Protein AF-A0AAV9Y3A7-F1 (afdb_monomer)

Organism: NCBI:txid659607

Nearest PDB structures (foldseek):
  6nya-assembly1_A  TM=6.734E-01  e=1.081E-27  Saccharomyces cerevisiae S288C
  6nya-assembly2_D  TM=6.641E-01  e=8.789E-28  Saccharomyces cerevisiae S288C
  3cmm-assembly2_C  TM=6.166E-01  e=1.475E-27  unclassified
  6zhu-assembly4_G  TM=6.230E-01  e=3.555E-27  Saccharomyces cerevisiae
  6zqh-assembly2_C  TM=5.801E-01  e=8.571E-27  Saccharomyces cerevisiae

Sequence (638 aa):
MKLYSEEMKSQTLIKKILGEILLKEIQSVKILVVGAGGIGCELVKDLILCGFRYITIIDIDGVDISNLNRQFFFRRKHVGVPKSTVIAQEAVLLLKRQDESSTLDFDIKGIVGNVMNFGTDFFKEFGLVLNALDNVSARSYVNKVCVASNIELIDAGSAGFNGQVHPIVPRVSSCYECIPPPVQKSFPICTIRLAPEKPQHCIAWSKNLFEIMFGKDENSIENSGNVLSDIANKIKMDLSVLINKENTARDDVIDKYIKNTFNFLFSTEINSLIKNEFFKNNNTKPPTPISWDESQGQELDKNNKVASNHKINSDQSILSIKNSADLFYKSTFELINRKAIMPLIFDKDDKIMMDFVFSASNIRSHNFHIKPLSRWDCQSIAGSIIPAIASTNAIVAGVQVVQLLMLLKSKLSMSIDKLKIDRGSENLEFNYAKFVWIRNIPIGKFLICPEPLDSPNPRCLACSQKMFRITISSFENWSLSRFVLNLICEHLKLLEPIIELDGRCIWDPDLTSEDQFKNSAKKRLSEWKFYDGCIITITDYSQGEFQCDVIVNSNNEIGNNISENIFFDEYNNEKFVVEMETKKSFVENRDIEIINDRNDKDIPVEVCKTIESTNTPAKRKEIYHTSLKGESKRSKTK

Radius of gyration: 31.27 Å; Cα contacts (8 Å, |Δi|>4): 906; chains: 1; bounding box: 92×87×77 Å

Structure (mmCIF, N/CA/C/O backbone):
data_AF-A0AAV9Y3A7-F1
#
_entry.id   AF-A0AAV9Y3A7-F1
#
loop_
_atom_site.group_PDB
_atom_site.id
_atom_site.type_symbol
_atom_site.label_atom_id
_atom_site.label_alt_id
_atom_site.label_comp_id
_atom_site.label_asym_id
_atom_site.label_entity_id
_atom_site.label_seq_id
_atom_site.pdbx_PDB_ins_code
_atom_site.Cartn_x
_atom_site.Cartn_y
_atom_site.Cartn_z
_atom_site.occupancy
_atom_site.B_iso_or_equiv
_atom_site.auth_seq_id
_atom_site.auth_comp_id
_atom_site.auth_asym_id
_atom_site.auth_atom_id
_atom_site.pdbx_PDB_model_num
ATOM 1 N N . MET A 1 1 ? 0.912 27.966 11.205 1.00 41.31 1 MET A N 1
ATOM 2 C CA . MET A 1 1 ? 0.636 27.093 12.372 1.00 41.31 1 MET A CA 1
ATOM 3 C C . MET A 1 1 ? 0.091 27.823 13.612 1.00 41.31 1 MET A C 1
ATOM 5 O O . MET A 1 1 ? -0.249 27.135 14.557 1.00 41.31 1 MET A O 1
ATOM 9 N N . LYS A 1 2 ? -0.071 29.163 13.625 1.00 31.39 2 LYS A N 1
ATOM 10 C CA . LYS A 1 2 ? -0.703 29.905 14.745 1.00 31.39 2 LYS A CA 1
ATOM 11 C C . LYS A 1 2 ? -2.247 29.871 14.775 1.00 31.39 2 LYS A C 1
ATOM 13 O O . LYS A 1 2 ? -2.825 30.344 15.735 1.00 31.39 2 LYS A O 1
ATOM 18 N N . LEU A 1 3 ? -2.903 29.299 13.761 1.00 34.62 3 LEU A N 1
ATOM 19 C CA . LEU A 1 3 ? -4.370 29.160 13.693 1.00 34.62 3 LEU A CA 1
ATOM 20 C C . LEU A 1 3 ? -4.916 27.911 14.417 1.00 34.62 3 LEU A C 1
ATOM 22 O O . LEU A 1 3 ? -6.117 27.705 14.434 1.00 34.62 3 LEU A O 1
ATOM 26 N N . TYR A 1 4 ? -4.054 27.072 15.003 1.00 47.25 4 TYR A N 1
ATOM 27 C CA . TYR A 1 4 ? -4.444 25.772 15.574 1.00 47.25 4 TYR A CA 1
ATOM 28 C C . TYR A 1 4 ? -4.564 25.758 17.111 1.00 47.25 4 TYR A C 1
ATOM 30 O O . TYR A 1 4 ? -4.850 24.709 17.677 1.00 47.25 4 TYR A O 1
ATOM 38 N N . SER A 1 5 ? -4.309 26.871 17.810 1.00 44.56 5 SER A N 1
ATOM 39 C CA . SER A 1 5 ? -4.079 26.841 19.265 1.00 44.56 5 SER A CA 1
ATOM 40 C C . SER A 1 5 ? -5.284 27.166 20.149 1.00 44.56 5 SER A C 1
ATOM 42 O O . SER A 1 5 ? -5.251 26.806 21.320 1.00 44.56 5 SER A O 1
ATOM 44 N N . GLU A 1 6 ? -6.335 27.821 19.646 1.00 41.06 6 GLU A N 1
ATOM 45 C CA . GLU A 1 6 ? -7.447 28.252 20.518 1.00 41.06 6 GLU A CA 1
ATOM 46 C C . GLU A 1 6 ? -8.702 27.370 20.424 1.00 41.06 6 GLU A C 1
ATOM 48 O O . GLU A 1 6 ? -9.326 27.107 21.450 1.00 41.06 6 GLU A O 1
ATOM 53 N N . GLU A 1 7 ? -9.020 26.797 19.258 1.00 45.59 7 GLU A N 1
ATOM 54 C CA . GLU A 1 7 ? -10.188 25.904 19.092 1.00 45.59 7 GLU A CA 1
ATOM 55 C C . GLU A 1 7 ? -9.920 24.440 19.481 1.00 45.59 7 GLU A C 1
ATOM 57 O O . GLU A 1 7 ? -10.856 23.669 19.681 1.00 45.59 7 GLU A O 1
ATOM 62 N N . MET A 1 8 ? -8.654 24.043 19.666 1.00 46.06 8 MET A N 1
ATOM 63 C CA . MET A 1 8 ? -8.290 22.696 20.139 1.00 46.06 8 MET A CA 1
ATOM 64 C C . MET A 1 8 ? -8.605 22.450 21.621 1.00 46.06 8 MET A C 1
ATOM 66 O O . MET A 1 8 ? -8.462 21.327 22.110 1.00 46.06 8 MET A O 1
ATOM 70 N N . LYS A 1 9 ? -9.091 23.464 22.346 1.00 51.81 9 LYS A N 1
ATOM 71 C CA . LYS A 1 9 ? -9.656 23.274 23.679 1.00 51.81 9 LYS A CA 1
ATOM 72 C C . LYS A 1 9 ? -11.082 22.744 23.555 1.00 51.81 9 LYS A C 1
ATOM 74 O O . LYS A 1 9 ? -12.055 23.492 23.548 1.00 51.81 9 LYS A O 1
ATOM 79 N N . SER A 1 10 ? -11.219 21.424 23.550 1.00 59.72 10 SER A N 1
ATOM 80 C CA . SER A 1 10 ? -11.851 20.726 24.675 1.00 59.72 10 SER A CA 1
ATOM 81 C C . SER A 1 10 ? -12.386 19.366 24.242 1.00 59.72 10 SER A C 1
ATOM 83 O O . SER A 1 10 ? -13.223 19.253 23.346 1.00 59.72 10 SER A O 1
ATOM 85 N N . GLN A 1 11 ? -12.020 18.327 24.991 1.00 62.28 11 GLN A N 1
ATOM 86 C CA . GLN A 1 11 ? -12.788 17.079 25.019 1.00 62.28 11 GLN A CA 1
ATOM 87 C C . GLN A 1 11 ? -14.296 17.343 25.202 1.00 62.28 11 GLN A C 1
ATOM 89 O O . GLN A 1 11 ? -15.118 16.556 24.749 1.00 62.28 11 GLN A O 1
ATOM 94 N N . THR A 1 12 ? -14.671 18.483 25.792 1.00 67.12 12 THR A N 1
ATOM 95 C CA . THR A 1 12 ? -16.042 18.990 25.891 1.00 67.12 12 THR A CA 1
ATOM 96 C C . THR A 1 12 ? -16.737 19.169 24.535 1.00 67.12 12 THR A C 1
ATOM 98 O O . THR A 1 12 ? -17.923 18.860 24.446 1.00 67.12 12 THR A O 1
ATOM 101 N N . LEU A 1 13 ? -16.059 19.622 23.473 1.00 75.69 13 LEU A N 1
ATOM 102 C CA . LEU A 1 13 ? -16.667 19.751 22.140 1.00 75.69 13 LEU A CA 1
ATOM 103 C C . LEU A 1 13 ? -16.891 18.382 21.490 1.00 75.69 13 LEU A C 1
ATOM 105 O O . LEU A 1 13 ? -17.997 18.095 21.039 1.00 75.69 13 LEU A O 1
ATOM 109 N N . ILE A 1 14 ? -15.880 17.508 21.515 1.00 80.12 14 ILE A N 1
ATOM 110 C CA . ILE A 1 14 ? -15.998 16.136 20.994 1.00 80.12 14 ILE A CA 1
ATOM 111 C C . ILE A 1 14 ? -17.105 15.387 21.746 1.00 80.12 14 ILE A C 1
ATOM 113 O O . ILE A 1 14 ? -17.966 14.766 21.127 1.00 80.12 14 ILE A O 1
ATOM 117 N N . LYS A 1 15 ? -17.151 15.526 23.076 1.00 82.38 15 LYS A N 1
ATOM 118 C CA . LYS A 1 15 ? -18.201 14.963 23.932 1.00 82.38 15 LYS A CA 1
ATOM 119 C C . LYS A 1 15 ? -19.592 15.484 23.564 1.00 82.38 15 LYS A C 1
ATOM 121 O O . LYS A 1 15 ? -20.542 14.709 23.594 1.00 82.38 15 LYS A O 1
ATOM 126 N N . LYS A 1 16 ? -19.727 16.765 23.203 1.00 84.19 16 LYS A N 1
ATOM 127 C CA . LYS A 1 16 ? -21.001 17.341 22.737 1.00 84.19 16 LYS A CA 1
ATOM 128 C C . LYS A 1 16 ? -21.435 16.785 21.377 1.00 84.19 16 LYS A C 1
ATOM 130 O O . LYS A 1 16 ? -22.628 16.591 21.181 1.00 84.19 16 LYS A O 1
ATOM 135 N N . ILE A 1 17 ? -20.496 16.539 20.461 1.00 85.44 17 ILE A N 1
ATOM 136 C CA . ILE A 1 17 ? -20.790 16.062 19.099 1.00 85.44 17 ILE A CA 1
ATOM 137 C C . ILE A 1 17 ? -21.076 14.556 19.083 1.00 85.44 17 ILE A C 1
ATOM 139 O O . ILE A 1 17 ? -22.076 14.120 18.519 1.00 85.44 17 ILE A O 1
ATOM 143 N N . LEU A 1 18 ? -20.196 13.757 19.689 1.00 86.00 18 LEU A N 1
ATOM 144 C CA . LEU A 1 18 ? -20.254 12.292 19.634 1.00 86.00 18 LEU A CA 1
ATOM 145 C C . LEU A 1 18 ? -21.114 11.689 20.751 1.00 86.00 18 LEU A C 1
ATOM 147 O O . LEU A 1 18 ? -21.567 10.551 20.638 1.00 86.00 18 LEU A O 1
ATOM 151 N N . GLY A 1 19 ? -21.365 12.449 21.818 1.00 87.94 19 GLY A N 1
ATOM 152 C CA . GLY A 1 19 ? -21.994 11.951 23.034 1.00 87.94 19 GLY A CA 1
ATOM 153 C C . GLY A 1 19 ? -21.003 11.224 23.945 1.00 87.94 19 GLY A C 1
ATOM 154 O O . GLY A 1 19 ? -19.940 10.765 23.531 1.00 87.94 19 GLY A O 1
ATOM 155 N N . GLU A 1 20 ? -21.352 11.117 25.228 1.00 87.75 20 GLU A N 1
ATOM 156 C CA . GLU A 1 20 ? -20.448 10.562 26.241 1.00 87.75 20 GLU A CA 1
ATOM 157 C C . GLU A 1 20 ? -20.155 9.069 26.044 1.00 87.75 20 GLU A C 1
ATOM 159 O O . GLU A 1 20 ? -19.027 8.636 26.258 1.00 87.75 20 GLU A O 1
ATOM 164 N N . ILE A 1 21 ? -21.158 8.293 25.631 1.00 88.56 21 ILE A N 1
ATOM 165 C CA . ILE A 1 21 ? -21.046 6.835 25.490 1.00 88.56 21 ILE A CA 1
ATOM 166 C C . ILE A 1 21 ? -20.075 6.485 24.358 1.00 88.56 21 ILE A C 1
ATOM 168 O O . ILE A 1 21 ? -19.110 5.761 24.579 1.00 88.56 21 ILE A O 1
ATOM 172 N N . LEU A 1 22 ? -20.290 7.053 23.167 1.00 88.88 22 LEU A N 1
ATOM 173 C CA . LEU A 1 22 ? -19.424 6.809 22.014 1.00 88.88 22 LEU A CA 1
ATOM 174 C C . LEU A 1 22 ? -18.006 7.338 22.253 1.00 88.88 22 LEU A C 1
ATOM 176 O O . LEU A 1 22 ? -17.044 6.691 21.858 1.00 88.88 22 LEU A O 1
ATOM 180 N N . LEU A 1 23 ? -17.857 8.476 22.941 1.00 90.62 23 LEU A N 1
ATOM 181 C CA . LEU A 1 23 ? -16.533 8.987 23.289 1.00 90.62 23 LEU A CA 1
ATOM 182 C C . LEU A 1 23 ? -15.763 8.033 24.216 1.00 90.62 23 LEU A C 1
ATOM 184 O O . LEU A 1 23 ? -14.568 7.850 24.013 1.00 90.62 23 LEU A O 1
ATOM 188 N N . LYS A 1 24 ? -16.418 7.407 25.204 1.00 90.50 24 LYS A N 1
ATOM 189 C CA . LYS A 1 24 ? -15.771 6.402 26.070 1.00 90.50 24 LYS A CA 1
ATOM 190 C C . LYS A 1 24 ? -15.326 5.168 25.283 1.00 90.50 24 LYS A C 1
ATOM 192 O O . LYS A 1 24 ? -14.226 4.672 25.510 1.00 90.50 24 LYS A O 1
ATOM 197 N N . GLU A 1 25 ? -16.141 4.716 24.334 1.00 91.44 25 GLU A N 1
ATOM 198 C CA . GLU A 1 25 ? -15.782 3.613 23.433 1.00 91.44 25 GLU A CA 1
ATOM 199 C C . GLU A 1 25 ? -14.551 3.968 22.583 1.00 91.44 25 GLU A C 1
ATOM 201 O O . GLU A 1 25 ? -13.550 3.258 22.595 1.00 91.44 25 GLU A O 1
ATOM 206 N N . ILE A 1 26 ? -14.566 5.134 21.929 1.00 93.56 26 ILE A N 1
ATOM 207 C CA . ILE A 1 26 ? -13.436 5.658 21.139 1.00 93.56 26 ILE A CA 1
ATOM 208 C C . ILE A 1 26 ? -12.155 5.761 21.975 1.00 93.56 26 ILE A C 1
ATOM 210 O O . ILE A 1 26 ? -11.057 5.488 21.494 1.00 93.56 26 ILE A O 1
ATOM 214 N N . GLN A 1 27 ? -12.290 6.179 23.231 1.00 92.31 27 GLN A N 1
ATOM 215 C CA . GLN A 1 27 ? -11.160 6.364 24.131 1.00 92.31 27 GLN A CA 1
ATOM 216 C C . GLN A 1 27 ? -10.596 5.055 24.676 1.00 92.31 27 GLN A C 1
ATOM 218 O O . GLN A 1 27 ? -9.478 5.092 25.171 1.00 92.31 27 GLN A O 1
ATOM 223 N N . SER A 1 28 ? -11.326 3.939 24.602 1.00 93.94 28 SER A N 1
ATOM 224 C CA . SER A 1 28 ? -10.904 2.636 25.139 1.00 93.94 28 SER A CA 1
ATOM 225 C C . SER A 1 28 ? -10.515 1.624 24.062 1.00 93.94 28 SER A C 1
ATOM 227 O O . SER A 1 28 ? -9.712 0.730 24.329 1.00 93.94 28 SER A O 1
ATOM 229 N N . VAL A 1 29 ? -11.035 1.767 22.840 1.00 95.75 29 VAL A N 1
ATOM 230 C CA . VAL A 1 29 ? -10.724 0.852 21.741 1.00 95.75 29 VAL A CA 1
ATOM 231 C C . VAL A 1 29 ? -9.254 0.953 21.322 1.00 95.75 29 VAL A C 1
ATOM 233 O O . VAL A 1 29 ? -8.706 2.040 21.122 1.00 95.75 29 VAL A O 1
ATOM 236 N N . LYS A 1 30 ? -8.618 -0.211 21.166 1.00 97.94 30 LYS A N 1
ATOM 237 C CA . LYS A 1 30 ? -7.265 -0.349 20.621 1.00 97.94 30 LYS A CA 1
ATOM 238 C C . LYS A 1 30 ? -7.332 -0.474 19.105 1.00 97.94 30 LYS A C 1
ATOM 240 O O . LYS A 1 30 ? -7.973 -1.393 18.597 1.00 97.94 30 LYS A O 1
ATOM 245 N N . ILE A 1 31 ? -6.664 0.434 18.401 1.00 98.44 31 ILE A N 1
ATOM 246 C CA . ILE A 1 31 ? -6.640 0.491 16.937 1.00 98.44 31 ILE A CA 1
ATOM 247 C C . ILE A 1 31 ? -5.264 0.078 16.420 1.00 98.44 31 ILE A C 1
ATOM 249 O O . ILE A 1 31 ? -4.245 0.619 16.859 1.00 98.44 31 ILE A O 1
ATOM 253 N N . LEU A 1 32 ? -5.243 -0.827 15.442 1.00 98.69 32 LEU A N 1
ATOM 254 C CA . LEU A 1 32 ? -4.057 -1.114 14.638 1.00 98.69 32 LEU A CA 1
ATOM 255 C C . LEU A 1 32 ? -4.141 -0.354 13.312 1.00 98.69 32 LEU A C 1
ATOM 257 O O . LEU A 1 32 ? -5.076 -0.547 12.539 1.00 98.69 32 LEU A O 1
ATOM 261 N N . VAL A 1 33 ? -3.151 0.487 13.033 1.00 98.69 33 VAL A N 1
ATOM 262 C CA . VAL A 1 33 ? -2.964 1.163 11.746 1.00 98.69 33 VAL A CA 1
ATOM 263 C C . VAL A 1 33 ? -1.845 0.460 10.987 1.00 98.69 33 VAL A C 1
ATOM 265 O O . VAL A 1 33 ? -0.692 0.467 11.422 1.00 98.69 33 VAL A O 1
ATOM 268 N N . VAL A 1 34 ? -2.178 -0.127 9.839 1.00 95.88 34 VAL A N 1
ATOM 269 C CA . VAL A 1 34 ? -1.224 -0.841 8.987 1.00 95.88 34 VAL A CA 1
ATOM 270 C C . VAL A 1 34 ? -0.819 0.052 7.818 1.00 95.88 34 VAL A C 1
ATOM 272 O O . VAL A 1 34 ? -1.588 0.254 6.878 1.00 95.88 34 VAL A O 1
ATOM 275 N N . GLY A 1 35 ? 0.398 0.586 7.874 1.00 91.44 35 GLY A N 1
ATOM 276 C CA . GLY A 1 35 ? 0.947 1.533 6.908 1.00 91.44 35 GLY A CA 1
ATOM 277 C C . GLY A 1 35 ? 1.045 2.960 7.460 1.00 91.44 35 GLY A C 1
ATOM 278 O O . GLY A 1 35 ? 0.080 3.550 7.943 1.00 91.44 35 GLY A O 1
ATOM 279 N N . ALA A 1 36 ? 2.226 3.552 7.319 1.00 90.25 36 ALA A N 1
ATOM 280 C CA . ALA A 1 36 ? 2.612 4.894 7.755 1.00 90.25 36 ALA A CA 1
ATOM 281 C C . ALA A 1 36 ? 2.855 5.837 6.557 1.00 90.25 36 ALA A C 1
ATOM 283 O O . ALA A 1 36 ? 3.620 6.801 6.634 1.00 90.25 36 ALA A O 1
ATOM 284 N N . GLY A 1 37 ? 2.206 5.549 5.424 1.00 85.50 37 GLY A N 1
ATOM 285 C CA . GLY A 1 37 ? 2.287 6.332 4.195 1.00 85.50 37 GLY A CA 1
ATOM 286 C C . GLY A 1 37 ? 1.458 7.625 4.219 1.00 85.50 37 GLY A C 1
ATOM 287 O O . GLY A 1 37 ? 1.214 8.233 5.259 1.00 85.50 37 GLY A O 1
ATOM 288 N N . GLY A 1 38 ? 1.010 8.064 3.036 1.00 85.62 38 GLY A N 1
ATOM 289 C CA . GLY A 1 38 ? 0.218 9.295 2.887 1.00 85.62 38 GLY A CA 1
ATOM 290 C C . GLY A 1 38 ? -1.109 9.252 3.649 1.00 85.62 38 GLY A C 1
ATOM 291 O O . GLY A 1 38 ? -1.395 10.161 4.421 1.00 85.62 38 GLY A O 1
ATOM 292 N N . ILE A 1 39 ? -1.885 8.178 3.462 1.00 92.69 39 ILE A N 1
ATOM 293 C CA . ILE A 1 39 ? -3.133 7.945 4.208 1.00 92.69 39 ILE A CA 1
ATOM 294 C C . ILE A 1 39 ? -2.825 7.742 5.695 1.00 92.69 39 ILE A C 1
ATOM 296 O O . ILE A 1 39 ? -3.457 8.381 6.522 1.00 92.69 39 ILE A O 1
ATOM 300 N N . GLY A 1 40 ? -1.814 6.932 6.037 1.00 94.38 40 GLY A N 1
ATOM 301 C CA . GLY A 1 40 ? -1.462 6.622 7.428 1.00 94.38 40 GLY A CA 1
ATOM 302 C C . GLY A 1 40 ? -1.146 7.860 8.275 1.00 94.38 40 GLY A C 1
ATOM 303 O O . GLY A 1 40 ? -1.623 7.978 9.401 1.00 94.38 40 GLY A O 1
ATOM 304 N N . CYS A 1 41 ? -0.412 8.832 7.719 1.00 91.25 41 CYS A N 1
ATOM 305 C CA . CYS A 1 41 ? -0.160 10.111 8.391 1.00 91.25 41 CYS A CA 1
ATOM 306 C C . CYS A 1 41 ? -1.452 10.888 8.692 1.00 91.25 41 CYS A C 1
ATOM 308 O O . CYS A 1 41 ? -1.648 11.360 9.810 1.00 91.25 41 CYS A O 1
ATOM 310 N N . GLU A 1 42 ? -2.329 11.046 7.700 1.00 95.38 42 GLU A N 1
ATOM 311 C CA . GLU A 1 42 ? -3.600 11.764 7.873 1.00 95.38 42 GLU A CA 1
ATOM 312 C C . GLU A 1 42 ? -4.528 11.025 8.842 1.00 95.38 42 GLU A C 1
ATOM 314 O O . GLU A 1 42 ? -5.099 11.643 9.740 1.00 95.38 42 GLU A O 1
ATOM 319 N N . LEU A 1 43 ? -4.571 9.697 8.737 1.00 97.44 43 LEU A N 1
ATOM 320 C CA . LEU A 1 43 ? -5.387 8.821 9.564 1.00 97.44 43 LEU A CA 1
ATOM 321 C C . LEU A 1 43 ? -5.017 8.922 11.044 1.00 97.44 43 LEU A C 1
ATOM 323 O O . LEU A 1 43 ? -5.895 9.122 11.875 1.00 97.44 43 LEU A O 1
ATOM 327 N N . VAL A 1 44 ? -3.729 8.836 11.392 1.00 97.44 44 VAL A N 1
ATOM 328 C CA . VAL A 1 44 ? -3.297 8.933 12.797 1.00 97.44 44 VAL A CA 1
ATOM 329 C C . VAL A 1 44 ? -3.624 10.305 13.385 1.00 97.44 44 VAL A C 1
ATOM 331 O O . VAL A 1 44 ? -4.072 10.386 14.529 1.00 97.44 44 VAL A O 1
ATOM 334 N N . LYS A 1 45 ? -3.470 11.385 12.607 1.00 94.44 45 LYS A N 1
ATOM 335 C CA . LYS A 1 45 ? -3.951 12.705 13.030 1.00 94.44 45 LYS A CA 1
ATOM 336 C C . LYS A 1 45 ? -5.451 12.669 13.287 1.00 94.44 45 LYS A C 1
ATOM 338 O O . LYS A 1 45 ? -5.863 13.071 14.368 1.00 94.44 45 LYS A O 1
ATOM 343 N N . ASP A 1 46 ? -6.252 12.205 12.334 1.00 95.62 46 ASP A N 1
ATOM 344 C CA . ASP A 1 46 ? -7.711 12.207 12.470 1.00 95.62 46 ASP A CA 1
ATOM 345 C C . ASP A 1 46 ? -8.178 11.381 13.673 1.00 95.62 46 ASP A C 1
ATOM 347 O O . ASP A 1 46 ? -9.010 11.853 14.442 1.00 95.62 46 ASP A O 1
ATOM 351 N N . LEU A 1 47 ? -7.575 10.214 13.917 1.00 96.25 47 LEU A N 1
ATOM 352 C CA . LEU A 1 47 ? -7.846 9.396 15.102 1.00 96.25 47 LEU A CA 1
ATOM 353 C C . LEU A 1 47 ? -7.578 10.173 16.401 1.00 96.25 47 LEU A C 1
ATOM 355 O O . LEU A 1 47 ? -8.447 10.267 17.268 1.00 96.25 47 LEU A O 1
ATOM 359 N N . ILE A 1 48 ? -6.408 10.797 16.526 1.00 92.69 48 ILE A N 1
ATOM 360 C CA . ILE A 1 48 ? -6.049 11.586 17.715 1.00 92.69 48 ILE A CA 1
ATOM 361 C C . ILE A 1 48 ? -7.010 12.762 17.907 1.00 92.69 48 ILE A C 1
ATOM 363 O O . ILE A 1 48 ? -7.488 13.005 19.014 1.00 92.69 48 ILE A O 1
ATOM 367 N N . LEU A 1 49 ? -7.330 13.480 16.828 1.00 89.31 49 LEU A N 1
ATOM 368 C CA . LEU A 1 49 ? -8.252 14.617 16.865 1.00 89.31 49 LEU A CA 1
ATOM 369 C C . LEU A 1 49 ? -9.693 14.204 17.185 1.00 89.31 49 LEU A C 1
ATOM 371 O O . LEU A 1 49 ? -10.424 14.987 17.787 1.00 89.31 49 LEU A O 1
ATOM 375 N N . CYS A 1 50 ? -10.096 12.983 16.830 1.00 90.19 50 CYS A N 1
ATOM 376 C CA . CYS A 1 50 ? -11.385 12.402 17.201 1.00 90.19 50 CYS A CA 1
ATOM 377 C C . CYS A 1 50 ? -11.406 11.813 18.623 1.00 90.19 50 CYS A C 1
ATOM 379 O O . CYS A 1 50 ? -12.479 11.454 19.108 1.00 90.19 50 CYS A O 1
ATOM 381 N N . GLY A 1 51 ? -10.261 11.760 19.311 1.00 90.25 51 GLY A N 1
ATOM 382 C CA . GLY A 1 51 ? -10.154 11.349 20.709 1.00 90.25 51 GLY A CA 1
ATOM 383 C C . GLY A 1 51 ? -9.754 9.891 20.938 1.00 90.25 51 GLY A C 1
ATOM 384 O O . GLY A 1 51 ? -9.878 9.431 22.072 1.00 90.25 51 GLY A O 1
ATOM 385 N N . PHE A 1 52 ? -9.280 9.175 19.913 1.00 94.25 52 PHE A N 1
ATOM 386 C CA . PHE A 1 52 ? -8.694 7.841 20.077 1.00 94.25 52 PHE A CA 1
ATOM 387 C C . PHE A 1 52 ? -7.371 7.927 20.848 1.00 94.25 52 PHE A C 1
ATOM 389 O O . PHE A 1 52 ? -6.585 8.856 20.648 1.00 94.25 52 PHE A O 1
ATOM 396 N N . ARG A 1 53 ? -7.126 6.955 21.735 1.00 93.81 53 ARG A N 1
ATOM 397 C CA . ARG A 1 53 ? -6.008 6.998 22.698 1.00 93.81 53 ARG A CA 1
ATOM 398 C C . ARG A 1 53 ? -5.027 5.836 22.591 1.00 93.81 53 ARG A C 1
ATOM 400 O O . ARG A 1 53 ? -3.867 6.010 22.946 1.00 93.81 53 ARG A O 1
ATOM 407 N N . TYR A 1 54 ? -5.469 4.683 22.098 1.00 97.75 54 TYR A N 1
ATOM 408 C CA . TYR A 1 54 ? -4.644 3.481 22.000 1.00 97.75 54 TYR A CA 1
ATOM 409 C C . TYR A 1 54 ? -4.453 3.122 20.526 1.00 97.75 54 TYR A C 1
ATOM 411 O O . TYR A 1 54 ? -5.337 2.534 19.900 1.00 97.75 54 TYR A O 1
ATOM 419 N N . ILE A 1 55 ? -3.319 3.529 19.952 1.00 98.56 55 ILE A N 1
ATOM 420 C CA . ILE A 1 55 ? -3.038 3.391 18.517 1.00 98.56 55 ILE A CA 1
ATOM 421 C C . ILE A 1 55 ? -1.675 2.728 18.340 1.00 98.56 55 ILE A C 1
ATOM 423 O O . ILE A 1 55 ? -0.652 3.258 18.769 1.00 98.56 55 ILE A O 1
ATOM 427 N N . THR A 1 56 ? -1.648 1.588 17.658 1.00 98.62 56 THR A N 1
ATOM 428 C CA . THR A 1 56 ? -0.405 0.942 17.221 1.00 98.62 56 THR A CA 1
ATOM 429 C C . THR A 1 56 ? -0.259 1.099 15.718 1.00 98.62 56 THR A C 1
ATOM 431 O O . THR A 1 56 ? -1.193 0.832 14.973 1.00 98.62 56 THR A O 1
ATOM 434 N N . ILE A 1 57 ? 0.904 1.558 15.271 1.00 98.50 57 ILE A N 1
ATOM 435 C CA . ILE A 1 57 ? 1.207 1.853 13.871 1.00 98.50 57 ILE A CA 1
ATOM 436 C C . ILE A 1 57 ? 2.302 0.896 13.429 1.00 98.50 57 ILE A C 1
ATOM 438 O O . ILE A 1 57 ? 3.375 0.894 14.029 1.00 98.50 57 ILE A O 1
ATOM 442 N N . ILE A 1 58 ? 2.069 0.124 12.374 1.00 94.25 58 ILE A N 1
ATOM 443 C CA . ILE A 1 58 ? 3.072 -0.778 11.802 1.00 94.25 58 ILE A CA 1
ATOM 444 C C . ILE A 1 58 ? 3.446 -0.338 10.387 1.00 94.25 58 ILE A C 1
ATOM 446 O O . ILE A 1 58 ? 2.577 -0.046 9.568 1.00 94.25 58 ILE A O 1
ATOM 450 N N . ASP A 1 59 ? 4.746 -0.262 10.112 1.00 87.75 59 ASP A N 1
ATOM 451 C CA . ASP A 1 59 ? 5.292 0.030 8.784 1.00 87.75 59 ASP A CA 1
ATOM 452 C C . ASP A 1 59 ? 6.714 -0.540 8.664 1.00 87.75 59 ASP A C 1
ATOM 454 O O . ASP A 1 59 ? 7.409 -0.695 9.672 1.00 87.75 59 ASP A O 1
ATOM 458 N N . ILE A 1 60 ? 7.144 -0.861 7.445 1.00 74.75 60 ILE A N 1
ATOM 459 C CA . ILE A 1 60 ? 8.467 -1.438 7.167 1.00 74.75 60 ILE A CA 1
ATOM 460 C C . ILE A 1 60 ? 9.501 -0.377 6.754 1.00 74.75 60 ILE A C 1
ATOM 462 O O . ILE A 1 60 ? 10.702 -0.603 6.894 1.00 74.75 60 ILE A O 1
ATOM 466 N N . ASP A 1 61 ? 9.060 0.792 6.286 1.00 74.19 61 ASP A N 1
ATOM 467 C CA . ASP A 1 61 ? 9.915 1.759 5.608 1.00 74.19 61 ASP A CA 1
ATOM 468 C C . ASP A 1 61 ? 10.530 2.813 6.541 1.00 74.19 61 ASP A C 1
ATOM 470 O O . ASP A 1 61 ? 9.964 3.251 7.551 1.00 74.19 61 ASP A O 1
ATOM 474 N N . GLY A 1 62 ? 11.676 3.334 6.098 1.00 67.25 62 GLY A N 1
ATOM 475 C CA . GLY A 1 62 ? 12.227 4.610 6.547 1.00 67.25 62 GLY A CA 1
ATOM 476 C C . GLY A 1 62 ? 11.616 5.810 5.815 1.00 67.25 62 GLY A C 1
ATOM 477 O O . GLY A 1 62 ? 11.101 5.701 4.704 1.00 67.25 62 GLY A O 1
ATOM 478 N N . VAL A 1 63 ? 11.680 6.988 6.432 1.00 72.56 63 VAL A N 1
ATOM 479 C CA . VAL A 1 63 ? 11.259 8.253 5.815 1.00 72.56 63 VAL A CA 1
ATOM 480 C C . VAL A 1 63 ? 12.214 8.632 4.684 1.00 72.56 63 VAL A C 1
ATOM 482 O O . VAL A 1 63 ? 13.419 8.766 4.904 1.00 72.56 63 VAL A O 1
ATOM 485 N N . ASP A 1 64 ? 11.661 8.924 3.509 1.00 63.97 64 ASP A N 1
ATOM 486 C CA . ASP A 1 64 ? 12.405 9.423 2.351 1.00 63.97 64 ASP A CA 1
ATOM 487 C C . ASP A 1 64 ? 12.102 10.907 2.041 1.00 63.97 64 ASP A C 1
ATOM 489 O O . ASP A 1 64 ? 11.060 11.456 2.413 1.00 63.97 64 ASP A O 1
ATOM 493 N N . ILE A 1 65 ? 12.998 11.594 1.322 1.00 65.00 65 ILE A N 1
ATOM 494 C CA . ILE A 1 65 ? 12.797 12.994 0.903 1.00 65.00 65 ILE A CA 1
ATOM 495 C C . ILE A 1 65 ? 11.532 13.143 0.044 1.00 65.00 65 ILE A C 1
ATOM 497 O O . ILE A 1 65 ? 10.790 14.118 0.204 1.00 65.00 65 ILE A O 1
ATOM 501 N N . SER A 1 66 ? 11.255 12.176 -0.834 1.00 63.28 66 SER A N 1
ATOM 502 C CA . SER A 1 66 ? 10.072 12.154 -1.701 1.00 63.28 66 SER A CA 1
ATOM 503 C C . SER A 1 66 ? 8.756 12.095 -0.923 1.00 63.28 66 SER A C 1
ATOM 505 O O . SER A 1 66 ? 7.698 12.380 -1.482 1.00 63.28 66 SER A O 1
ATOM 507 N N . ASN A 1 67 ? 8.790 11.715 0.356 1.00 72.06 67 ASN A N 1
ATOM 508 C CA . ASN A 1 67 ? 7.613 11.589 1.208 1.00 72.06 67 ASN A CA 1
ATOM 509 C C . ASN A 1 67 ? 7.130 12.945 1.754 1.00 72.06 67 ASN A C 1
ATOM 511 O O . ASN A 1 67 ? 5.939 13.126 2.022 1.00 72.06 67 ASN A O 1
ATOM 515 N N . LEU A 1 68 ? 8.038 13.920 1.881 1.00 74.75 68 LEU A N 1
ATOM 516 C CA . LEU A 1 68 ? 7.798 15.193 2.573 1.00 74.75 68 LEU A CA 1
ATOM 517 C C . LEU A 1 68 ? 6.713 16.069 1.926 1.00 74.75 68 LEU A C 1
ATOM 519 O O . LEU A 1 68 ? 6.192 16.974 2.572 1.00 74.75 68 LEU A O 1
ATOM 523 N N . ASN A 1 69 ? 6.356 15.816 0.666 1.00 66.50 69 ASN A N 1
ATOM 524 C CA . ASN A 1 69 ? 5.312 16.559 -0.041 1.00 66.50 69 ASN A CA 1
ATOM 525 C C . ASN A 1 69 ? 3.881 16.189 0.397 1.00 66.50 69 ASN A C 1
ATOM 527 O O . ASN A 1 69 ? 2.951 16.933 0.092 1.00 66.50 69 ASN A O 1
ATOM 531 N N . ARG A 1 70 ? 3.690 15.032 1.047 1.00 67.12 70 ARG A N 1
ATOM 532 C CA . ARG A 1 70 ? 2.354 14.472 1.332 1.00 67.12 70 ARG A CA 1
ATOM 533 C C . ARG A 1 70 ? 2.221 13.741 2.667 1.00 67.12 70 ARG A C 1
ATOM 535 O O . ARG A 1 70 ? 1.131 13.286 2.984 1.00 67.12 70 ARG A O 1
ATOM 542 N N . GLN A 1 71 ? 3.306 13.598 3.424 1.00 79.25 71 GLN A N 1
ATOM 543 C CA . GLN A 1 71 ? 3.332 12.943 4.735 1.00 79.25 71 GLN A CA 1
ATOM 544 C C . GLN A 1 71 ? 3.769 13.974 5.781 1.00 79.25 71 GLN A C 1
ATOM 546 O O . GLN A 1 71 ? 4.951 14.138 6.081 1.00 79.25 71 GLN A O 1
ATOM 551 N N . PHE A 1 72 ? 2.805 14.750 6.283 1.00 86.12 72 PHE A N 1
ATOM 552 C CA . PHE A 1 72 ? 3.068 15.987 7.030 1.00 86.12 72 PHE A CA 1
ATOM 553 C C . PHE A 1 72 ? 3.670 15.775 8.430 1.00 86.12 72 PHE A C 1
ATOM 555 O O . PHE A 1 72 ? 4.092 16.760 9.040 1.00 86.12 72 PHE A O 1
ATOM 562 N N . PHE A 1 73 ? 3.736 14.549 8.958 1.00 89.00 73 PHE A N 1
ATOM 563 C CA . PHE A 1 73 ? 4.514 14.251 10.169 1.00 89.00 73 PHE A CA 1
ATOM 564 C C . PHE A 1 73 ? 6.025 14.301 9.908 1.00 89.00 73 PHE A C 1
ATOM 566 O O . PHE A 1 73 ? 6.829 14.556 10.806 1.00 89.00 73 PHE A O 1
ATOM 573 N N . PHE A 1 74 ? 6.440 14.126 8.654 1.00 86.00 74 PHE A N 1
ATOM 574 C CA . PHE A 1 74 ? 7.843 14.015 8.303 1.00 86.00 74 PHE A CA 1
ATOM 575 C C . PHE A 1 74 ? 8.472 15.378 8.017 1.00 86.00 74 PHE A C 1
ATOM 577 O O . PHE A 1 74 ? 7.872 16.308 7.471 1.00 86.00 74 PHE A O 1
ATOM 584 N N . ARG A 1 75 ? 9.717 15.528 8.460 1.00 88.19 75 ARG A N 1
ATOM 585 C CA . ARG A 1 75 ? 10.555 16.713 8.268 1.00 88.19 75 ARG A CA 1
ATOM 586 C C . ARG A 1 75 ? 11.887 16.245 7.716 1.00 88.19 75 ARG A C 1
ATOM 588 O O . ARG A 1 75 ? 12.241 15.081 7.849 1.00 88.19 75 ARG A O 1
ATOM 595 N N . ARG A 1 76 ? 12.677 17.169 7.173 1.00 83.69 76 ARG A N 1
ATOM 596 C CA . ARG A 1 76 ? 13.996 16.830 6.620 1.00 83.69 76 ARG A CA 1
ATOM 597 C C . ARG A 1 76 ? 14.934 16.166 7.641 1.00 83.69 76 ARG A C 1
ATOM 599 O O . ARG A 1 76 ? 15.719 15.316 7.258 1.00 83.69 76 ARG A O 1
ATOM 606 N N . LYS A 1 77 ? 14.791 16.489 8.934 1.00 89.06 77 LYS A N 1
ATOM 607 C CA . LYS A 1 77 ? 15.514 15.836 10.044 1.00 89.06 77 LYS A CA 1
ATOM 608 C C . LYS A 1 77 ? 15.121 14.371 10.300 1.00 89.06 77 LYS A C 1
ATOM 610 O O . LYS A 1 77 ? 15.815 13.699 11.043 1.00 89.06 77 LYS A O 1
ATOM 615 N N . HIS A 1 78 ? 13.999 13.907 9.749 1.00 86.31 78 HIS A N 1
ATOM 616 C CA . HIS A 1 78 ? 13.487 12.549 9.952 1.00 86.31 78 HIS A CA 1
ATOM 617 C C . HIS A 1 78 ? 13.910 11.587 8.834 1.00 86.31 78 HIS A C 1
ATOM 619 O O . HIS A 1 78 ? 13.621 10.405 8.941 1.00 86.31 78 HIS A O 1
ATOM 625 N N . VAL A 1 79 ? 14.569 12.065 7.771 1.00 75.88 79 VAL A N 1
ATOM 626 C CA . VAL A 1 79 ? 14.996 11.220 6.642 1.00 75.88 79 VAL A CA 1
ATOM 627 C C . VAL A 1 79 ? 15.909 10.093 7.141 1.00 75.88 79 VAL A C 1
ATOM 629 O O . VAL A 1 79 ? 16.858 10.353 7.879 1.00 75.88 79 VAL A O 1
ATOM 632 N N . GLY A 1 80 ? 15.601 8.854 6.750 1.00 72.12 80 GLY A N 1
ATOM 633 C CA . GLY A 1 80 ? 16.285 7.631 7.185 1.00 72.12 80 GLY A CA 1
ATOM 634 C C . GLY A 1 80 ? 15.768 7.022 8.496 1.00 72.12 80 GLY A C 1
ATOM 635 O O . GLY A 1 80 ? 16.134 5.898 8.823 1.00 72.12 80 GLY A O 1
ATOM 636 N N . VAL A 1 81 ? 14.904 7.717 9.244 1.00 86.81 81 VAL A N 1
ATOM 637 C CA . VAL A 1 81 ? 14.280 7.188 10.471 1.00 86.81 81 VAL A CA 1
ATOM 638 C C . VAL A 1 81 ? 13.023 6.383 10.104 1.00 86.81 81 VAL A C 1
ATOM 640 O O . VAL A 1 81 ? 12.317 6.795 9.182 1.00 86.81 81 VAL A O 1
ATOM 643 N N . PRO A 1 82 ? 12.691 5.275 10.798 1.00 87.44 82 PRO A N 1
ATOM 644 C CA . PRO A 1 82 ? 11.474 4.508 10.521 1.00 87.44 82 PRO A CA 1
ATOM 645 C C . PRO A 1 82 ? 10.189 5.343 10.604 1.00 87.44 82 PRO A C 1
ATOM 647 O O . PRO A 1 82 ? 9.979 6.082 11.574 1.00 87.44 82 PRO A O 1
ATOM 650 N N . LYS A 1 83 ? 9.309 5.207 9.602 1.00 89.19 83 LYS A N 1
ATOM 651 C CA . LYS A 1 83 ? 8.079 6.007 9.472 1.00 89.19 83 LYS A CA 1
ATOM 652 C C . LYS A 1 83 ? 7.147 5.835 10.670 1.00 89.19 83 LYS A C 1
ATOM 654 O O . LYS A 1 83 ? 6.723 6.832 11.254 1.00 89.19 83 LYS A O 1
ATOM 659 N N . SER A 1 84 ? 6.859 4.590 11.055 1.00 92.31 84 SER A N 1
ATOM 660 C CA . SER A 1 84 ? 5.948 4.264 12.163 1.00 92.31 84 SER A CA 1
ATOM 661 C C . SER A 1 84 ? 6.393 4.901 13.483 1.00 92.31 84 SER A C 1
ATOM 663 O O . SER A 1 84 ? 5.583 5.512 14.181 1.00 92.31 84 SER A O 1
ATOM 665 N N . THR A 1 85 ? 7.693 4.854 13.780 1.00 94.25 85 THR A N 1
ATOM 666 C CA . THR A 1 85 ? 8.292 5.481 14.966 1.00 94.25 85 THR A CA 1
ATOM 667 C C . THR A 1 85 ? 8.116 6.998 14.969 1.00 94.25 85 THR A C 1
ATOM 669 O O . THR A 1 85 ? 7.711 7.566 15.983 1.00 94.25 85 THR A O 1
ATOM 672 N N . VAL A 1 86 ? 8.393 7.670 13.846 1.00 94.19 86 VAL A N 1
ATOM 673 C CA . VAL A 1 86 ? 8.272 9.136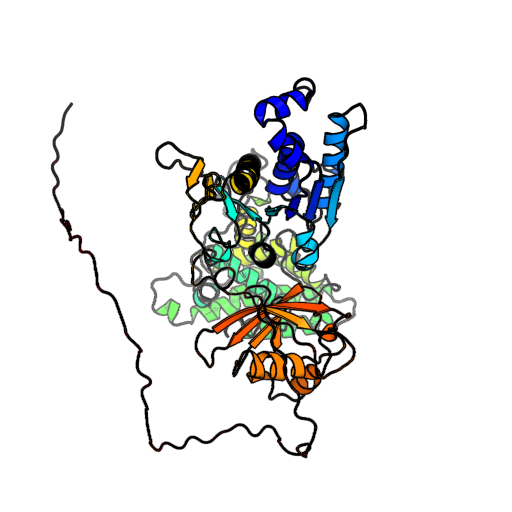 13.754 1.00 94.19 86 VAL A CA 1
ATOM 674 C C . VAL A 1 86 ? 6.818 9.578 13.906 1.00 94.19 86 VAL A C 1
ATOM 676 O O . VAL A 1 86 ? 6.553 10.534 14.636 1.00 94.19 86 VAL A O 1
ATOM 679 N N . ILE A 1 87 ? 5.869 8.883 13.265 1.00 95.94 87 ILE A N 1
ATOM 680 C CA . ILE A 1 87 ? 4.442 9.196 13.423 1.00 95.94 87 ILE A CA 1
ATOM 681 C C . ILE A 1 87 ? 4.023 9.030 14.883 1.00 95.94 87 ILE A C 1
ATOM 683 O O . ILE A 1 87 ? 3.401 9.939 15.425 1.00 95.94 87 ILE A O 1
ATOM 687 N N . ALA A 1 88 ? 4.388 7.922 15.535 1.00 97.06 88 ALA A N 1
ATOM 688 C CA . ALA A 1 88 ? 4.041 7.686 16.935 1.00 97.06 88 ALA A CA 1
ATOM 689 C C . ALA A 1 88 ? 4.593 8.787 17.859 1.00 97.06 88 ALA A C 1
ATOM 691 O O . ALA A 1 88 ? 3.868 9.322 18.696 1.00 97.06 88 ALA A O 1
ATOM 692 N N . GLN A 1 89 ? 5.851 9.191 17.669 1.00 95.19 89 GLN A N 1
ATOM 693 C CA . GLN A 1 89 ? 6.466 10.267 18.452 1.00 95.19 89 GLN A CA 1
ATOM 694 C C . GLN A 1 89 ? 5.749 11.610 18.261 1.00 95.19 89 GLN A C 1
ATOM 696 O O . GLN A 1 89 ? 5.413 12.276 19.242 1.00 95.19 89 GLN A O 1
ATOM 701 N N . GLU A 1 90 ? 5.486 12.012 17.017 1.00 94.06 90 GLU A N 1
ATOM 702 C CA . GLU A 1 90 ? 4.794 13.273 16.731 1.00 94.06 90 GLU A CA 1
ATOM 703 C C . GLU A 1 90 ? 3.330 13.242 17.209 1.00 94.06 90 GLU A C 1
ATOM 705 O O . GLU A 1 90 ? 2.832 14.237 17.736 1.00 94.06 90 GLU A O 1
ATOM 710 N N . ALA A 1 91 ? 2.659 12.092 17.120 1.00 93.19 91 ALA A N 1
ATOM 711 C CA . ALA A 1 91 ? 1.333 11.854 17.684 1.00 93.19 91 ALA A CA 1
ATOM 712 C C . ALA A 1 91 ? 1.292 12.062 19.208 1.00 93.19 91 ALA A C 1
ATOM 714 O O . ALA A 1 91 ? 0.433 12.794 19.707 1.00 93.19 91 ALA A O 1
ATOM 715 N N . VAL A 1 92 ? 2.253 11.496 19.948 1.00 92.81 92 VAL A N 1
ATOM 716 C CA . VAL A 1 92 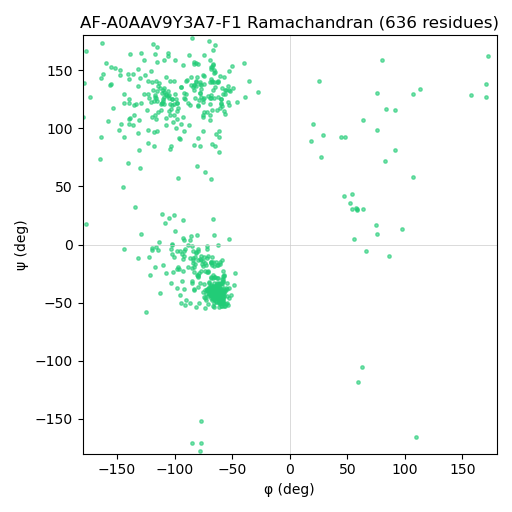? 2.382 11.723 21.398 1.00 92.81 92 VAL A CA 1
ATOM 717 C C . VAL A 1 92 ? 2.583 13.207 21.710 1.00 92.81 92 VAL A C 1
ATOM 719 O O . VAL A 1 92 ? 1.987 13.727 22.654 1.00 92.81 92 VAL A O 1
ATOM 722 N N . LEU A 1 93 ? 3.393 13.918 20.920 1.00 90.19 93 LEU A N 1
ATOM 723 C CA . LEU A 1 93 ? 3.590 15.359 21.102 1.00 90.19 93 LEU A CA 1
ATOM 724 C C . LEU A 1 93 ? 2.303 16.157 20.859 1.00 90.19 93 LEU A C 1
ATOM 726 O O . LEU A 1 93 ? 2.072 17.146 21.555 1.00 90.19 93 LEU A O 1
ATOM 730 N N . LEU A 1 94 ? 1.465 15.750 19.901 1.00 86.56 94 LEU A N 1
ATOM 731 C CA . LEU A 1 94 ? 0.161 16.375 19.667 1.00 86.56 94 LEU A CA 1
ATOM 732 C C . LEU A 1 94 ? -0.789 16.159 20.849 1.00 86.56 94 LEU A C 1
ATOM 734 O O . LEU A 1 94 ? -1.372 17.131 21.324 1.00 86.56 94 LEU A O 1
ATOM 738 N N . LEU A 1 95 ? -0.892 14.931 21.364 1.00 86.25 95 LEU A N 1
ATOM 739 C CA . LEU A 1 95 ? -1.726 14.611 22.530 1.00 86.25 95 LEU A CA 1
ATOM 740 C C . LEU A 1 95 ? -1.290 15.390 23.779 1.00 86.25 95 LEU A C 1
ATOM 742 O O . LEU A 1 95 ? -2.118 16.011 24.441 1.00 86.25 95 LEU A O 1
ATOM 746 N N . LYS A 1 96 ? 0.019 15.457 24.056 1.00 85.06 96 LYS A N 1
ATOM 747 C CA . LYS A 1 96 ? 0.560 16.226 25.193 1.00 85.06 96 LYS A CA 1
ATOM 748 C C . LYS A 1 96 ? 0.276 17.726 25.107 1.00 85.06 96 LYS A C 1
ATOM 750 O O . LYS A 1 96 ? 0.174 18.385 26.131 1.00 85.06 96 LYS A O 1
ATOM 755 N N . ARG A 1 97 ? 0.146 18.284 23.899 1.00 81.81 97 ARG A N 1
ATOM 756 C CA . ARG A 1 97 ? -0.247 19.692 23.713 1.00 81.81 97 ARG A CA 1
ATOM 757 C C . ARG A 1 97 ? -1.741 19.928 23.929 1.00 81.81 97 ARG A C 1
ATOM 759 O O . ARG A 1 97 ? -2.124 21.064 24.181 1.00 81.81 97 ARG A O 1
ATOM 766 N N . GLN A 1 98 ? -2.574 18.896 23.792 1.00 73.38 98 GLN A N 1
ATOM 767 C CA . GLN A 1 98 ? -4.014 18.990 24.048 1.00 73.38 98 GLN A CA 1
ATOM 768 C C . GLN A 1 98 ? -4.348 18.921 25.543 1.00 73.38 98 GLN A C 1
ATOM 770 O O . GLN A 1 98 ? -5.369 19.474 25.951 1.00 73.38 98 GLN A O 1
ATOM 775 N N . ASP A 1 99 ? -3.504 18.268 26.347 1.00 70.81 99 ASP A N 1
ATOM 776 C CA . ASP A 1 99 ? -3.664 18.159 27.799 1.00 70.81 99 ASP A CA 1
ATOM 777 C C . ASP A 1 99 ? -2.432 18.690 28.549 1.00 70.81 99 ASP A C 1
ATOM 779 O O . ASP A 1 99 ? -1.526 17.937 28.911 1.00 70.81 99 ASP A O 1
ATOM 783 N N . GLU A 1 100 ? -2.419 19.999 28.828 1.00 62.44 100 GLU A N 1
ATOM 784 C CA . GLU A 1 100 ? -1.381 20.643 29.652 1.00 62.44 100 GLU A CA 1
ATOM 785 C C . GLU A 1 100 ? -1.284 20.029 31.063 1.00 62.44 100 GLU A C 1
ATOM 787 O O . GLU A 1 100 ? -0.223 20.090 31.684 1.00 62.44 100 GLU A O 1
ATOM 792 N N . SER A 1 101 ? -2.352 19.386 31.557 1.00 66.44 101 SER A N 1
ATOM 793 C CA . SER A 1 101 ? -2.381 18.751 32.878 1.00 66.44 101 SER A CA 1
ATOM 794 C C . SER A 1 101 ? -1.593 17.436 32.938 1.00 66.44 101 SER A C 1
ATOM 796 O O . SER A 1 101 ? -1.369 16.931 34.036 1.00 66.44 101 SER A O 1
ATOM 798 N N . SER A 1 102 ? -1.159 16.878 31.796 1.00 64.31 102 SER A N 1
ATOM 799 C CA . SER A 1 102 ? -0.434 15.595 31.702 1.00 64.31 102 SER A CA 1
ATOM 800 C C . SER A 1 102 ? -1.147 14.412 32.381 1.00 64.31 102 SER A C 1
ATOM 802 O O . SER A 1 102 ? -0.501 13.489 32.870 1.00 64.31 102 SER A O 1
ATOM 804 N N . THR A 1 103 ? -2.480 14.438 32.419 1.00 72.19 103 THR A N 1
ATOM 805 C CA . THR A 1 103 ? -3.322 13.412 33.066 1.00 72.19 103 THR A CA 1
ATOM 806 C C . THR A 1 103 ? -3.931 12.420 32.082 1.00 72.19 103 THR A C 1
ATOM 808 O O . THR A 1 103 ? -4.524 11.422 32.492 1.00 72.19 103 THR A O 1
ATOM 811 N N . LEU A 1 104 ? -3.828 12.702 30.783 1.00 77.25 104 LEU A N 1
ATOM 812 C CA . LEU A 1 104 ? -4.393 11.875 29.734 1.00 77.25 104 LEU A CA 1
ATOM 813 C C . LEU A 1 104 ? -3.679 10.521 29.658 1.00 77.25 104 LEU A C 1
ATOM 815 O O . LEU A 1 104 ? -2.504 10.458 29.306 1.00 77.25 104 LEU A O 1
ATOM 819 N N . ASP A 1 105 ? -4.415 9.447 29.932 1.00 88.38 105 ASP A N 1
ATOM 820 C CA . ASP A 1 105 ? -3.958 8.089 29.644 1.00 88.38 105 ASP A CA 1
ATOM 821 C C . ASP A 1 105 ? -4.072 7.806 28.140 1.00 88.38 105 ASP A C 1
ATOM 823 O O . ASP A 1 105 ? -5.137 8.010 27.550 1.00 88.38 105 ASP A O 1
ATOM 827 N N . PHE A 1 106 ? -2.971 7.394 27.516 1.00 92.38 106 PHE A N 1
ATOM 828 C CA . PHE A 1 106 ? -2.886 7.033 26.102 1.00 92.38 106 PHE A CA 1
ATOM 829 C C . PHE A 1 106 ? -1.659 6.150 25.851 1.00 92.38 106 PHE A C 1
ATOM 831 O O . PHE A 1 106 ? -0.658 6.234 26.562 1.00 92.38 106 PHE A O 1
ATOM 838 N N . ASP A 1 107 ? -1.705 5.356 24.783 1.00 95.62 107 ASP A N 1
ATOM 839 C CA . ASP A 1 107 ? -0.593 4.512 24.344 1.00 95.62 107 ASP A CA 1
ATOM 840 C C . ASP A 1 107 ? -0.492 4.552 22.815 1.00 95.62 107 ASP A C 1
ATOM 842 O O . ASP A 1 107 ? -1.303 3.953 22.103 1.00 95.62 107 ASP A O 1
ATOM 846 N N . ILE A 1 108 ? 0.489 5.304 22.306 1.00 97.12 108 ILE A N 1
ATOM 847 C CA . ILE A 1 108 ? 0.761 5.405 20.869 1.00 97.12 108 ILE A CA 1
ATOM 848 C C . ILE A 1 108 ? 2.095 4.727 20.571 1.00 97.12 108 ILE A C 1
ATOM 850 O O . ILE A 1 108 ? 3.149 5.195 21.010 1.00 97.12 108 ILE A O 1
ATOM 854 N N . LYS A 1 109 ? 2.054 3.644 19.793 1.00 97.00 109 LYS A N 1
ATOM 855 C CA . LYS A 1 109 ? 3.211 2.789 19.500 1.00 97.00 109 LYS A CA 1
ATOM 856 C C . LYS A 1 109 ? 3.513 2.746 18.010 1.00 97.00 109 LYS A C 1
ATOM 858 O O . LYS A 1 109 ? 2.606 2.661 17.189 1.00 97.00 109 LYS A O 1
ATOM 863 N N . GLY A 1 110 ? 4.799 2.772 17.674 1.00 97.00 110 GLY A N 1
ATOM 864 C CA . GLY A 1 110 ? 5.302 2.499 16.330 1.00 97.00 110 GLY A CA 1
ATOM 865 C C . GLY A 1 110 ? 6.056 1.172 16.315 1.00 97.00 110 GLY A C 1
ATOM 866 O O . GLY A 1 110 ? 6.984 0.994 17.100 1.00 97.00 110 GLY A O 1
ATOM 867 N N . ILE A 1 111 ? 5.662 0.257 15.435 1.00 96.12 111 ILE A N 1
ATOM 868 C CA . ILE A 1 111 ? 6.329 -1.019 15.173 1.00 96.12 111 ILE A CA 1
ATOM 869 C C . ILE A 1 111 ? 7.011 -0.915 13.811 1.00 96.12 111 ILE A C 1
ATOM 871 O O . ILE A 1 111 ? 6.394 -0.522 12.818 1.00 96.12 111 ILE A O 1
ATOM 875 N N . VAL A 1 112 ? 8.299 -1.248 13.773 1.00 91.75 112 VAL A N 1
ATOM 876 C CA . VAL A 1 112 ? 9.073 -1.330 12.532 1.00 91.75 112 VAL A CA 1
ATOM 877 C C . VAL A 1 112 ? 9.109 -2.790 12.115 1.00 91.75 112 VAL A C 1
ATOM 879 O O . VAL A 1 112 ? 9.751 -3.603 12.779 1.00 91.75 112 VAL A O 1
ATOM 882 N N . GLY A 1 113 ? 8.389 -3.144 11.057 1.00 78.62 113 GLY A N 1
ATOM 883 C CA . GLY A 1 113 ? 8.300 -4.535 10.635 1.00 78.62 113 GLY A CA 1
ATOM 884 C C . GLY A 1 113 ? 7.289 -4.780 9.527 1.00 78.62 113 GLY A C 1
ATOM 885 O O . GLY A 1 113 ? 6.393 -3.977 9.272 1.00 78.62 113 GLY A O 1
ATOM 886 N N . ASN A 1 114 ? 7.443 -5.927 8.872 1.00 77.94 114 ASN A N 1
ATOM 887 C CA . ASN A 1 114 ? 6.480 -6.410 7.896 1.00 77.94 114 ASN A CA 1
ATOM 888 C C . ASN A 1 114 ? 5.251 -6.964 8.628 1.00 77.94 114 ASN A C 1
ATOM 890 O O . ASN A 1 114 ? 5.391 -7.887 9.427 1.00 77.94 114 ASN A O 1
ATOM 894 N N . VAL A 1 115 ? 4.059 -6.437 8.332 1.00 79.25 115 VAL A N 1
ATOM 895 C CA . VAL A 1 115 ? 2.796 -6.905 8.932 1.00 79.25 115 VAL A CA 1
ATOM 896 C C . VAL A 1 115 ? 2.542 -8.396 8.697 1.00 79.25 115 VAL A C 1
ATOM 898 O O . VAL A 1 115 ? 1.921 -9.042 9.531 1.00 79.25 115 VAL A O 1
ATOM 901 N N . MET A 1 116 ? 3.085 -8.961 7.615 1.00 76.75 116 MET A N 1
ATOM 902 C CA . MET A 1 116 ? 2.953 -10.385 7.287 1.00 76.75 116 MET A CA 1
ATOM 903 C C . MET A 1 116 ? 3.692 -11.312 8.262 1.00 76.75 116 MET A C 1
ATOM 905 O O . MET A 1 116 ? 3.480 -12.516 8.241 1.00 76.75 116 MET A O 1
ATOM 909 N N . ASN A 1 117 ? 4.530 -10.759 9.142 1.00 77.06 117 ASN A N 1
ATOM 910 C CA . ASN A 1 117 ? 5.215 -11.518 10.187 1.00 77.06 117 ASN A CA 1
ATOM 911 C C . ASN A 1 117 ? 4.373 -11.652 11.474 1.00 77.06 117 ASN A C 1
ATOM 913 O O . ASN A 1 117 ? 4.888 -12.143 12.478 1.00 77.06 117 ASN A O 1
ATOM 917 N N . PHE A 1 118 ? 3.126 -11.167 11.487 1.00 78.19 118 PHE A N 1
ATOM 918 C CA . PHE A 1 118 ? 2.273 -11.113 12.675 1.00 78.19 118 PHE A CA 1
ATOM 919 C C . PHE A 1 118 ? 0.992 -11.930 12.465 1.00 78.19 118 PHE A C 1
ATOM 921 O O . PHE A 1 118 ? 0.110 -11.519 11.719 1.00 78.19 118 PHE A O 1
ATOM 928 N N . GLY A 1 119 ? 0.875 -13.063 13.163 1.00 74.25 119 GLY A N 1
ATOM 929 C CA . GLY A 1 119 ? -0.296 -13.946 13.099 1.00 74.25 119 GLY A CA 1
ATOM 930 C C . GLY A 1 119 ? -1.511 -13.450 13.893 1.00 74.25 119 GLY A C 1
ATOM 931 O O . GLY A 1 119 ? -1.538 -12.335 14.419 1.00 74.25 119 GLY A O 1
ATOM 932 N N . THR A 1 120 ? -2.530 -14.305 14.028 1.00 76.50 120 THR A N 1
ATOM 933 C CA . THR A 1 120 ? -3.832 -13.929 14.615 1.00 76.50 120 THR A CA 1
ATOM 934 C C . THR A 1 120 ? -3.751 -13.388 16.041 1.00 76.50 120 THR A C 1
ATOM 936 O O . THR A 1 120 ? -4.554 -12.536 16.412 1.00 76.50 120 THR A O 1
ATOM 939 N N . ASP A 1 121 ? -2.800 -13.855 16.849 1.00 79.31 121 ASP A N 1
ATOM 940 C CA . ASP A 1 121 ? -2.725 -13.479 18.266 1.00 79.31 121 ASP A CA 1
ATOM 941 C C . ASP A 1 121 ? -2.355 -12.018 18.474 1.00 79.31 121 ASP A C 1
ATOM 943 O O . ASP A 1 121 ? -2.983 -11.342 19.285 1.00 79.31 121 ASP A O 1
ATOM 947 N N . PHE A 1 122 ? -1.433 -11.502 17.663 1.00 86.25 122 PHE A N 1
ATOM 948 C CA . PHE A 1 122 ? -1.135 -10.075 17.634 1.00 86.25 122 PHE A CA 1
ATOM 949 C C . PHE A 1 122 ? -2.376 -9.261 17.249 1.00 86.25 122 PHE A C 1
ATOM 951 O O . PHE A 1 122 ? -2.695 -8.256 17.877 1.00 86.25 122 PHE A O 1
ATOM 958 N N . PHE A 1 123 ? -3.113 -9.707 16.229 1.00 85.75 123 PHE A N 1
ATOM 959 C CA . PHE A 1 123 ? -4.296 -8.995 15.753 1.00 85.75 123 PHE A CA 1
ATOM 960 C C . PHE A 1 123 ? -5.420 -8.966 16.800 1.00 85.75 123 PHE A C 1
ATOM 962 O O . PHE A 1 123 ? -6.056 -7.926 16.962 1.00 85.75 123 PHE A O 1
ATOM 969 N N . LYS A 1 124 ? -5.621 -10.051 17.562 1.00 86.06 124 LYS A N 1
ATOM 970 C CA . LYS A 1 124 ? -6.628 -10.144 18.642 1.00 86.06 124 LYS A CA 1
ATOM 971 C C . LYS A 1 124 ? -6.427 -9.129 19.772 1.00 86.06 124 LYS A C 1
ATOM 973 O O . LYS A 1 124 ? -7.361 -8.893 20.535 1.00 86.06 124 LYS A O 1
ATOM 978 N N . GLU A 1 125 ? -5.253 -8.507 19.892 1.00 94.12 125 GLU A N 1
ATOM 979 C CA . GLU A 1 125 ? -5.029 -7.417 20.850 1.00 94.12 125 GLU A CA 1
ATOM 980 C C . GLU A 1 125 ? -5.810 -6.137 20.502 1.00 94.12 125 GLU A C 1
ATOM 982 O O . GLU A 1 125 ? -5.983 -5.263 21.361 1.00 94.12 125 GLU A O 1
ATOM 987 N N . PHE A 1 126 ? -6.275 -6.014 19.256 1.00 96.38 126 PHE A N 1
ATOM 988 C CA . PHE A 1 126 ? -6.927 -4.825 18.723 1.00 96.38 126 PHE A CA 1
ATOM 989 C C . PHE A 1 126 ? -8.429 -5.035 18.545 1.00 96.38 126 PHE A C 1
ATOM 991 O O . PHE A 1 126 ? -8.897 -6.101 18.156 1.00 96.38 126 PHE A O 1
ATOM 998 N N . GLY A 1 127 ? -9.201 -3.978 18.801 1.00 92.44 127 GLY A N 1
ATOM 999 C CA . GLY A 1 127 ? -10.648 -3.992 18.588 1.00 92.44 127 GLY A CA 1
ATOM 1000 C C . GLY A 1 127 ? -11.053 -3.705 17.142 1.00 92.44 127 GLY A C 1
ATOM 1001 O O . GLY A 1 127 ? -12.191 -3.991 16.769 1.00 92.44 127 GLY A O 1
ATOM 1002 N N . LEU A 1 128 ? -10.158 -3.099 16.351 1.00 95.81 128 LEU A N 1
ATOM 1003 C CA . LEU A 1 128 ? -10.371 -2.785 14.938 1.00 95.81 128 LEU A CA 1
ATOM 1004 C C . LEU A 1 128 ? -9.038 -2.502 14.224 1.00 95.81 128 LEU A C 1
ATOM 1006 O O . LEU A 1 128 ? -8.118 -1.918 14.809 1.00 95.81 128 LEU A O 1
ATOM 1010 N N . VAL A 1 129 ? -8.959 -2.872 12.944 1.00 98.25 129 VAL A N 1
ATOM 1011 C CA . VAL A 1 129 ? -7.782 -2.668 12.084 1.00 98.25 129 VAL A CA 1
ATOM 1012 C C . VAL A 1 129 ? -8.086 -1.677 10.958 1.00 98.25 129 VAL A C 1
ATOM 1014 O O . VAL A 1 129 ? -9.154 -1.701 10.347 1.00 98.25 129 VAL A O 1
ATOM 1017 N N . LEU A 1 130 ? -7.137 -0.793 10.657 1.00 98.62 130 LEU A N 1
ATOM 1018 C CA . LEU A 1 130 ? -7.233 0.206 9.596 1.00 98.62 130 LEU A CA 1
ATOM 1019 C C . LEU A 1 130 ? -6.056 0.051 8.633 1.00 98.62 130 LEU A C 1
ATOM 1021 O O . LEU A 1 130 ? -4.903 0.281 9.003 1.00 98.62 130 LEU A O 1
ATOM 1025 N N . ASN A 1 131 ? -6.346 -0.297 7.383 1.00 97.31 131 ASN A N 1
ATOM 1026 C CA . ASN A 1 131 ? -5.330 -0.389 6.341 1.00 97.31 131 ASN A CA 1
ATOM 1027 C C . ASN A 1 131 ? -5.065 0.985 5.714 1.00 97.31 131 ASN A C 1
ATOM 1029 O O . ASN A 1 131 ? -5.983 1.712 5.330 1.00 97.31 131 ASN A O 1
ATOM 1033 N N . ALA A 1 132 ? -3.785 1.289 5.540 1.00 94.50 132 ALA A N 1
ATOM 1034 C CA . ALA A 1 132 ? -3.241 2.420 4.794 1.00 94.50 132 ALA A CA 1
ATOM 1035 C C . ALA A 1 132 ? -2.076 1.963 3.885 1.00 94.50 132 ALA A C 1
ATOM 1037 O O . ALA A 1 132 ? -1.119 2.704 3.649 1.00 94.50 132 ALA A O 1
ATOM 1038 N N . LEU A 1 133 ? -2.172 0.721 3.398 1.00 85.38 133 LEU A N 1
ATOM 1039 C CA . LEU A 1 133 ? -1.183 0.013 2.583 1.00 85.38 133 LEU A CA 1
ATOM 1040 C C . LEU A 1 133 ? -1.259 0.395 1.102 1.00 85.38 133 LEU A C 1
ATOM 1042 O O . LEU A 1 133 ? -2.321 0.751 0.599 1.00 85.38 133 LEU A O 1
ATOM 1046 N N . ASP A 1 134 ? -0.175 0.222 0.357 1.00 78.44 134 ASP A N 1
ATOM 1047 C CA . ASP A 1 134 ? -0.109 0.415 -1.101 1.00 78.44 134 ASP A CA 1
ATOM 1048 C C . ASP A 1 134 ? 0.162 -0.883 -1.884 1.00 78.44 134 ASP A C 1
ATOM 1050 O O . ASP A 1 134 ? 0.084 -0.892 -3.112 1.00 78.44 134 ASP A O 1
ATOM 1054 N N . ASN A 1 135 ? 0.403 -1.991 -1.179 1.00 71.50 135 ASN A N 1
ATOM 1055 C CA . ASN A 1 135 ? 0.648 -3.303 -1.766 1.00 71.50 135 ASN A CA 1
ATOM 1056 C C . ASN A 1 135 ? -0.559 -4.246 -1.616 1.00 71.50 135 ASN A C 1
ATOM 1058 O O . ASN A 1 135 ? -1.086 -4.432 -0.518 1.00 71.50 135 ASN A O 1
ATOM 1062 N N . VAL A 1 136 ? -0.940 -4.899 -2.717 1.00 74.75 136 VAL A N 1
ATOM 1063 C CA . VAL A 1 136 ? -2.054 -5.862 -2.783 1.00 74.75 136 VAL A CA 1
ATOM 1064 C C . VAL A 1 136 ? -1.802 -7.080 -1.891 1.00 74.75 136 VAL A C 1
ATOM 1066 O O . VAL A 1 136 ? -2.696 -7.480 -1.156 1.00 74.75 136 VAL A O 1
ATOM 1069 N N . SER A 1 137 ? -0.586 -7.636 -1.894 1.00 72.06 137 SER A N 1
ATOM 1070 C CA . SER A 1 137 ? -0.268 -8.836 -1.099 1.00 72.06 137 SER A CA 1
ATOM 1071 C C . SER A 1 137 ? -0.389 -8.577 0.409 1.00 72.06 137 SER A C 1
ATOM 1073 O O . SER A 1 137 ? -1.027 -9.353 1.115 1.00 72.06 137 SER A O 1
ATOM 1075 N N . ALA A 1 138 ? 0.112 -7.438 0.895 1.00 75.94 138 ALA A N 1
ATOM 1076 C CA . ALA A 1 138 ? -0.037 -7.068 2.302 1.00 75.94 138 ALA A CA 1
ATOM 1077 C C . ALA A 1 138 ? -1.509 -6.808 2.684 1.00 75.94 138 ALA A C 1
ATOM 1079 O O . ALA A 1 138 ? -1.942 -7.212 3.761 1.00 75.94 138 ALA A O 1
ATOM 1080 N N . ARG A 1 139 ? -2.301 -6.179 1.800 1.00 84.56 139 ARG A N 1
ATOM 1081 C CA . ARG A 1 139 ? -3.749 -5.986 2.012 1.00 84.56 139 ARG A CA 1
ATOM 1082 C C . ARG A 1 139 ? -4.489 -7.321 2.097 1.00 84.56 139 ARG A C 1
ATOM 1084 O O . ARG A 1 139 ? -5.299 -7.496 3.004 1.00 84.56 139 ARG A O 1
ATOM 1091 N N . SER A 1 140 ? -4.168 -8.251 1.195 1.00 79.94 140 SER A N 1
ATOM 1092 C CA . SER A 1 140 ? -4.703 -9.616 1.173 1.00 79.94 140 SER A CA 1
ATOM 1093 C C . SER A 1 140 ? -4.413 -10.353 2.480 1.00 79.94 140 SER A C 1
ATOM 1095 O O . SER A 1 140 ? -5.337 -10.850 3.123 1.00 79.94 140 SER A O 1
ATOM 1097 N N . TYR A 1 141 ? -3.156 -10.332 2.939 1.00 81.06 141 TYR A N 1
ATOM 1098 C CA . TYR A 1 141 ? -2.759 -10.937 4.211 1.00 81.06 141 TYR A CA 1
ATOM 1099 C C . TYR A 1 141 ? -3.557 -10.372 5.391 1.00 81.06 141 TYR A C 1
ATOM 1101 O O . TYR A 1 141 ? -4.195 -11.125 6.125 1.00 81.06 141 TYR A O 1
ATOM 1109 N N . VAL A 1 142 ? -3.585 -9.042 5.544 1.00 85.00 142 VAL A N 1
ATOM 1110 C CA . VAL A 1 142 ? -4.316 -8.393 6.645 1.00 85.00 142 VAL A CA 1
ATOM 1111 C C . VAL A 1 142 ? -5.803 -8.737 6.591 1.00 85.00 142 VAL A C 1
ATOM 1113 O O . VAL A 1 142 ? -6.396 -9.029 7.628 1.00 85.00 142 VAL A O 1
ATOM 1116 N N . ASN A 1 143 ? -6.403 -8.760 5.398 1.00 88.00 143 ASN A N 1
ATOM 1117 C CA . ASN A 1 143 ? -7.786 -9.189 5.221 1.00 88.00 143 ASN A CA 1
ATOM 1118 C C . ASN A 1 143 ? -8.004 -10.625 5.713 1.00 88.00 143 ASN A C 1
ATOM 1120 O O . ASN A 1 143 ? -8.910 -10.847 6.514 1.00 88.00 143 ASN A O 1
ATOM 1124 N N . LYS A 1 144 ? -7.173 -11.581 5.281 1.00 80.50 144 LYS A N 1
ATOM 1125 C CA . LYS A 1 144 ? -7.278 -12.985 5.704 1.00 80.50 144 LYS A CA 1
ATOM 1126 C C . LYS A 1 144 ? -7.168 -13.118 7.223 1.00 80.50 144 LYS A C 1
ATOM 1128 O O . LYS A 1 144 ? -8.031 -13.739 7.834 1.00 80.50 144 LYS A O 1
ATOM 1133 N N . VAL A 1 145 ? -6.184 -12.465 7.845 1.00 79.94 145 VAL A N 1
ATOM 1134 C CA . VAL A 1 145 ? -5.983 -12.516 9.304 1.00 79.94 145 VAL A CA 1
ATOM 1135 C C . VAL A 1 145 ? -7.139 -11.861 10.071 1.00 79.94 145 VAL A C 1
ATOM 1137 O O . VAL A 1 145 ? -7.580 -12.399 11.089 1.00 79.94 145 VAL A O 1
ATOM 1140 N N . CYS A 1 146 ? -7.681 -10.739 9.588 1.00 84.94 146 CYS A N 1
ATOM 1141 C CA . CYS A 1 146 ? -8.829 -10.075 10.215 1.00 84.94 146 CYS A CA 1
ATOM 1142 C C . CYS A 1 146 ? -10.106 -10.920 10.103 1.00 84.94 146 CYS A C 1
ATOM 1144 O O . CYS A 1 146 ? -10.811 -11.104 11.094 1.00 84.94 146 CYS A O 1
ATOM 1146 N N . VAL A 1 147 ? -10.374 -11.500 8.928 1.00 81.75 147 VAL A N 1
ATOM 1147 C CA . VAL A 1 147 ? -11.507 -12.416 8.719 1.00 81.75 147 VAL A CA 1
ATOM 1148 C C . VAL A 1 147 ? -11.364 -13.664 9.598 1.00 81.75 147 VAL A C 1
ATOM 1150 O O . VAL A 1 147 ? -12.322 -14.038 10.275 1.00 81.75 147 VAL A O 1
ATOM 1153 N N . ALA A 1 148 ? -10.166 -14.254 9.657 1.00 74.19 148 ALA A N 1
ATOM 1154 C CA . ALA A 1 148 ? -9.823 -15.401 10.504 1.00 74.19 148 ALA A CA 1
ATOM 1155 C C . ALA A 1 148 ? -10.043 -15.126 11.993 1.00 74.19 148 ALA A C 1
ATOM 1157 O O . ALA A 1 148 ? -10.556 -15.968 12.730 1.00 74.19 148 ALA A O 1
ATOM 1158 N N . SER A 1 149 ? -9.650 -13.934 12.435 1.00 78.25 149 SER A N 1
ATOM 1159 C CA . SER A 1 149 ? -9.707 -13.527 13.839 1.00 78.25 149 SER A CA 1
ATOM 1160 C C . SER A 1 149 ? -11.049 -12.904 14.224 1.00 78.25 149 SER A C 1
ATOM 1162 O O . SER A 1 149 ? -11.233 -12.540 15.381 1.00 78.25 149 SER A O 1
ATOM 1164 N N . ASN A 1 150 ? -11.986 -12.789 13.275 1.00 80.38 150 ASN A N 1
ATOM 1165 C CA . ASN A 1 150 ? -13.264 -12.100 13.443 1.00 80.38 150 ASN A CA 1
ATOM 1166 C C . ASN A 1 150 ? -13.100 -10.648 13.944 1.00 80.38 150 ASN A C 1
ATOM 1168 O O . ASN A 1 150 ? -13.816 -10.203 14.840 1.00 80.38 150 ASN A O 1
ATOM 1172 N N . ILE A 1 151 ? -12.140 -9.926 13.363 1.00 87.88 151 ILE A N 1
ATOM 1173 C CA . ILE A 1 151 ? -11.831 -8.525 13.663 1.00 87.88 151 ILE A CA 1
ATOM 1174 C C . ILE A 1 151 ? -12.249 -7.668 12.474 1.00 87.88 151 ILE A C 1
ATOM 1176 O O . ILE A 1 151 ? -11.942 -7.989 11.325 1.00 87.88 151 ILE A O 1
ATOM 1180 N N . GLU A 1 152 ? -12.948 -6.566 12.733 1.00 94.06 152 GLU A N 1
ATOM 1181 C CA . GLU A 1 152 ? -13.320 -5.631 11.682 1.00 94.06 152 GLU A CA 1
ATOM 1182 C C . GLU A 1 152 ? -12.100 -4.895 11.127 1.00 94.06 152 GLU A C 1
ATOM 1184 O O . GLU A 1 152 ? -11.209 -4.444 11.852 1.00 94.06 152 GLU A O 1
ATOM 1189 N N . LEU A 1 153 ? -12.110 -4.738 9.809 1.00 96.38 153 LEU A N 1
ATOM 1190 C CA . LEU A 1 153 ? -11.073 -4.077 9.038 1.00 96.38 153 LEU A CA 1
ATOM 1191 C C . LEU A 1 153 ? -11.708 -2.933 8.249 1.00 96.38 153 LEU A C 1
ATOM 1193 O O . LEU A 1 153 ? -12.786 -3.090 7.691 1.00 96.38 153 LEU A O 1
ATOM 1197 N N . ILE A 1 154 ? -11.042 -1.787 8.143 1.00 98.12 154 ILE A N 1
ATOM 1198 C CA . ILE A 1 154 ? -11.394 -0.779 7.137 1.00 98.12 154 ILE A CA 1
ATOM 1199 C C . ILE A 1 154 ? -10.224 -0.633 6.176 1.00 98.12 154 ILE A C 1
ATOM 1201 O O . ILE A 1 154 ? -9.187 -0.065 6.533 1.00 98.12 154 ILE A O 1
ATOM 1205 N N . ASP A 1 155 ? -10.405 -1.130 4.953 1.00 97.19 155 ASP A N 1
ATOM 1206 C CA . ASP A 1 155 ? -9.445 -0.947 3.870 1.00 97.19 155 ASP A CA 1
ATOM 1207 C C . ASP A 1 155 ? -9.623 0.414 3.204 1.00 97.19 155 ASP A C 1
ATOM 1209 O O . ASP A 1 155 ? -10.740 0.896 3.021 1.00 97.19 155 ASP A O 1
ATOM 1213 N N . ALA A 1 156 ? -8.517 1.057 2.848 1.00 95.56 156 ALA A N 1
ATOM 1214 C CA . ALA A 1 156 ? -8.543 2.339 2.168 1.00 95.56 156 ALA A CA 1
ATOM 1215 C C . ALA A 1 156 ? -7.468 2.407 1.085 1.00 95.56 156 ALA A C 1
ATOM 1217 O O . ALA A 1 156 ? -6.385 1.833 1.200 1.00 95.56 156 ALA A O 1
ATOM 1218 N N . GLY A 1 157 ? -7.756 3.120 0.001 1.00 90.69 157 GLY A N 1
ATOM 1219 C CA . GLY A 1 157 ? -6.818 3.315 -1.101 1.00 90.69 157 GLY A CA 1
ATOM 1220 C C . GLY A 1 157 ? -6.996 4.670 -1.763 1.00 90.69 157 GLY A C 1
ATOM 1221 O O . GLY A 1 157 ? -8.098 5.213 -1.805 1.00 90.69 157 GLY A O 1
ATOM 1222 N N . SER A 1 158 ? -5.905 5.212 -2.296 1.00 86.56 158 SER A N 1
ATOM 1223 C CA . SER A 1 158 ? -5.909 6.447 -3.073 1.00 86.56 158 SER A CA 1
ATOM 1224 C C . SER A 1 158 ? -5.157 6.252 -4.383 1.00 86.56 158 SER A C 1
ATOM 1226 O O . SER A 1 158 ? -4.153 5.543 -4.453 1.00 86.56 158 SER A O 1
ATOM 1228 N N . ALA A 1 159 ? -5.665 6.883 -5.438 1.00 80.25 159 ALA A N 1
ATOM 1229 C CA . ALA A 1 159 ? -5.035 6.884 -6.740 1.00 80.25 159 ALA A CA 1
ATOM 1230 C C . ALA A 1 159 ? -5.256 8.200 -7.489 1.00 80.25 159 ALA A C 1
ATOM 1232 O O . ALA A 1 159 ? -6.332 8.452 -8.040 1.00 80.25 159 ALA A O 1
ATOM 1233 N N . GLY A 1 160 ? -4.229 9.054 -7.534 1.00 78.69 160 GLY A N 1
ATOM 1234 C CA . GLY A 1 160 ? -4.359 10.401 -8.078 1.00 78.69 160 GLY A CA 1
ATOM 1235 C C . GLY A 1 160 ? -5.416 11.183 -7.309 1.00 78.69 160 GLY A C 1
ATOM 1236 O O . GLY A 1 160 ? -5.292 11.396 -6.108 1.00 78.69 160 GLY A O 1
ATOM 1237 N N . PHE A 1 161 ? -6.467 11.589 -8.016 1.00 82.50 161 PHE A N 1
ATOM 1238 C CA . PHE A 1 161 ? -7.617 12.299 -7.454 1.00 82.50 161 PHE A CA 1
ATOM 1239 C C . PHE A 1 161 ? -8.750 11.371 -6.985 1.00 82.50 161 PHE A C 1
ATOM 1241 O O . PHE A 1 161 ? -9.740 11.856 -6.447 1.00 82.50 161 PHE A O 1
ATOM 1248 N N . ASN A 1 162 ? -8.623 10.062 -7.201 1.00 87.38 162 ASN A N 1
ATOM 1249 C CA . ASN A 1 162 ? -9.616 9.072 -6.799 1.00 87.38 162 ASN A CA 1
ATOM 1250 C C . ASN A 1 162 ? -9.203 8.393 -5.489 1.00 87.38 162 ASN A C 1
ATOM 1252 O O . ASN A 1 162 ? -8.023 8.348 -5.141 1.00 87.38 162 ASN A O 1
ATOM 1256 N N . GLY A 1 163 ? -10.164 7.815 -4.785 1.00 91.88 163 GLY A N 1
ATOM 1257 C CA . GLY A 1 163 ? -9.919 7.007 -3.602 1.00 91.88 163 GLY A CA 1
ATOM 1258 C C . GLY A 1 163 ? -11.120 6.148 -3.242 1.00 91.88 163 GLY A C 1
ATOM 1259 O O . GLY A 1 163 ? -12.184 6.258 -3.851 1.00 91.88 163 GLY A O 1
ATOM 1260 N N . GLN A 1 164 ? -10.938 5.285 -2.255 1.00 95.00 164 GLN A N 1
ATOM 1261 C CA . GLN A 1 164 ? -11.986 4.408 -1.757 1.00 95.00 164 GLN A CA 1
ATOM 1262 C C . GLN A 1 164 ? -11.759 4.060 -0.288 1.00 95.00 164 GLN A C 1
ATOM 1264 O O . GLN A 1 164 ? -10.614 4.015 0.169 1.00 95.00 164 GLN A O 1
ATOM 1269 N N . VAL A 1 165 ? -12.852 3.789 0.419 1.00 97.75 165 VAL A N 1
ATOM 1270 C CA . VAL A 1 165 ? -12.876 3.286 1.794 1.00 97.75 165 VAL A CA 1
ATOM 1271 C C . VAL A 1 165 ? -13.867 2.128 1.848 1.00 97.75 165 VAL A C 1
ATOM 1273 O O . VAL A 1 165 ? -15.043 2.310 1.543 1.00 97.75 165 VAL A O 1
ATOM 1276 N N . HIS A 1 166 ? -13.392 0.952 2.238 1.00 95.56 166 HIS A N 1
ATOM 1277 C CA . HIS A 1 166 ? -14.145 -0.294 2.273 1.00 95.56 166 HIS A CA 1
ATOM 1278 C C . HIS A 1 166 ? -14.130 -0.878 3.694 1.00 95.56 166 HIS A C 1
ATOM 1280 O O . HIS A 1 166 ? -13.152 -1.511 4.101 1.00 95.56 166 HIS A O 1
ATOM 1286 N N . PRO A 1 167 ? -15.200 -0.654 4.472 1.00 96.25 167 PRO A N 1
ATOM 1287 C CA . PRO A 1 167 ? -15.434 -1.372 5.719 1.00 96.25 167 PRO A CA 1
ATOM 1288 C C . PRO A 1 167 ? -15.688 -2.860 5.456 1.00 96.25 167 PRO A C 1
ATOM 1290 O O . PRO A 1 167 ? -16.578 -3.212 4.688 1.00 96.25 167 PRO A O 1
ATOM 1293 N N . ILE A 1 168 ? -14.928 -3.718 6.123 1.00 93.12 168 ILE A N 1
ATOM 1294 C CA . ILE A 1 168 ? -15.015 -5.173 6.067 1.00 93.12 168 ILE A CA 1
ATOM 1295 C C . ILE A 1 168 ? -15.395 -5.666 7.462 1.00 93.12 168 ILE A C 1
ATOM 1297 O O . ILE A 1 168 ? -14.616 -5.579 8.415 1.00 93.12 168 ILE A O 1
ATOM 1301 N N . VAL A 1 169 ? -16.611 -6.189 7.573 1.00 91.44 169 VAL A N 1
ATOM 1302 C CA . VAL A 1 169 ? -17.143 -6.815 8.780 1.00 91.44 169 VAL A CA 1
ATOM 1303 C C . VAL A 1 169 ? -17.200 -8.320 8.520 1.00 91.44 169 VAL A C 1
ATOM 1305 O O . VAL A 1 169 ? -18.026 -8.759 7.709 1.00 91.44 169 VAL A O 1
ATOM 1308 N N . PRO A 1 170 ? -16.329 -9.122 9.162 1.00 84.50 170 PRO A N 1
ATOM 1309 C CA . PRO A 1 170 ? -16.281 -10.562 8.941 1.00 84.50 170 PRO A CA 1
ATOM 1310 C C . PRO A 1 170 ? -17.669 -11.202 9.033 1.00 84.50 170 PRO A C 1
ATOM 1312 O O . PRO A 1 170 ? -18.449 -10.896 9.932 1.00 84.50 170 PRO A O 1
ATOM 1315 N N . ARG A 1 171 ? -17.978 -12.089 8.077 1.00 77.06 171 ARG A N 1
ATOM 1316 C CA . ARG A 1 171 ? -19.253 -12.830 7.955 1.00 77.06 171 ARG A CA 1
ATOM 1317 C C . ARG A 1 171 ? -20.497 -11.986 7.648 1.00 77.06 171 ARG A C 1
ATOM 1319 O O . ARG A 1 171 ? -21.552 -12.562 7.408 1.00 77.06 171 ARG A O 1
ATOM 1326 N N . VAL A 1 172 ? -20.386 -10.660 7.614 1.00 84.00 172 VAL A N 1
ATOM 1327 C CA . VAL A 1 172 ? -21.514 -9.746 7.371 1.00 84.00 172 VAL A CA 1
ATOM 1328 C C . VAL A 1 172 ? -21.382 -9.026 6.036 1.00 84.00 172 VAL A C 1
ATOM 1330 O O . VAL A 1 172 ? -22.377 -8.889 5.329 1.00 84.00 172 VAL A O 1
ATOM 1333 N N . SER A 1 173 ? -20.179 -8.571 5.683 1.00 88.75 173 SER A N 1
ATOM 1334 C CA . SER A 1 173 ? -19.915 -7.893 4.415 1.00 88.75 173 SER A CA 1
ATOM 1335 C C . SER A 1 173 ? -18.926 -8.666 3.546 1.00 88.75 173 SER A C 1
ATOM 1337 O O . SER A 1 173 ? -18.187 -9.532 4.020 1.00 88.75 173 SER A O 1
ATOM 1339 N N . SER A 1 174 ? -18.874 -8.323 2.262 1.00 89.69 174 SER A N 1
ATOM 1340 C CA . SER A 1 174 ? -17.819 -8.750 1.352 1.00 89.69 174 SER A CA 1
ATOM 1341 C C . SER A 1 174 ? -16.444 -8.414 1.929 1.00 89.69 174 SER A C 1
ATOM 1343 O O . SER A 1 174 ? -16.226 -7.298 2.403 1.00 89.69 174 SER A O 1
ATOM 1345 N N . CYS A 1 175 ? -15.517 -9.372 1.893 1.00 89.88 175 CYS A N 1
ATOM 1346 C CA . CYS A 1 175 ? -14.130 -9.129 2.276 1.00 89.88 175 CYS A CA 1
ATOM 1347 C C . CYS A 1 175 ? -13.327 -8.556 1.097 1.00 89.88 175 CYS A C 1
ATOM 1349 O O . CYS A 1 175 ? -13.845 -8.415 -0.013 1.00 89.88 175 CYS A O 1
ATOM 1351 N N . TYR A 1 176 ? -12.051 -8.240 1.324 1.00 89.69 176 TYR A N 1
ATOM 1352 C CA . TYR A 1 176 ? -11.160 -7.730 0.277 1.00 89.69 176 TYR A CA 1
ATOM 1353 C C . TYR A 1 176 ? -11.066 -8.681 -0.931 1.00 89.69 176 TYR A C 1
ATOM 1355 O O . TYR A 1 176 ? -11.139 -8.227 -2.066 1.00 89.69 176 TYR A O 1
ATOM 1363 N N . GLU A 1 177 ? -11.011 -9.997 -0.692 1.00 84.12 177 GLU A N 1
ATOM 1364 C CA . GLU A 1 177 ? -10.900 -11.027 -1.742 1.00 84.12 177 GLU A CA 1
ATOM 1365 C C . GLU A 1 177 ? -12.215 -11.319 -2.479 1.00 84.12 177 GLU A C 1
ATOM 1367 O O . GLU A 1 177 ? -12.222 -12.025 -3.486 1.00 84.12 177 GLU A O 1
ATOM 1372 N N . CYS A 1 178 ? -13.357 -10.808 -2.004 1.00 82.56 178 CYS A N 1
ATOM 1373 C CA . CYS A 1 178 ? -14.611 -10.931 -2.753 1.00 82.56 178 CYS A CA 1
ATOM 1374 C C . CYS A 1 178 ? -14.559 -10.158 -4.074 1.00 82.56 178 CYS A C 1
ATOM 1376 O O . CYS A 1 178 ? -15.271 -10.513 -5.016 1.00 82.56 178 CYS A O 1
ATOM 1378 N N . ILE A 1 179 ? -13.751 -9.095 -4.118 1.00 76.44 179 ILE A N 1
ATOM 1379 C CA . ILE A 1 179 ? -13.582 -8.224 -5.273 1.00 76.44 179 ILE A CA 1
ATOM 1380 C C . ILE A 1 179 ? -12.200 -8.534 -5.856 1.00 76.44 179 ILE A C 1
ATOM 1382 O O . ILE A 1 179 ? -11.198 -8.090 -5.295 1.00 76.44 179 ILE A O 1
ATOM 1386 N N . PRO A 1 180 ? -12.110 -9.292 -6.963 1.00 62.03 180 PRO A N 1
ATOM 1387 C CA . PRO A 1 180 ? -10.818 -9.657 -7.522 1.00 62.03 180 PRO A CA 1
ATOM 1388 C C . PRO A 1 180 ? -10.029 -8.388 -7.882 1.00 62.03 180 PRO A C 1
ATOM 1390 O O . PRO A 1 180 ? -10.597 -7.464 -8.484 1.00 62.03 180 PRO A O 1
ATOM 1393 N N . PRO A 1 181 ? -8.731 -8.311 -7.534 1.00 59.62 181 PRO A N 1
ATOM 1394 C CA . PRO A 1 181 ? -7.922 -7.160 -7.889 1.00 59.62 181 PRO A CA 1
ATOM 1395 C C . PRO A 1 181 ? -7.883 -7.013 -9.417 1.00 59.62 181 PRO A C 1
ATOM 1397 O O . PRO A 1 181 ? -7.870 -8.014 -10.142 1.00 59.62 181 PRO A O 1
ATOM 1400 N N . PRO A 1 182 ? -7.852 -5.777 -9.946 1.00 56.81 182 PRO A N 1
ATOM 1401 C CA . PRO A 1 182 ? -7.706 -5.578 -11.378 1.00 56.81 182 PRO A CA 1
ATOM 1402 C C . PRO A 1 182 ? -6.390 -6.217 -11.829 1.00 56.81 182 PRO A C 1
ATOM 1404 O O . PRO A 1 182 ? -5.321 -5.865 -11.326 1.00 56.81 182 PRO A O 1
ATOM 1407 N N . VAL A 1 183 ? -6.475 -7.156 -12.773 1.00 49.94 183 VAL A N 1
ATOM 1408 C CA . VAL A 1 183 ? -5.314 -7.867 -13.319 1.00 49.94 183 VAL A CA 1
ATOM 1409 C C . VAL A 1 183 ? -4.292 -6.834 -13.795 1.00 49.94 183 VAL A C 1
ATOM 1411 O O . VAL A 1 183 ? -4.601 -5.988 -14.643 1.00 49.94 183 VAL A O 1
ATOM 1414 N N . GLN A 1 184 ? -3.080 -6.864 -13.228 1.00 52.28 184 GLN A N 1
ATOM 1415 C CA . GLN A 1 184 ? -1.992 -6.025 -13.723 1.00 52.28 184 GLN A CA 1
ATOM 1416 C C . GLN A 1 184 ? -1.803 -6.330 -15.208 1.00 52.28 184 GLN A C 1
ATOM 1418 O O . GLN A 1 184 ? -1.722 -7.491 -15.601 1.00 52.28 184 GLN A O 1
ATOM 1423 N N . LYS A 1 185 ? -1.763 -5.289 -16.046 1.00 51.97 185 LYS A N 1
ATOM 1424 C CA . LYS A 1 185 ? -1.588 -5.455 -17.492 1.00 51.97 185 LYS A CA 1
ATOM 1425 C C . LYS A 1 185 ? -0.215 -6.070 -17.767 1.00 51.97 185 LYS A C 1
ATOM 1427 O O . LYS A 1 185 ? 0.773 -5.345 -17.855 1.00 51.97 185 LYS A O 1
ATOM 1432 N N . SER A 1 186 ? -0.158 -7.389 -17.912 1.00 51.28 186 SER A N 1
ATOM 1433 C CA . SER A 1 186 ? 0.980 -8.082 -18.499 1.00 51.28 186 SER A CA 1
ATOM 1434 C C . SER A 1 186 ? 0.902 -7.925 -20.016 1.00 51.28 186 SER A C 1
ATOM 1436 O O . SER A 1 186 ? -0.151 -8.095 -20.634 1.00 51.28 186 SER A O 1
ATOM 1438 N N . PHE A 1 187 ? 2.007 -7.514 -20.631 1.00 58.38 187 PHE A N 1
ATOM 1439 C CA . PHE A 1 187 ? 2.094 -7.480 -22.086 1.00 58.38 187 PHE A CA 1
ATOM 1440 C C . PHE A 1 187 ? 2.533 -8.864 -22.573 1.00 58.38 187 PHE A C 1
ATOM 1442 O O . PHE A 1 187 ? 3.459 -9.431 -21.986 1.00 58.38 187 PHE A O 1
ATOM 1449 N N . PRO A 1 188 ? 1.928 -9.409 -23.642 1.00 56.19 188 PRO A N 1
ATOM 1450 C CA . PRO A 1 188 ? 2.408 -10.644 -24.245 1.00 56.19 188 PRO A CA 1
ATOM 1451 C C . PRO A 1 188 ? 3.898 -10.531 -24.589 1.00 56.19 188 PRO A C 1
ATOM 1453 O O . PRO A 1 188 ? 4.350 -9.519 -25.129 1.00 56.19 188 PRO A O 1
ATOM 1456 N N . ILE A 1 189 ? 4.679 -11.573 -24.302 1.00 59.69 189 ILE A N 1
ATOM 1457 C CA . ILE A 1 189 ? 6.140 -11.536 -24.476 1.00 59.69 189 ILE A CA 1
ATOM 1458 C C . ILE A 1 189 ? 6.522 -11.289 -25.948 1.00 59.69 189 ILE A C 1
ATOM 1460 O O . ILE A 1 189 ? 7.477 -10.563 -26.231 1.00 59.69 189 ILE A O 1
ATOM 1464 N N . CYS A 1 190 ? 5.728 -11.799 -26.897 1.00 60.38 190 CYS A N 1
ATOM 1465 C CA . CYS A 1 190 ? 5.885 -11.510 -28.323 1.00 60.38 190 CYS A CA 1
ATOM 1466 C C . CYS A 1 190 ? 5.773 -10.005 -28.637 1.00 60.38 190 CYS A C 1
ATOM 1468 O O . CYS A 1 190 ? 6.535 -9.492 -29.453 1.00 60.38 190 CYS A O 1
ATOM 1470 N N . THR A 1 191 ? 4.906 -9.271 -27.936 1.00 66.75 191 THR A N 1
ATOM 1471 C CA . THR A 1 191 ? 4.760 -7.813 -28.054 1.00 66.75 191 THR A CA 1
ATOM 1472 C C . THR A 1 191 ? 5.963 -7.072 -27.469 1.00 66.75 191 THR A C 1
ATOM 1474 O O . THR A 1 191 ? 6.391 -6.059 -28.012 1.00 66.75 191 THR A O 1
ATOM 1477 N N . ILE A 1 192 ? 6.549 -7.576 -26.382 1.00 70.31 192 ILE A N 1
ATOM 1478 C CA . ILE A 1 192 ? 7.730 -6.971 -25.747 1.00 70.31 192 ILE A CA 1
ATOM 1479 C C . ILE A 1 192 ? 8.997 -7.196 -26.604 1.00 70.31 192 ILE A C 1
ATOM 1481 O O . ILE A 1 192 ? 9.805 -6.275 -26.785 1.00 70.31 192 ILE A O 1
ATOM 1485 N N . ARG A 1 193 ? 9.184 -8.409 -27.149 1.00 70.81 193 ARG A N 1
ATOM 1486 C CA . ARG A 1 193 ? 10.396 -8.795 -27.898 1.00 70.81 193 ARG A CA 1
ATOM 1487 C C . ARG A 1 193 ? 10.339 -8.447 -29.384 1.00 70.81 193 ARG A C 1
ATOM 1489 O O . ARG A 1 193 ? 11.299 -7.867 -29.882 1.00 70.81 193 ARG A O 1
ATOM 1496 N N . LEU A 1 194 ? 9.263 -8.814 -30.083 1.00 70.62 194 LEU A N 1
ATOM 1497 C CA . LEU A 1 194 ? 9.205 -8.742 -31.548 1.00 70.62 194 LEU A CA 1
ATOM 1498 C C . LEU A 1 194 ? 8.680 -7.396 -32.041 1.00 70.62 194 LEU A C 1
ATOM 1500 O O . LEU A 1 194 ? 9.287 -6.809 -32.927 1.00 70.62 194 LEU A O 1
ATOM 1504 N N . ALA A 1 195 ? 7.568 -6.916 -31.482 1.00 70.19 195 ALA A N 1
ATOM 1505 C CA . ALA A 1 195 ? 6.845 -5.767 -32.025 1.00 70.19 195 ALA A CA 1
ATOM 1506 C C . ALA A 1 195 ? 6.318 -4.833 -30.920 1.00 70.19 195 ALA A C 1
ATOM 1508 O O . ALA A 1 195 ? 5.109 -4.769 -30.679 1.00 70.19 195 ALA A O 1
ATOM 1509 N N . PRO A 1 196 ? 7.199 -4.106 -30.210 1.00 82.31 196 PRO A N 1
ATOM 1510 C CA . PRO A 1 196 ? 6.754 -3.043 -29.327 1.00 82.31 196 PRO A CA 1
ATOM 1511 C C . PRO A 1 196 ? 6.106 -1.925 -30.157 1.00 82.31 196 PRO A C 1
ATOM 1513 O O . PRO A 1 196 ? 6.638 -1.504 -31.178 1.00 82.31 196 PRO A O 1
ATOM 1516 N N . GLU A 1 197 ? 4.959 -1.427 -29.699 1.00 81.56 197 GLU A N 1
ATOM 1517 C CA . GLU A 1 197 ? 4.211 -0.341 -30.355 1.00 81.56 197 GLU A CA 1
ATOM 1518 C C . GLU A 1 197 ? 4.107 0.902 -29.468 1.00 81.56 197 GLU A C 1
ATOM 1520 O O . GLU A 1 197 ? 3.799 1.999 -29.934 1.00 81.56 197 GLU A O 1
ATOM 1525 N N . LYS A 1 198 ? 4.323 0.731 -28.160 1.00 85.50 198 LYS A N 1
ATOM 1526 C CA . LYS A 1 198 ? 4.145 1.779 -27.159 1.00 85.50 198 LYS A CA 1
ATOM 1527 C C . LYS A 1 198 ? 5.363 1.854 -26.241 1.00 85.50 198 LYS A C 1
ATOM 1529 O O . LYS A 1 198 ? 5.970 0.813 -25.973 1.00 85.50 198 LYS A O 1
ATOM 1534 N N . PRO A 1 199 ? 5.676 3.034 -25.674 1.00 86.38 199 PRO A N 1
ATOM 1535 C CA . PRO A 1 199 ? 6.807 3.187 -24.758 1.00 86.38 199 PRO A CA 1
ATOM 1536 C C . PRO A 1 199 ? 6.773 2.220 -23.566 1.00 86.38 199 PRO A C 1
ATOM 1538 O O . PRO A 1 199 ? 7.813 1.741 -23.124 1.00 86.38 199 PRO A O 1
ATOM 1541 N N . GLN A 1 200 ? 5.577 1.862 -23.079 1.00 83.81 200 GLN A N 1
ATOM 1542 C CA . GLN A 1 200 ? 5.409 0.902 -21.984 1.00 83.81 200 GLN A CA 1
ATOM 1543 C C . GLN A 1 200 ? 6.003 -0.476 -22.317 1.00 83.81 200 GLN A C 1
ATOM 1545 O O . GLN A 1 200 ? 6.532 -1.135 -21.427 1.00 83.81 200 GLN A O 1
ATOM 1550 N N . HIS A 1 201 ? 5.960 -0.901 -23.586 1.00 82.50 201 HIS A N 1
ATOM 1551 C CA . HIS A 1 201 ? 6.524 -2.184 -24.012 1.00 82.50 201 HIS A CA 1
ATOM 1552 C C . HIS A 1 201 ? 8.060 -2.148 -23.959 1.00 82.50 201 HIS A C 1
ATOM 1554 O O . HIS A 1 201 ? 8.686 -3.110 -23.521 1.00 82.50 201 HIS A O 1
ATOM 1560 N N . CYS A 1 202 ? 8.674 -1.022 -24.341 1.00 89.75 202 CYS A N 1
ATOM 1561 C CA . CYS A 1 202 ? 10.123 -0.818 -24.257 1.00 89.75 202 CYS A CA 1
ATOM 1562 C C . CYS A 1 202 ? 10.613 -0.743 -22.806 1.00 89.75 202 CYS A C 1
ATOM 1564 O O . CYS A 1 202 ? 11.679 -1.267 -22.491 1.00 89.75 202 CYS A O 1
ATOM 1566 N N . ILE A 1 203 ? 9.824 -0.138 -21.915 1.00 89.44 203 ILE A N 1
ATOM 1567 C CA . ILE A 1 203 ? 10.118 -0.089 -20.477 1.00 89.44 203 ILE A CA 1
ATOM 1568 C C . ILE A 1 203 ? 10.016 -1.486 -19.859 1.00 89.44 203 ILE A C 1
ATOM 1570 O O . ILE A 1 203 ? 10.920 -1.894 -19.135 1.00 89.44 203 ILE A O 1
ATOM 1574 N N . ALA A 1 204 ? 8.970 -2.250 -20.190 1.00 80.69 204 ALA A N 1
ATOM 1575 C CA . ALA A 1 204 ? 8.834 -3.639 -19.751 1.00 80.69 204 ALA A CA 1
ATOM 1576 C C . ALA A 1 204 ? 10.006 -4.510 -20.239 1.00 80.69 204 ALA A C 1
ATOM 1578 O O . ALA A 1 204 ? 10.592 -5.245 -19.449 1.00 80.69 204 ALA A O 1
ATOM 1579 N N . TRP A 1 205 ? 10.413 -4.363 -21.507 1.00 85.62 205 TRP A N 1
ATOM 1580 C CA . TRP A 1 205 ? 11.602 -5.036 -22.040 1.00 85.62 205 TRP A CA 1
ATOM 1581 C C . TRP A 1 205 ? 12.862 -4.677 -21.249 1.00 85.62 205 TRP A C 1
ATOM 1583 O O . TRP A 1 205 ? 13.640 -5.555 -20.890 1.00 85.62 205 TRP A O 1
ATOM 1593 N N . SER A 1 206 ? 13.046 -3.394 -20.939 1.00 90.06 206 SER A N 1
ATOM 1594 C CA . SER A 1 206 ? 14.233 -2.925 -20.234 1.00 90.06 206 SER A CA 1
ATOM 1595 C C . SER A 1 206 ? 14.288 -3.375 -18.772 1.00 90.06 206 SER A C 1
ATOM 1597 O O . SER A 1 206 ? 15.381 -3.609 -18.261 1.00 90.06 206 SER A O 1
ATOM 1599 N N . LYS A 1 207 ? 13.137 -3.522 -18.101 1.00 85.56 207 LYS A N 1
ATOM 1600 C CA . LYS A 1 207 ? 13.062 -4.140 -16.768 1.00 85.56 207 LYS A CA 1
ATOM 1601 C C . LYS A 1 207 ? 13.430 -5.623 -16.824 1.00 85.56 207 LYS A C 1
ATOM 1603 O O . LYS A 1 207 ? 14.230 -6.071 -16.016 1.00 85.56 207 LYS A O 1
ATOM 1608 N N . ASN A 1 208 ? 12.925 -6.360 -17.815 1.00 80.00 208 ASN A N 1
ATOM 1609 C CA . ASN A 1 208 ? 13.304 -7.764 -18.005 1.00 80.00 208 ASN A CA 1
ATOM 1610 C C . ASN A 1 208 ? 14.804 -7.907 -18.299 1.00 80.00 208 ASN A C 1
ATOM 1612 O O . ASN A 1 208 ? 15.444 -8.818 -17.787 1.00 80.00 208 ASN A O 1
ATOM 1616 N N . LEU A 1 209 ? 15.379 -6.988 -19.081 1.00 85.88 209 LEU A N 1
ATOM 1617 C CA . LEU A 1 209 ? 16.819 -6.948 -19.327 1.00 85.88 209 LEU A CA 1
ATOM 1618 C C . LEU A 1 209 ? 17.615 -6.720 -18.032 1.00 85.88 209 LEU A C 1
ATOM 1620 O O . LEU A 1 209 ? 18.630 -7.381 -17.834 1.00 85.88 209 LEU A O 1
ATOM 1624 N N . PHE A 1 210 ? 17.153 -5.827 -17.149 1.00 87.06 210 PHE A N 1
ATOM 1625 C CA . PHE A 1 210 ? 17.783 -5.607 -15.843 1.00 87.06 210 PHE A CA 1
ATOM 1626 C C . PHE A 1 210 ? 17.811 -6.898 -15.016 1.00 87.06 210 PHE A C 1
ATOM 1628 O O . PHE A 1 210 ? 18.869 -7.286 -14.530 1.00 87.06 210 PHE A O 1
ATOM 1635 N N . GLU A 1 211 ? 16.681 -7.600 -14.920 1.00 80.81 211 GLU A N 1
ATOM 1636 C CA . GLU A 1 211 ? 16.588 -8.873 -14.191 1.00 80.81 211 GLU A CA 1
ATOM 1637 C C . GLU A 1 211 ? 17.479 -9.964 -14.809 1.00 80.81 211 GLU A C 1
ATOM 1639 O O . GLU A 1 211 ? 18.100 -10.740 -14.088 1.00 80.81 211 GLU A O 1
ATOM 1644 N N . ILE A 1 212 ? 17.618 -10.000 -16.139 1.00 78.31 212 ILE A N 1
ATOM 1645 C CA . ILE A 1 212 ? 18.521 -10.938 -16.827 1.00 78.31 212 ILE A CA 1
ATOM 1646 C C . ILE A 1 212 ? 19.992 -10.638 -16.519 1.00 78.31 212 ILE A C 1
ATOM 1648 O O . ILE A 1 212 ? 20.778 -11.567 -16.327 1.00 78.31 212 ILE A O 1
ATOM 1652 N N . MET A 1 213 ? 20.371 -9.357 -16.518 1.00 80.19 213 MET A N 1
ATOM 1653 C CA . MET A 1 213 ? 21.757 -8.930 -16.312 1.00 80.19 213 MET A CA 1
ATOM 1654 C C . MET A 1 213 ? 22.177 -8.977 -14.842 1.00 80.19 213 MET A C 1
ATOM 1656 O O . MET A 1 213 ? 23.345 -9.240 -14.562 1.00 80.19 213 MET A O 1
ATOM 1660 N N . PHE A 1 214 ? 21.251 -8.707 -13.918 1.00 83.12 214 PHE A N 1
ATOM 1661 C CA . PHE A 1 214 ? 21.585 -8.438 -12.522 1.00 83.12 214 PHE A CA 1
ATOM 1662 C C . PHE A 1 214 ? 20.754 -9.207 -11.475 1.00 83.12 214 PHE A C 1
ATOM 1664 O O . PHE A 1 214 ? 21.132 -9.178 -10.304 1.00 83.12 214 PHE A O 1
ATOM 1671 N N . GLY A 1 215 ? 19.660 -9.877 -11.857 1.00 73.81 215 GLY A N 1
ATOM 1672 C CA . GLY A 1 215 ? 18.703 -10.542 -10.956 1.00 73.81 215 GLY A CA 1
ATOM 1673 C C . GLY A 1 215 ? 19.069 -11.975 -10.528 1.00 73.81 215 GLY A C 1
ATOM 1674 O O . GLY A 1 215 ? 20.184 -12.445 -10.743 1.00 73.81 215 GLY A O 1
ATOM 1675 N N . LYS A 1 216 ? 18.124 -12.677 -9.872 1.00 63.47 216 LYS A N 1
ATOM 1676 C CA . LYS A 1 216 ? 18.283 -14.059 -9.350 1.00 63.47 216 LYS A CA 1
ATOM 1677 C C . LYS A 1 216 ? 18.259 -15.118 -10.463 1.00 63.47 216 LYS A C 1
ATOM 1679 O O . LYS A 1 216 ? 17.402 -15.079 -11.349 1.00 63.47 216 LYS A O 1
ATOM 1684 N N . ASP A 1 217 ? 19.149 -16.109 -10.365 1.00 53.47 217 ASP A N 1
ATOM 1685 C CA . ASP A 1 217 ? 19.266 -17.204 -11.342 1.00 53.47 217 ASP A CA 1
ATOM 1686 C C . ASP A 1 217 ? 18.072 -18.174 -11.344 1.00 53.47 217 ASP A C 1
ATOM 1688 O O . ASP A 1 217 ? 17.741 -18.707 -12.397 1.00 53.47 217 ASP A O 1
ATOM 1692 N N . GLU A 1 218 ? 17.374 -18.354 -10.220 1.00 42.94 218 GLU A N 1
ATOM 1693 C CA . GLU A 1 218 ? 16.455 -19.496 -10.059 1.00 42.94 218 GLU A CA 1
ATOM 1694 C C . GLU A 1 218 ? 15.030 -19.292 -10.612 1.00 42.94 218 GLU A C 1
ATOM 1696 O O . GLU A 1 218 ? 14.381 -20.273 -10.935 1.00 42.94 218 GLU A O 1
ATOM 1701 N N . ASN A 1 219 ? 14.549 -18.058 -10.829 1.00 39.97 219 ASN A N 1
ATOM 1702 C CA . ASN A 1 219 ? 13.159 -17.820 -11.288 1.00 39.97 219 ASN A CA 1
ATOM 1703 C C . ASN A 1 219 ? 13.034 -17.090 -12.637 1.00 39.97 219 ASN A C 1
ATOM 1705 O O . ASN A 1 219 ? 11.926 -16.898 -13.143 1.00 39.97 219 ASN A O 1
ATOM 1709 N N . SER A 1 220 ? 14.145 -16.644 -13.228 1.00 45.16 220 SER A N 1
ATOM 1710 C CA . SER A 1 220 ? 14.111 -15.832 -14.453 1.00 45.16 220 SER A CA 1
ATOM 1711 C C . SER A 1 220 ? 13.971 -16.661 -15.733 1.00 45.16 220 SER A C 1
ATOM 1713 O O . SER A 1 220 ? 13.597 -16.103 -16.762 1.00 45.16 220 SER A O 1
ATOM 1715 N N . ILE A 1 221 ? 14.226 -17.973 -15.690 1.00 42.44 221 ILE A N 1
ATOM 1716 C CA . ILE A 1 221 ? 14.225 -18.844 -16.878 1.00 42.44 221 ILE A CA 1
ATOM 1717 C C . ILE A 1 221 ? 12.889 -19.589 -17.033 1.00 42.44 221 ILE A C 1
ATOM 1719 O O . ILE A 1 221 ? 12.386 -19.688 -18.150 1.00 42.44 221 ILE A O 1
ATOM 1723 N N . GLU A 1 222 ? 12.264 -20.027 -15.935 1.00 39.47 222 GLU A N 1
ATOM 1724 C CA . GLU A 1 222 ? 11.032 -20.833 -15.998 1.00 39.47 222 GLU A CA 1
ATOM 1725 C C . GLU A 1 222 ? 9.761 -19.981 -16.155 1.00 39.47 222 GLU A C 1
ATOM 1727 O O . GLU A 1 222 ? 8.913 -20.286 -16.992 1.00 39.47 222 GLU A O 1
ATOM 1732 N N . ASN A 1 223 ? 9.669 -18.827 -15.480 1.00 38.44 223 ASN A N 1
ATOM 1733 C CA . ASN A 1 223 ? 8.512 -17.922 -15.606 1.00 38.44 223 ASN A CA 1
ATOM 1734 C C . ASN A 1 223 ? 8.583 -16.956 -16.802 1.00 38.44 223 ASN A C 1
ATOM 1736 O O . ASN A 1 223 ? 7.622 -16.236 -17.078 1.00 38.44 223 ASN A O 1
ATOM 1740 N N . SER A 1 224 ? 9.698 -16.930 -17.539 1.00 43.03 224 SER A N 1
ATOM 1741 C CA . SER A 1 224 ? 9.845 -16.121 -18.757 1.00 43.03 224 SER A CA 1
ATOM 1742 C C . SER A 1 224 ? 9.667 -16.928 -20.039 1.00 43.03 224 SER A C 1
ATOM 1744 O O . SER A 1 224 ? 10.192 -16.524 -21.072 1.00 43.03 224 SER A O 1
ATOM 1746 N N . GLY A 1 225 ? 8.933 -18.048 -19.984 1.00 39.56 225 GLY A N 1
ATOM 1747 C CA . GLY A 1 225 ? 8.448 -18.803 -21.142 1.00 39.56 225 GLY A CA 1
ATOM 1748 C C . GLY A 1 225 ? 9.318 -18.651 -22.392 1.00 39.56 225 GLY A C 1
ATOM 1749 O O . GLY A 1 225 ? 8.962 -17.900 -23.293 1.00 39.56 225 GLY A O 1
ATOM 1750 N N . ASN A 1 226 ? 10.480 -19.308 -22.424 1.00 44.25 226 ASN A N 1
ATOM 1751 C CA . ASN A 1 226 ? 11.312 -19.562 -23.611 1.00 44.25 226 ASN A CA 1
ATOM 1752 C C . ASN A 1 226 ? 11.803 -18.384 -24.487 1.00 44.25 226 ASN A C 1
ATOM 1754 O O . ASN A 1 226 ? 12.425 -18.643 -25.516 1.00 44.25 226 ASN A O 1
ATOM 1758 N N . VAL A 1 227 ? 11.582 -17.103 -24.158 1.00 48.62 227 VAL A N 1
ATOM 1759 C CA . VAL A 1 227 ? 11.739 -16.030 -25.170 1.00 48.62 227 VAL A CA 1
ATOM 1760 C C . VAL A 1 227 ? 12.861 -15.015 -24.878 1.00 48.62 227 VAL A C 1
ATOM 1762 O O . VAL A 1 227 ? 13.132 -14.187 -25.734 1.00 48.62 227 VAL A O 1
ATOM 1765 N N . LEU A 1 228 ? 13.614 -15.073 -23.776 1.00 53.56 228 LEU A N 1
ATOM 1766 C CA . LEU A 1 228 ? 14.874 -14.297 -23.631 1.00 53.56 228 LEU A CA 1
ATOM 1767 C C . LEU A 1 228 ? 16.074 -15.155 -23.187 1.00 53.56 228 LEU A C 1
ATOM 1769 O O . LEU A 1 228 ? 17.146 -14.616 -22.914 1.00 53.56 228 LEU A O 1
ATOM 1773 N N . SER A 1 229 ? 15.926 -16.482 -23.168 1.00 58.16 229 SER A N 1
ATOM 1774 C CA . SER A 1 229 ? 16.968 -17.441 -22.769 1.00 58.16 229 SER A CA 1
ATOM 1775 C C . SER A 1 229 ? 18.243 -17.326 -23.613 1.00 58.16 229 SER A C 1
ATOM 1777 O O . SER A 1 229 ? 19.338 -17.324 -23.061 1.00 58.16 229 SER A O 1
ATOM 1779 N N . ASP A 1 230 ? 18.122 -17.125 -24.930 1.00 61.16 230 ASP A N 1
ATOM 1780 C CA . ASP A 1 230 ? 19.274 -16.936 -25.830 1.00 61.16 230 ASP A CA 1
ATOM 1781 C C . ASP A 1 230 ? 20.109 -15.695 -25.470 1.00 61.16 230 ASP A C 1
ATOM 1783 O O . ASP A 1 230 ? 21.338 -15.696 -25.569 1.00 61.16 230 ASP A O 1
ATOM 1787 N N . ILE A 1 231 ? 19.428 -14.624 -25.047 1.00 64.56 231 ILE A N 1
ATOM 1788 C CA . ILE A 1 231 ? 20.043 -13.363 -24.617 1.00 64.56 231 ILE A CA 1
ATOM 1789 C C . ILE A 1 231 ? 20.684 -13.561 -23.245 1.00 64.56 231 ILE A C 1
ATOM 1791 O O . ILE A 1 231 ? 21.841 -13.191 -23.057 1.00 64.56 231 ILE A O 1
ATOM 1795 N N . ALA A 1 232 ? 19.967 -14.199 -22.316 1.00 63.44 232 ALA A N 1
ATOM 1796 C CA . ALA A 1 232 ? 20.449 -14.490 -20.972 1.00 63.44 232 ALA A CA 1
ATOM 1797 C C . ALA A 1 232 ? 21.712 -15.360 -20.988 1.00 63.44 232 ALA A C 1
ATOM 1799 O O . ALA A 1 232 ? 22.700 -14.997 -20.357 1.00 63.44 232 ALA A O 1
ATOM 1800 N N . ASN A 1 233 ? 21.725 -16.446 -21.766 1.00 65.06 233 ASN A N 1
ATOM 1801 C CA . ASN A 1 233 ? 22.866 -17.358 -21.856 1.00 65.06 233 ASN A CA 1
ATOM 1802 C C . ASN A 1 233 ? 24.120 -16.648 -22.373 1.00 65.06 233 ASN A C 1
ATOM 1804 O O . ASN A 1 233 ? 25.200 -16.809 -21.810 1.00 65.06 233 ASN A O 1
ATOM 1808 N N . LYS A 1 234 ? 23.982 -15.812 -23.407 1.00 67.50 234 LYS A N 1
ATOM 1809 C CA . LYS A 1 234 ? 25.118 -15.093 -23.993 1.00 67.50 234 LYS A CA 1
ATOM 1810 C C . LYS A 1 234 ? 25.646 -13.984 -23.076 1.00 67.50 234 LYS A C 1
ATOM 1812 O O . LYS A 1 234 ? 26.851 -13.876 -22.877 1.00 67.50 234 LYS A O 1
ATOM 1817 N N . ILE A 1 235 ? 24.747 -13.200 -22.480 1.00 69.25 235 ILE A N 1
ATOM 1818 C CA . ILE A 1 235 ? 25.098 -12.078 -21.598 1.00 69.25 235 ILE A CA 1
ATOM 1819 C C . ILE A 1 235 ? 25.686 -12.566 -20.266 1.00 69.25 235 ILE A C 1
ATOM 1821 O O . ILE A 1 235 ? 26.684 -12.002 -19.816 1.00 69.25 235 ILE A O 1
ATOM 1825 N N . LYS A 1 236 ? 25.113 -13.611 -19.648 1.00 65.12 236 LYS A N 1
ATOM 1826 C CA . LYS A 1 236 ? 25.595 -14.174 -18.372 1.00 65.12 236 LYS A CA 1
ATOM 1827 C C . LYS A 1 236 ? 26.935 -14.892 -18.522 1.00 65.12 236 LYS A C 1
ATOM 1829 O O . LYS A 1 236 ? 27.789 -14.761 -17.644 1.00 65.12 236 LYS A O 1
ATOM 1834 N N . MET A 1 237 ? 27.155 -15.602 -19.635 1.00 61.81 237 MET A N 1
ATOM 1835 C CA . MET A 1 237 ? 28.443 -16.251 -19.906 1.00 61.81 237 MET A CA 1
ATOM 1836 C C . MET A 1 237 ? 29.573 -15.215 -19.961 1.00 61.81 237 MET A C 1
ATOM 1838 O O . MET A 1 237 ? 30.581 -15.379 -19.281 1.00 61.81 237 MET A O 1
ATOM 1842 N N . ASP A 1 238 ? 29.361 -14.095 -20.651 1.00 63.47 238 ASP A N 1
ATOM 1843 C CA . ASP A 1 238 ? 30.333 -13.001 -20.705 1.00 63.47 238 ASP A CA 1
ATOM 1844 C C . ASP A 1 238 ? 30.484 -12.269 -19.350 1.00 63.47 238 ASP A C 1
ATOM 1846 O O . ASP A 1 238 ? 31.600 -11.902 -18.983 1.00 63.47 238 ASP A O 1
ATOM 1850 N N . LEU A 1 239 ? 29.405 -12.100 -18.567 1.00 65.00 239 LEU A N 1
ATOM 1851 C CA . LEU A 1 239 ? 29.441 -11.417 -17.261 1.00 65.00 239 LEU A CA 1
ATOM 1852 C C . LEU A 1 239 ? 30.167 -12.242 -16.176 1.00 65.00 239 LEU A C 1
ATOM 1854 O O . LEU A 1 239 ? 30.959 -11.699 -15.404 1.00 65.00 239 LEU A O 1
ATOM 1858 N N . SER A 1 240 ? 29.957 -13.562 -16.139 1.00 63.19 240 SER A N 1
ATOM 1859 C CA . SER A 1 240 ? 30.619 -14.474 -15.187 1.00 63.19 240 SER A CA 1
ATOM 1860 C C . SER A 1 240 ? 32.147 -14.516 -15.361 1.00 63.19 240 SER A C 1
ATOM 1862 O O . SER A 1 240 ? 32.893 -14.595 -14.382 1.00 63.19 240 SER A O 1
ATOM 1864 N N . VAL A 1 241 ? 32.635 -14.357 -16.598 1.00 62.81 241 VAL A N 1
ATOM 1865 C CA . VAL A 1 241 ? 34.069 -14.260 -16.925 1.00 62.81 241 VAL A CA 1
ATOM 1866 C C . VAL A 1 241 ? 34.705 -12.976 -16.365 1.00 62.81 241 VAL A C 1
ATOM 1868 O O . VAL A 1 241 ? 35.905 -12.962 -16.077 1.00 62.81 241 VAL A O 1
ATOM 1871 N N . LEU A 1 242 ? 33.924 -11.907 -16.171 1.00 61.97 242 LEU A N 1
ATOM 1872 C CA . LEU A 1 242 ? 34.391 -10.623 -15.624 1.00 61.97 242 LEU A CA 1
ATOM 1873 C C . LEU A 1 242 ? 34.524 -10.638 -14.102 1.00 61.97 242 LEU A C 1
ATOM 1875 O O . LEU A 1 242 ? 35.440 -10.021 -13.557 1.00 61.97 242 LEU A O 1
ATOM 1879 N N . ILE A 1 243 ? 33.612 -11.328 -13.416 1.00 58.97 243 ILE A N 1
ATOM 1880 C CA . ILE A 1 243 ? 33.536 -11.330 -11.948 1.00 58.97 243 ILE A CA 1
ATOM 1881 C C . ILE A 1 243 ? 34.751 -12.048 -11.326 1.00 58.97 243 ILE A C 1
ATOM 1883 O O . ILE A 1 243 ? 35.211 -11.645 -10.258 1.00 58.97 243 ILE A O 1
ATOM 1887 N N . ASN A 1 244 ? 35.348 -13.010 -12.042 1.00 55.06 244 ASN A N 1
ATOM 1888 C CA . ASN A 1 244 ? 36.433 -13.874 -11.553 1.00 55.06 244 ASN A CA 1
ATOM 1889 C C . ASN A 1 244 ? 37.871 -13.385 -11.842 1.00 55.06 244 ASN A C 1
ATOM 1891 O O . ASN A 1 244 ? 38.823 -14.111 -11.557 1.00 55.06 244 ASN A O 1
ATOM 1895 N N . LYS A 1 245 ? 38.078 -12.185 -12.410 1.00 56.06 245 LYS A N 1
ATOM 1896 C CA . LYS A 1 245 ? 39.431 -11.647 -12.674 1.00 56.06 245 LYS A CA 1
ATOM 1897 C C . LYS A 1 245 ? 39.824 -10.558 -11.672 1.00 56.06 245 LYS A C 1
ATOM 1899 O O . LYS A 1 245 ? 39.310 -9.441 -11.708 1.00 56.06 245 LYS A O 1
ATOM 1904 N N . GLU A 1 246 ? 40.793 -10.864 -10.814 1.00 51.81 246 GLU A N 1
ATOM 1905 C CA . GLU A 1 246 ? 41.498 -9.891 -9.975 1.00 51.81 246 GLU A CA 1
ATOM 1906 C C . GLU A 1 246 ? 42.753 -9.400 -10.706 1.00 51.81 246 GLU A C 1
ATOM 1908 O O . GLU A 1 246 ? 43.753 -10.109 -10.732 1.00 51.81 246 GLU A O 1
ATOM 1913 N N . ASN A 1 247 ? 42.697 -8.233 -11.366 1.00 53.06 247 ASN A N 1
ATOM 1914 C CA . ASN A 1 247 ? 43.863 -7.365 -11.611 1.00 53.06 247 ASN A CA 1
ATOM 1915 C C . ASN A 1 247 ? 43.492 -6.053 -12.330 1.00 53.06 247 ASN A C 1
ATOM 1917 O O . ASN A 1 247 ? 42.403 -5.897 -12.880 1.00 53.06 247 ASN A O 1
ATOM 1921 N N . THR A 1 248 ? 44.445 -5.120 -12.317 1.00 52.34 248 THR A N 1
ATOM 1922 C CA . THR A 1 248 ? 44.458 -3.702 -12.741 1.00 52.34 248 THR A CA 1
ATOM 1923 C C . THR A 1 248 ? 43.993 -3.355 -14.170 1.00 52.34 248 THR A C 1
ATOM 1925 O O . THR A 1 248 ? 44.009 -2.182 -14.523 1.00 52.34 248 THR A O 1
ATOM 1928 N N . ALA A 1 249 ? 43.506 -4.313 -14.967 1.00 58.16 249 ALA A N 1
ATOM 1929 C CA . ALA A 1 249 ? 42.908 -4.103 -16.298 1.00 58.16 249 ALA A CA 1
ATOM 1930 C C . ALA A 1 249 ? 41.368 -4.240 -16.290 1.00 58.16 249 ALA A C 1
ATOM 1932 O O . ALA A 1 249 ? 40.752 -4.589 -17.292 1.00 58.16 249 ALA A O 1
ATOM 1933 N N . ARG A 1 250 ? 40.733 -4.051 -15.129 1.00 71.06 250 ARG A N 1
ATOM 1934 C CA . ARG A 1 250 ? 39.307 -4.339 -14.923 1.00 71.06 250 ARG A CA 1
ATOM 1935 C C . ARG A 1 250 ? 38.381 -3.397 -15.699 1.00 71.06 250 ARG A C 1
ATOM 1937 O O . ARG A 1 250 ? 37.400 -3.865 -16.269 1.00 71.06 250 ARG A O 1
ATOM 1944 N N . ASP A 1 251 ? 38.711 -2.112 -15.765 1.00 74.50 251 ASP A N 1
ATOM 1945 C CA . ASP A 1 251 ? 37.845 -1.101 -16.384 1.00 74.50 251 ASP A CA 1
ATOM 1946 C C . ASP A 1 251 ? 37.804 -1.229 -17.912 1.00 74.50 251 ASP A C 1
ATOM 1948 O O . ASP A 1 251 ? 36.725 -1.138 -18.489 1.00 74.50 251 ASP A O 1
ATOM 1952 N N . ASP A 1 252 ? 38.928 -1.555 -18.559 1.00 78.69 252 ASP A N 1
ATOM 1953 C CA . ASP A 1 252 ? 38.994 -1.779 -20.013 1.00 78.69 252 ASP A CA 1
ATOM 1954 C C . ASP A 1 252 ? 38.180 -3.006 -20.450 1.00 78.69 252 ASP A C 1
ATOM 1956 O 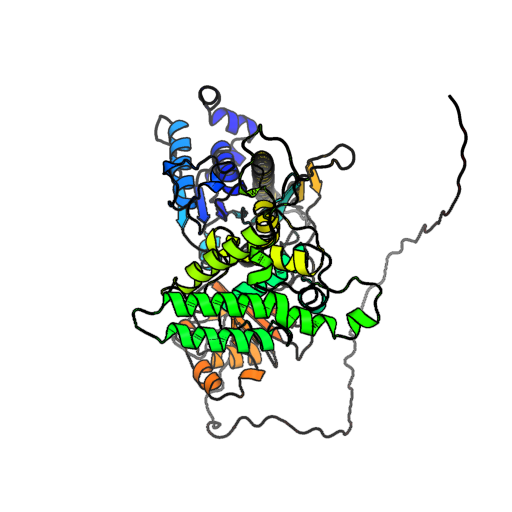O . ASP A 1 252 ? 37.567 -3.039 -21.521 1.00 78.69 252 ASP A O 1
ATOM 1960 N N . VAL A 1 253 ? 38.159 -4.045 -19.612 1.00 78.56 253 VAL A N 1
ATOM 1961 C CA . VAL A 1 253 ? 37.387 -5.259 -19.893 1.00 78.56 253 VAL A CA 1
ATOM 1962 C C . VAL A 1 253 ? 35.890 -4.991 -19.691 1.00 78.56 253 VAL A C 1
ATOM 1964 O O . VAL A 1 253 ? 35.083 -5.437 -20.510 1.00 78.56 253 VAL A O 1
ATOM 1967 N N . ILE A 1 254 ? 35.516 -4.221 -18.661 1.00 82.38 254 ILE A N 1
ATOM 1968 C CA . ILE A 1 254 ? 34.130 -3.772 -18.460 1.00 82.38 254 ILE A CA 1
ATOM 1969 C C . ILE A 1 254 ? 33.691 -2.859 -19.616 1.00 82.38 254 ILE A C 1
ATOM 1971 O O . ILE A 1 254 ? 32.604 -3.057 -20.153 1.00 82.38 254 ILE A O 1
ATOM 1975 N N . ASP A 1 255 ? 34.530 -1.918 -20.055 1.00 86.00 255 ASP A N 1
ATOM 1976 C CA . ASP A 1 255 ? 34.250 -1.040 -21.199 1.00 86.00 255 ASP A CA 1
ATOM 1977 C C . ASP A 1 255 ? 33.921 -1.855 -22.458 1.00 86.00 255 ASP A C 1
ATOM 1979 O O . ASP A 1 255 ? 32.863 -1.675 -23.074 1.00 86.00 255 ASP A O 1
ATOM 1983 N N . LYS A 1 256 ? 34.781 -2.826 -22.793 1.00 86.19 256 LYS A N 1
ATOM 1984 C CA . LYS A 1 256 ? 34.569 -3.717 -23.939 1.00 86.19 256 LYS A CA 1
ATOM 1985 C C . LYS A 1 256 ? 33.289 -4.538 -23.793 1.00 86.19 256 LYS A C 1
ATOM 1987 O O . LYS A 1 256 ? 32.551 -4.694 -24.766 1.00 86.19 256 LYS A O 1
ATOM 1992 N N . TYR A 1 257 ? 33.011 -5.050 -22.597 1.00 85.88 257 TYR A N 1
ATOM 1993 C CA . TYR A 1 257 ? 31.791 -5.802 -22.321 1.00 85.88 257 TYR A CA 1
ATOM 1994 C C . TYR A 1 257 ? 30.531 -4.960 -22.541 1.00 85.88 257 TYR A C 1
ATOM 1996 O O . TYR A 1 257 ? 29.615 -5.399 -23.238 1.00 85.88 257 TYR A O 1
ATOM 2004 N N . ILE A 1 258 ? 30.486 -3.745 -21.992 1.00 89.00 258 ILE A N 1
ATOM 2005 C CA . ILE A 1 258 ? 29.319 -2.861 -22.099 1.00 89.00 258 ILE A CA 1
ATOM 2006 C C . ILE A 1 258 ? 29.066 -2.497 -23.563 1.00 89.00 258 ILE A C 1
ATOM 2008 O O . ILE A 1 258 ? 27.933 -2.604 -24.032 1.00 89.00 258 ILE A O 1
ATOM 2012 N N . LYS A 1 259 ? 30.114 -2.135 -24.313 1.00 91.00 259 LYS A N 1
ATOM 2013 C CA . LYS A 1 259 ? 30.003 -1.811 -25.746 1.00 91.00 259 LYS A CA 1
ATOM 2014 C C . LYS A 1 259 ? 29.558 -3.012 -26.580 1.00 91.00 259 LYS A C 1
ATOM 2016 O O . LYS A 1 259 ? 28.699 -2.874 -27.450 1.00 91.00 259 LYS A O 1
ATOM 2021 N N . ASN A 1 260 ? 30.082 -4.204 -26.295 1.00 88.06 260 ASN A N 1
ATOM 2022 C CA . ASN A 1 260 ? 29.649 -5.437 -26.957 1.00 88.06 260 ASN A CA 1
ATOM 2023 C C . ASN A 1 260 ? 28.187 -5.767 -26.643 1.00 88.06 260 ASN A C 1
ATOM 2025 O O . ASN A 1 260 ? 27.436 -6.126 -27.548 1.00 88.06 260 ASN A O 1
ATOM 2029 N N . THR A 1 261 ? 27.774 -5.598 -25.387 1.00 87.88 261 THR A N 1
ATOM 2030 C CA . THR A 1 261 ? 26.391 -5.809 -24.942 1.00 87.88 261 THR A CA 1
ATOM 2031 C C . THR A 1 261 ? 25.447 -4.824 -25.627 1.00 87.88 261 THR A C 1
ATOM 2033 O O . THR A 1 261 ? 24.422 -5.236 -26.165 1.00 87.88 261 THR A O 1
ATOM 2036 N N . PHE A 1 262 ? 25.827 -3.546 -25.713 1.00 93.00 262 PHE A N 1
ATOM 2037 C CA . PHE A 1 262 ? 25.087 -2.529 -26.462 1.00 93.00 262 PHE A CA 1
ATOM 2038 C C . PHE A 1 262 ? 24.904 -2.937 -27.931 1.00 93.00 262 PHE A C 1
ATOM 2040 O O . PHE A 1 262 ? 23.781 -2.996 -28.431 1.00 93.00 262 PHE A O 1
ATOM 2047 N N . ASN A 1 263 ? 25.999 -3.277 -28.617 1.00 91.38 263 ASN A N 1
ATOM 2048 C CA . ASN A 1 263 ? 25.971 -3.692 -30.022 1.00 91.38 263 ASN A CA 1
ATOM 2049 C C . ASN A 1 263 ? 25.169 -4.982 -30.236 1.00 91.38 263 ASN A C 1
ATOM 2051 O O . ASN A 1 263 ? 24.522 -5.158 -31.271 1.00 91.38 263 ASN A O 1
ATOM 2055 N N . PHE A 1 264 ? 25.198 -5.898 -29.272 1.00 88.88 264 PHE A N 1
ATOM 2056 C CA . PHE A 1 264 ? 24.403 -7.112 -29.326 1.00 88.88 264 PHE A CA 1
ATOM 2057 C C . PHE A 1 264 ? 22.905 -6.795 -29.248 1.00 88.88 264 PHE A C 1
ATOM 2059 O O . PHE A 1 264 ? 22.171 -7.171 -30.159 1.00 88.88 264 PHE A O 1
ATOM 2066 N N . LEU A 1 265 ? 22.474 -6.054 -28.226 1.00 89.50 265 LEU A N 1
ATOM 2067 C CA . LEU A 1 265 ? 21.064 -5.751 -27.959 1.00 89.50 265 LEU A CA 1
ATOM 2068 C C . LEU A 1 265 ? 20.435 -4.830 -29.014 1.00 89.50 265 LEU A C 1
ATOM 2070 O O . LEU A 1 265 ? 19.329 -5.078 -29.488 1.00 89.50 265 LEU A O 1
ATOM 2074 N N . PHE A 1 266 ? 21.131 -3.758 -29.394 1.00 92.62 266 PHE A N 1
ATOM 2075 C CA . PHE A 1 266 ? 20.538 -2.678 -30.192 1.00 92.62 266 PHE A CA 1
ATOM 2076 C C . PHE A 1 266 ? 20.909 -2.721 -31.677 1.00 92.62 266 PHE A C 1
ATOM 2078 O O . PHE A 1 266 ? 20.312 -1.995 -32.475 1.00 92.62 266 PHE A O 1
ATOM 2085 N N . SER A 1 267 ? 21.838 -3.598 -32.077 1.00 90.56 267 SER A N 1
ATOM 2086 C CA . SER A 1 267 ? 22.193 -3.812 -33.485 1.00 90.56 267 SER A CA 1
ATOM 2087 C C . SER A 1 267 ? 22.058 -5.272 -33.912 1.00 90.56 267 SER A C 1
ATOM 2089 O O . SER A 1 267 ? 21.281 -5.578 -34.816 1.00 90.56 267 SER A O 1
ATOM 2091 N N . THR A 1 268 ? 22.758 -6.204 -33.264 1.00 87.06 268 THR A N 1
ATOM 2092 C CA . THR A 1 268 ? 22.790 -7.616 -33.696 1.00 87.06 268 THR A CA 1
ATOM 2093 C C . THR A 1 268 ? 21.423 -8.289 -33.552 1.00 87.06 268 THR A C 1
ATOM 2095 O O . THR A 1 268 ? 20.947 -8.929 -34.491 1.00 87.06 268 THR A O 1
ATOM 2098 N N . GLU A 1 269 ? 20.766 -8.118 -32.403 1.00 84.50 269 GLU A N 1
ATOM 2099 C CA . GLU A 1 269 ? 19.424 -8.643 -32.143 1.00 84.50 269 GLU A CA 1
ATOM 2100 C C . GLU A 1 269 ? 18.403 -8.004 -33.091 1.00 84.50 269 GLU A C 1
ATOM 2102 O O . GLU A 1 269 ? 17.633 -8.717 -33.729 1.00 84.50 269 GLU A O 1
ATOM 2107 N N . ILE A 1 270 ? 18.454 -6.680 -33.272 1.00 86.81 270 ILE A N 1
ATOM 2108 C CA . ILE A 1 270 ? 17.565 -5.952 -34.188 1.00 86.81 270 ILE A CA 1
ATOM 2109 C C . ILE A 1 270 ? 17.716 -6.458 -35.629 1.00 86.81 270 ILE A C 1
ATOM 2111 O O . ILE A 1 270 ? 16.719 -6.749 -36.287 1.00 86.81 270 ILE A O 1
ATOM 2115 N N . ASN A 1 271 ? 18.946 -6.665 -36.103 1.00 86.94 271 ASN A N 1
ATOM 2116 C CA . ASN A 1 271 ? 19.210 -7.250 -37.420 1.00 86.94 271 ASN A CA 1
ATOM 2117 C C . ASN A 1 271 ? 18.663 -8.679 -37.565 1.00 86.94 271 ASN A C 1
ATOM 2119 O O . ASN A 1 271 ? 18.244 -9.071 -38.655 1.00 86.94 271 ASN A O 1
ATOM 2123 N N . SER A 1 272 ? 18.658 -9.463 -36.485 1.00 82.38 272 SER A N 1
ATOM 2124 C CA . SER A 1 272 ? 18.017 -10.782 -36.463 1.00 82.38 272 SER A CA 1
ATOM 2125 C C . SER A 1 272 ? 16.490 -10.661 -36.542 1.00 82.38 272 SER A C 1
ATOM 2127 O O . SER A 1 272 ? 15.854 -11.356 -37.334 1.00 82.38 272 SER A O 1
ATOM 2129 N N . LEU A 1 273 ? 15.903 -9.717 -35.798 1.00 79.62 273 LEU A N 1
ATOM 2130 C CA . LEU A 1 273 ? 14.460 -9.466 -35.781 1.00 79.62 273 LEU A CA 1
ATOM 2131 C C . LEU A 1 273 ? 13.923 -9.030 -37.148 1.00 79.62 273 LEU A C 1
ATOM 2133 O O . LEU A 1 273 ? 12.880 -9.528 -37.558 1.00 79.62 273 LEU A O 1
ATOM 2137 N N . ILE A 1 274 ? 14.646 -8.183 -37.890 1.00 81.81 274 ILE A N 1
ATOM 2138 C CA . ILE A 1 274 ? 14.251 -7.740 -39.244 1.00 81.81 274 ILE A CA 1
ATOM 2139 C C . ILE A 1 274 ? 14.067 -8.927 -40.205 1.00 81.81 274 ILE A C 1
ATOM 2141 O O . ILE A 1 274 ? 13.236 -8.875 -41.110 1.00 81.81 274 ILE A O 1
ATOM 2145 N N . LYS A 1 275 ? 14.828 -10.016 -40.023 1.00 79.88 275 LYS A N 1
ATOM 2146 C CA . LYS A 1 275 ? 14.755 -11.203 -40.893 1.00 79.88 275 LYS A CA 1
ATOM 2147 C C . LYS A 1 275 ? 13.499 -12.046 -40.657 1.00 79.88 275 LYS A C 1
ATOM 2149 O O . LYS A 1 275 ? 13.180 -12.875 -41.515 1.00 79.88 275 LYS A O 1
ATOM 2154 N N . ASN A 1 276 ? 12.808 -11.840 -39.534 1.00 74.00 276 ASN A N 1
ATOM 2155 C CA . ASN A 1 276 ? 11.587 -12.550 -39.173 1.00 74.00 276 ASN A CA 1
ATOM 2156 C C . ASN A 1 276 ? 10.470 -12.273 -40.198 1.00 74.00 276 ASN A C 1
ATOM 2158 O O . ASN A 1 276 ? 10.295 -11.140 -40.650 1.00 74.00 276 ASN A O 1
ATOM 2162 N N . GLU A 1 277 ? 9.696 -13.301 -40.556 1.00 66.06 277 GLU A N 1
ATOM 2163 C CA . GLU A 1 277 ? 8.579 -13.184 -41.505 1.00 66.06 277 GLU A CA 1
ATOM 2164 C C . GLU A 1 277 ? 7.531 -12.154 -41.076 1.00 66.06 277 GLU A C 1
ATOM 2166 O O . GLU A 1 277 ? 6.896 -11.532 -41.926 1.00 66.06 277 GLU A O 1
ATOM 2171 N N . PHE A 1 278 ? 7.411 -11.897 -39.771 1.00 67.69 278 PHE A N 1
ATOM 2172 C CA . PHE A 1 278 ? 6.519 -10.881 -39.220 1.00 67.69 278 PHE A CA 1
ATOM 2173 C C . PHE A 1 278 ? 6.692 -9.500 -39.880 1.00 67.69 278 PHE A C 1
ATOM 2175 O O . PHE A 1 278 ? 5.700 -8.859 -40.215 1.00 67.69 278 PHE A O 1
ATOM 2182 N N . PHE A 1 279 ? 7.932 -9.054 -40.115 1.00 69.38 279 PHE A N 1
ATOM 2183 C CA . PHE A 1 279 ? 8.216 -7.755 -40.747 1.00 69.38 279 PHE A CA 1
ATOM 2184 C C . PHE A 1 279 ? 8.181 -7.796 -42.277 1.00 69.38 279 PHE A C 1
ATOM 2186 O O . PHE A 1 279 ? 8.191 -6.749 -42.917 1.00 69.38 279 PHE A O 1
ATOM 2193 N N . LYS A 1 280 ? 8.143 -8.994 -42.870 1.00 65.44 280 LYS A N 1
ATOM 2194 C CA . LYS A 1 280 ? 7.966 -9.177 -44.316 1.00 65.44 280 LYS A CA 1
ATOM 2195 C C . LYS A 1 280 ? 6.489 -9.163 -44.709 1.00 65.44 280 LYS A C 1
ATOM 2197 O O . LYS A 1 280 ? 6.160 -8.695 -45.792 1.00 65.44 280 LYS A O 1
ATOM 2202 N N . ASN A 1 281 ? 5.620 -9.662 -43.826 1.00 58.50 281 ASN A N 1
ATOM 2203 C CA . ASN A 1 281 ? 4.198 -9.875 -44.109 1.00 58.50 281 ASN A CA 1
ATOM 2204 C C . ASN A 1 281 ? 3.290 -8.742 -43.604 1.00 58.50 281 ASN A C 1
ATOM 2206 O O . ASN A 1 281 ? 2.177 -8.590 -44.102 1.00 58.50 281 ASN A O 1
ATOM 2210 N N . ASN A 1 282 ? 3.746 -7.938 -42.640 1.00 58.72 282 ASN A N 1
ATOM 2211 C CA . ASN A 1 282 ? 2.983 -6.813 -42.102 1.00 58.72 282 ASN A CA 1
ATOM 2212 C C . ASN A 1 282 ? 3.512 -5.480 -42.655 1.00 58.72 282 ASN A C 1
ATOM 2214 O O . ASN A 1 282 ? 4.720 -5.277 -42.723 1.00 58.72 282 ASN A O 1
ATOM 2218 N N . ASN A 1 283 ? 2.619 -4.530 -42.970 1.00 59.72 283 ASN A N 1
ATOM 2219 C CA . ASN A 1 283 ? 2.949 -3.157 -43.414 1.00 59.72 283 ASN A CA 1
ATOM 2220 C C . ASN A 1 283 ? 3.631 -2.287 -42.323 1.00 59.72 283 ASN A C 1
ATOM 2222 O O . ASN A 1 283 ? 3.573 -1.056 -42.360 1.00 59.72 283 ASN A O 1
ATOM 2226 N N . THR A 1 284 ? 4.248 -2.900 -41.315 1.00 66.44 284 THR A N 1
ATOM 2227 C CA . THR A 1 284 ? 4.919 -2.234 -40.200 1.00 66.44 284 THR A CA 1
ATOM 2228 C C . THR A 1 284 ? 6.331 -1.833 -40.612 1.00 66.44 284 THR A C 1
ATOM 2230 O O . THR A 1 284 ? 7.082 -2.640 -41.157 1.00 66.44 284 THR A O 1
ATOM 2233 N N . LYS A 1 285 ? 6.727 -0.586 -40.326 1.00 79.25 285 LYS A N 1
ATOM 2234 C CA . LYS A 1 285 ? 8.093 -0.121 -40.601 1.00 79.25 285 LYS A CA 1
ATOM 2235 C C . LYS A 1 285 ? 9.095 -1.000 -39.828 1.00 79.25 285 LYS A C 1
ATOM 2237 O O . LYS A 1 285 ? 8.954 -1.105 -38.608 1.00 79.25 285 LYS A O 1
ATOM 2242 N N . PRO A 1 286 ? 10.091 -1.616 -40.493 1.00 83.00 286 PRO A N 1
ATOM 2243 C CA . PRO A 1 286 ? 11.053 -2.473 -39.814 1.00 83.00 286 PRO A CA 1
ATOM 2244 C C . PRO A 1 286 ? 11.905 -1.660 -38.826 1.00 83.00 286 PRO A C 1
ATOM 2246 O O . PRO A 1 286 ? 12.166 -0.469 -39.064 1.00 83.00 286 PRO A O 1
ATOM 2249 N N . PRO A 1 287 ? 12.343 -2.276 -37.714 1.00 89.06 287 PRO A N 1
ATOM 2250 C CA . PRO A 1 287 ? 13.191 -1.597 -36.752 1.00 89.06 287 PRO A CA 1
ATOM 2251 C C . PRO A 1 287 ? 14.554 -1.261 -37.371 1.00 89.06 287 PRO A C 1
ATOM 2253 O O . PRO A 1 287 ? 15.035 -1.957 -38.262 1.00 89.06 287 PRO A O 1
ATOM 2256 N N . THR A 1 288 ? 15.180 -0.182 -36.909 1.00 91.31 288 THR A N 1
ATOM 2257 C CA . THR A 1 288 ? 16.503 0.260 -37.369 1.00 91.31 288 THR A CA 1
ATOM 2258 C C . THR A 1 288 ? 17.566 -0.087 -36.330 1.00 91.31 288 THR A C 1
ATOM 2260 O O . THR A 1 288 ? 17.438 0.367 -35.190 1.00 91.31 288 THR A O 1
ATOM 2263 N N . PRO A 1 289 ? 18.597 -0.879 -36.677 1.00 93.44 289 PRO A N 1
ATOM 2264 C CA . PRO A 1 289 ? 19.687 -1.192 -35.760 1.00 93.44 289 PRO A CA 1
ATOM 2265 C C . PRO A 1 289 ? 20.521 0.060 -35.469 1.00 93.44 289 PRO A C 1
ATOM 2267 O O . PRO A 1 289 ? 20.597 0.964 -36.301 1.00 93.44 289 PRO A O 1
ATOM 2270 N N . ILE A 1 290 ? 21.153 0.099 -34.298 1.00 92.50 290 ILE A N 1
ATOM 2271 C CA . ILE A 1 290 ? 22.111 1.144 -33.937 1.00 92.50 290 ILE A CA 1
ATOM 2272 C C . ILE A 1 290 ? 23.301 0.544 -33.190 1.00 92.50 290 ILE A C 1
ATOM 2274 O O . ILE A 1 290 ? 23.140 -0.161 -32.192 1.00 92.50 290 ILE A O 1
ATOM 2278 N N . SER A 1 291 ? 24.503 0.798 -33.697 1.00 93.00 291 SER A N 1
ATOM 2279 C CA . SER A 1 291 ? 25.759 0.445 -33.037 1.00 93.00 291 SER A CA 1
ATOM 2280 C C . SER A 1 291 ? 26.222 1.541 -32.075 1.00 93.00 291 SER A C 1
ATOM 2282 O O . SER A 1 291 ? 25.769 2.686 -32.126 1.00 93.00 291 SER A O 1
ATOM 2284 N N . TRP A 1 292 ? 27.147 1.186 -31.186 1.00 89.44 292 TRP A N 1
ATOM 2285 C CA . TRP A 1 292 ? 27.766 2.118 -30.254 1.00 89.44 292 TRP A CA 1
ATOM 2286 C C . TRP A 1 292 ? 28.381 3.312 -30.993 1.00 89.44 292 TRP A C 1
ATOM 2288 O O . TRP A 1 292 ? 28.062 4.454 -30.673 1.00 89.44 292 TRP A O 1
ATOM 2298 N N . ASP A 1 293 ? 29.183 3.071 -32.028 1.00 89.38 293 ASP A N 1
ATOM 2299 C CA . ASP A 1 293 ? 29.870 4.142 -32.757 1.00 89.38 293 ASP A CA 1
ATOM 2300 C C . ASP A 1 293 ? 28.883 5.069 -33.489 1.00 89.38 293 ASP A C 1
ATOM 2302 O O . ASP A 1 293 ? 29.024 6.292 -33.450 1.00 89.38 293 ASP A O 1
ATOM 2306 N N . GLU A 1 294 ? 27.818 4.512 -34.077 1.00 87.75 294 GLU A N 1
ATOM 2307 C CA . GLU A 1 294 ? 26.739 5.298 -34.695 1.00 87.75 294 GLU A CA 1
ATOM 2308 C C . GLU A 1 294 ? 25.984 6.148 -33.667 1.00 87.75 294 GLU A C 1
ATOM 2310 O O . GLU A 1 294 ? 25.641 7.300 -33.944 1.00 87.75 294 GLU A O 1
ATOM 2315 N N . SER A 1 295 ? 25.756 5.616 -32.461 1.00 87.31 295 SER A N 1
ATOM 2316 C CA . SER A 1 295 ? 25.085 6.352 -31.384 1.00 87.31 295 SER A CA 1
ATOM 2317 C C . SER A 1 295 ? 25.870 7.589 -30.934 1.00 87.31 295 SER A C 1
ATOM 2319 O O . SER A 1 295 ? 25.269 8.587 -30.535 1.00 87.31 295 SER A O 1
ATOM 2321 N N . GLN A 1 296 ? 27.200 7.562 -31.064 1.00 84.88 296 GLN A N 1
ATOM 2322 C CA . GLN A 1 296 ? 28.088 8.667 -30.700 1.00 84.88 296 GLN A CA 1
ATOM 2323 C C . GLN A 1 296 ? 28.126 9.784 -31.760 1.00 84.88 296 GLN A C 1
ATOM 2325 O O . GLN A 1 296 ? 28.407 10.937 -31.420 1.00 84.88 296 GLN A O 1
ATOM 2330 N N . GLY A 1 297 ? 27.809 9.462 -33.022 1.00 69.00 297 GLY A N 1
ATOM 2331 C CA . GLY A 1 297 ? 27.800 10.393 -34.159 1.00 69.00 297 GLY A CA 1
ATOM 2332 C C . GLY A 1 297 ? 26.498 11.182 -34.363 1.00 69.00 297 GLY A C 1
ATOM 2333 O O . GLY A 1 297 ? 26.480 12.135 -35.141 1.00 69.00 297 GLY A O 1
ATOM 2334 N N . GLN A 1 298 ? 25.409 10.829 -33.674 1.00 62.00 298 GLN A N 1
ATOM 2335 C CA . GLN A 1 298 ? 24.134 11.552 -33.756 1.00 62.00 298 GLN A CA 1
ATOM 2336 C C . GLN A 1 298 ? 24.123 12.775 -32.818 1.00 62.00 298 GLN A C 1
ATOM 2338 O O . GLN A 1 298 ? 23.665 12.705 -31.673 1.00 62.00 298 GLN A O 1
ATOM 2343 N N . GLU A 1 299 ? 24.634 13.915 -33.294 1.00 49.31 299 GLU A N 1
ATOM 2344 C CA . GLU A 1 299 ? 24.421 15.217 -32.643 1.00 49.31 299 GLU A CA 1
ATOM 2345 C C . GLU A 1 299 ? 23.045 15.825 -32.976 1.00 49.31 299 GLU A C 1
ATOM 2347 O O . GLU A 1 299 ? 22.431 15.517 -33.994 1.00 49.31 299 GLU A O 1
ATOM 2352 N N . LEU A 1 300 ? 22.562 16.686 -32.072 1.00 44.50 300 LEU A N 1
ATOM 2353 C CA . LEU A 1 300 ? 21.245 17.337 -32.059 1.00 44.50 300 LEU A CA 1
ATOM 2354 C C . LEU A 1 300 ? 20.723 17.782 -33.438 1.00 44.50 300 LEU A C 1
ATOM 2356 O O . LEU A 1 300 ? 21.317 18.642 -34.093 1.00 44.50 300 LEU A O 1
ATOM 2360 N N . ASP A 1 301 ? 19.502 17.353 -33.767 1.00 39.59 301 ASP A N 1
ATOM 2361 C CA . ASP A 1 301 ? 18.635 18.092 -34.683 1.00 39.59 301 ASP A CA 1
ATOM 2362 C C . ASP A 1 301 ? 18.454 19.521 -34.145 1.00 39.59 301 ASP A C 1
ATOM 2364 O O . ASP A 1 301 ? 17.817 19.755 -33.111 1.00 39.59 301 ASP A O 1
ATOM 2368 N N . LYS A 1 302 ? 19.004 20.507 -34.863 1.00 41.75 302 LYS A N 1
ATOM 2369 C CA . LYS A 1 302 ? 18.970 21.941 -34.512 1.00 41.75 302 LYS A CA 1
ATOM 2370 C C . LYS A 1 302 ? 17.555 22.549 -34.457 1.00 41.75 302 LYS A C 1
ATOM 2372 O O . LYS A 1 302 ? 17.420 23.727 -34.131 1.00 41.75 302 LYS A O 1
ATOM 2377 N N . ASN A 1 303 ? 16.510 21.763 -34.723 1.00 38.78 303 ASN A N 1
ATOM 2378 C CA . ASN A 1 303 ? 15.119 22.215 -34.789 1.00 38.78 303 ASN A CA 1
ATOM 2379 C C . ASN A 1 303 ? 14.325 22.078 -33.478 1.00 38.78 303 ASN A C 1
ATOM 2381 O O . ASN A 1 303 ? 13.248 22.658 -33.380 1.00 38.78 303 ASN A O 1
ATOM 2385 N N . ASN A 1 304 ? 14.856 21.431 -32.434 1.00 38.19 304 ASN A N 1
ATOM 2386 C CA . ASN A 1 304 ? 14.225 21.416 -31.105 1.00 38.19 304 ASN A CA 1
ATOM 2387 C C . ASN A 1 304 ? 14.828 22.476 -30.166 1.00 38.19 304 ASN A C 1
ATOM 2389 O O . ASN A 1 304 ? 15.293 22.179 -29.067 1.00 38.19 304 ASN A O 1
ATOM 2393 N N . LYS A 1 305 ? 14.792 23.752 -30.575 1.00 34.56 305 LYS A N 1
ATOM 2394 C CA . LYS A 1 305 ? 14.902 24.871 -29.626 1.00 34.56 305 LYS A CA 1
ATOM 2395 C C . LYS A 1 305 ? 13.559 25.055 -28.921 1.00 34.56 305 LYS A C 1
ATOM 2397 O O . LYS A 1 305 ? 12.758 25.899 -29.313 1.00 34.56 305 LYS A O 1
ATOM 2402 N N . VAL A 1 306 ? 13.323 24.301 -27.850 1.00 35.03 306 VAL A N 1
ATOM 2403 C CA . VAL A 1 306 ? 12.324 24.703 -26.854 1.00 35.03 306 VAL A CA 1
ATOM 2404 C C . VAL A 1 306 ? 13.017 25.600 -25.833 1.00 35.03 306 VAL A C 1
ATOM 2406 O O . VAL A 1 306 ? 13.789 25.143 -25.000 1.00 35.03 306 VAL A O 1
ATOM 2409 N N . ALA A 1 307 ? 12.764 26.899 -25.997 1.00 31.09 307 ALA A N 1
ATOM 2410 C CA . ALA A 1 307 ? 12.789 27.964 -24.998 1.00 31.09 307 ALA A CA 1
ATOM 2411 C C . ALA A 1 307 ? 13.740 27.791 -23.794 1.00 31.09 307 ALA A C 1
ATOM 2413 O O . ALA A 1 307 ? 13.375 27.309 -22.722 1.00 31.09 307 ALA A O 1
ATOM 2414 N N . SER A 1 308 ? 14.934 28.359 -23.932 1.00 33.06 308 SER A N 1
ATOM 2415 C CA . SER A 1 308 ? 15.709 28.881 -22.811 1.00 33.06 308 SER A CA 1
ATOM 2416 C C . SER A 1 308 ? 14.922 30.009 -22.125 1.00 33.06 308 SER A C 1
ATOM 2418 O O . SER A 1 308 ? 14.927 31.126 -22.640 1.00 33.06 308 SER A O 1
ATOM 2420 N N . ASN A 1 309 ? 14.206 29.713 -21.029 1.00 32.56 309 ASN A N 1
ATOM 2421 C CA . ASN A 1 309 ? 14.007 30.643 -19.893 1.00 32.56 309 ASN A CA 1
ATOM 2422 C C . ASN A 1 309 ? 13.207 30.108 -18.686 1.00 32.56 309 ASN A C 1
ATOM 2424 O O . ASN A 1 309 ? 12.834 30.882 -17.810 1.00 32.56 309 ASN A O 1
ATOM 2428 N N . HIS A 1 310 ? 13.031 28.796 -18.532 1.00 33.84 310 HIS A N 1
ATOM 2429 C CA . HIS A 1 310 ? 12.681 28.219 -17.231 1.00 33.84 310 HIS A CA 1
ATOM 2430 C C . HIS A 1 310 ? 13.598 27.029 -16.946 1.00 33.84 310 HIS A C 1
ATOM 2432 O O . HIS A 1 310 ? 13.861 26.232 -17.842 1.00 33.84 310 HIS A O 1
ATOM 2438 N N . LYS A 1 311 ? 14.110 26.921 -15.709 1.00 36.66 311 LYS A N 1
ATOM 2439 C CA . LYS A 1 311 ? 14.794 25.723 -15.190 1.00 36.66 311 LYS A CA 1
ATOM 2440 C C . LYS A 1 311 ? 13.799 24.555 -15.203 1.00 36.66 311 LYS A C 1
ATOM 2442 O O . LYS A 1 311 ? 13.184 24.251 -14.186 1.00 36.66 311 LYS A O 1
ATOM 2447 N N . ILE A 1 312 ? 13.589 23.950 -16.366 1.00 40.88 312 ILE A N 1
ATOM 2448 C CA . ILE A 1 312 ? 12.896 22.673 -16.491 1.00 40.88 312 ILE A CA 1
ATOM 2449 C C . ILE A 1 312 ? 13.827 21.640 -15.855 1.00 40.88 312 ILE A C 1
ATOM 2451 O O . ILE A 1 312 ? 15.020 21.598 -16.160 1.00 40.88 312 ILE A O 1
ATOM 2455 N N . ASN A 1 313 ? 13.293 20.881 -14.901 1.00 51.78 313 ASN A N 1
ATOM 2456 C CA . ASN A 1 313 ? 14.008 19.827 -14.189 1.00 51.78 313 ASN A CA 1
ATOM 2457 C C . ASN A 1 313 ? 14.659 18.885 -15.220 1.00 51.78 313 ASN A C 1
ATOM 2459 O O . ASN A 1 313 ? 13.977 18.473 -16.161 1.00 51.78 313 ASN A O 1
ATOM 2463 N N . SER A 1 314 ? 15.945 18.544 -15.069 1.00 63.97 314 SER A N 1
ATOM 2464 C CA . SER A 1 314 ? 16.700 17.715 -16.036 1.00 63.97 314 SER A CA 1
ATOM 2465 C C . SER A 1 314 ? 15.956 16.441 -16.444 1.00 63.97 314 SER A C 1
ATOM 2467 O O . SER A 1 314 ? 15.996 16.029 -17.601 1.00 63.97 314 SER A O 1
ATOM 2469 N N . ASP A 1 315 ? 15.210 15.870 -15.502 1.00 71.94 315 ASP A N 1
ATOM 2470 C CA . ASP A 1 315 ? 14.521 14.587 -15.619 1.00 71.94 315 ASP A CA 1
ATOM 2471 C C . ASP A 1 315 ? 13.258 14.633 -16.490 1.00 71.94 315 ASP A C 1
ATOM 2473 O O . ASP A 1 315 ? 12.755 13.587 -16.894 1.00 71.94 315 ASP A O 1
ATOM 2477 N N . GLN A 1 316 ? 12.749 15.828 -16.802 1.00 81.38 316 GLN A 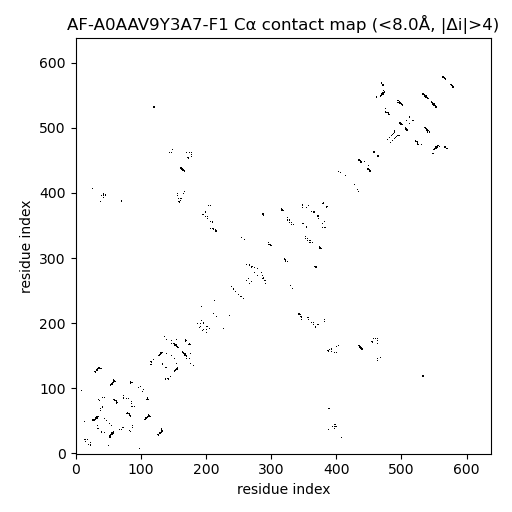N 1
ATOM 2478 C CA . GLN A 1 316 ? 11.609 16.028 -17.706 1.00 81.38 316 GLN A CA 1
ATOM 2479 C C . GLN A 1 316 ? 12.043 16.249 -19.161 1.00 81.38 316 GLN A C 1
ATOM 2481 O O . GLN A 1 316 ? 11.200 16.316 -20.056 1.00 81.38 316 GLN A O 1
ATOM 2486 N N . SER A 1 317 ? 13.349 16.357 -19.415 1.00 82.50 317 SER A N 1
ATOM 2487 C CA . SER A 1 317 ? 13.877 16.450 -20.772 1.00 82.50 317 SER A CA 1
ATOM 2488 C C . SER A 1 317 ? 13.974 15.069 -21.423 1.00 82.50 317 SER A C 1
ATOM 2490 O O . SER A 1 317 ? 14.263 14.063 -20.772 1.00 82.50 317 SER A O 1
ATOM 2492 N N . ILE A 1 318 ? 13.710 15.018 -22.727 1.00 86.69 318 ILE A N 1
ATOM 2493 C CA . ILE A 1 318 ? 13.933 13.821 -23.539 1.00 86.69 318 ILE A CA 1
ATOM 2494 C C . ILE A 1 318 ? 15.410 13.805 -23.932 1.00 86.69 318 ILE A C 1
ATOM 2496 O O . ILE A 1 318 ? 15.913 14.780 -24.494 1.00 86.69 318 ILE A O 1
ATOM 2500 N N . LEU A 1 319 ? 16.104 12.705 -23.637 1.00 86.25 319 LEU A N 1
ATOM 2501 C CA . LEU A 1 319 ? 17.507 12.547 -24.007 1.00 86.25 319 LEU A CA 1
ATOM 2502 C C . LEU A 1 319 ? 17.663 12.257 -25.503 1.00 86.25 319 LEU A C 1
ATOM 2504 O O . LEU A 1 319 ? 16.849 11.560 -26.107 1.00 86.25 319 LEU A O 1
ATOM 2508 N N . SER A 1 320 ? 18.755 12.759 -26.085 1.00 88.75 320 SER A N 1
ATOM 2509 C CA . SER A 1 320 ? 19.221 12.302 -27.394 1.00 88.75 320 SER A CA 1
ATOM 2510 C C . SER A 1 320 ? 19.696 10.850 -27.318 1.00 88.75 320 SER A C 1
ATOM 2512 O O . SER A 1 320 ? 19.915 10.297 -26.235 1.00 88.75 320 SER A O 1
ATOM 2514 N N . ILE A 1 321 ? 19.897 10.234 -28.479 1.00 90.38 321 ILE A N 1
ATOM 2515 C CA . ILE A 1 321 ? 20.399 8.861 -28.565 1.00 90.38 321 ILE A CA 1
ATOM 2516 C C . ILE A 1 321 ? 21.811 8.746 -28.002 1.00 90.38 321 ILE A C 1
ATOM 2518 O O . ILE A 1 321 ? 22.045 7.872 -27.172 1.00 90.38 321 ILE A O 1
ATOM 2522 N N . LYS A 1 322 ? 22.694 9.694 -28.331 1.00 90.31 322 LYS A N 1
ATOM 2523 C CA . LYS A 1 322 ? 24.026 9.805 -27.728 1.00 90.31 322 LYS A CA 1
ATOM 2524 C C . LYS A 1 322 ? 23.967 9.857 -26.200 1.00 90.31 322 LYS A C 1
ATOM 2526 O O . LYS A 1 322 ? 24.573 9.036 -25.525 1.00 90.31 322 LYS A O 1
ATOM 2531 N N . ASN A 1 323 ? 23.159 10.765 -25.646 1.00 90.12 323 ASN A N 1
ATOM 2532 C CA . ASN A 1 323 ? 23.044 10.915 -24.193 1.00 90.12 323 ASN A CA 1
ATOM 2533 C C . ASN A 1 323 ? 22.426 9.673 -23.530 1.00 90.12 323 ASN A C 1
ATOM 2535 O O . ASN A 1 323 ? 22.779 9.344 -22.399 1.00 90.12 323 ASN A O 1
ATOM 2539 N N . SER A 1 324 ? 21.509 8.986 -24.218 1.00 92.56 324 SER A N 1
ATOM 2540 C CA . SER A 1 324 ? 20.928 7.728 -23.741 1.00 92.56 324 SER A CA 1
ATOM 2541 C C . SER A 1 324 ? 21.967 6.602 -23.755 1.00 92.56 324 SER A C 1
ATOM 2543 O O . SER A 1 324 ? 22.062 5.871 -22.776 1.00 92.56 324 SER A O 1
ATOM 2545 N N . ALA A 1 325 ? 22.794 6.495 -24.800 1.00 92.94 325 ALA A N 1
ATOM 2546 C CA . ALA A 1 325 ? 23.893 5.530 -24.877 1.00 92.94 325 ALA A CA 1
ATOM 2547 C C . ALA A 1 325 ? 24.958 5.780 -23.795 1.00 92.94 325 ALA A C 1
ATOM 2549 O O . ALA A 1 325 ? 25.373 4.846 -23.107 1.00 92.94 325 ALA A O 1
ATOM 2550 N N . ASP A 1 326 ? 25.325 7.041 -23.560 1.00 92.50 326 ASP A N 1
ATOM 2551 C CA . ASP A 1 326 ? 26.263 7.420 -22.499 1.00 92.50 326 ASP A CA 1
ATOM 2552 C C . ASP A 1 326 ? 25.711 7.097 -21.102 1.00 92.50 326 ASP A C 1
ATOM 2554 O O . ASP A 1 326 ? 26.451 6.659 -20.217 1.00 92.50 326 ASP A O 1
ATOM 2558 N N . LEU A 1 327 ? 24.407 7.305 -20.882 1.00 93.12 327 LEU A N 1
ATOM 2559 C CA . LEU A 1 327 ? 23.750 6.978 -19.616 1.00 93.12 327 LEU A CA 1
ATOM 2560 C C . LEU A 1 327 ? 23.625 5.461 -19.413 1.00 93.12 327 LEU A C 1
ATOM 2562 O O . LEU A 1 327 ? 23.848 4.984 -18.298 1.00 93.12 327 LEU A O 1
ATOM 2566 N N . PHE A 1 328 ? 23.345 4.705 -20.477 1.00 95.25 328 PHE A N 1
ATOM 2567 C CA . PHE A 1 328 ? 23.370 3.240 -20.460 1.00 95.25 328 PHE A CA 1
ATOM 2568 C C . PHE A 1 328 ? 24.754 2.728 -20.064 1.00 95.25 328 PHE A C 1
ATOM 2570 O O . PHE A 1 328 ? 24.870 1.881 -19.180 1.00 95.25 328 PHE A O 1
ATOM 2577 N N . TYR A 1 329 ? 25.814 3.293 -20.648 1.00 94.00 329 TYR A N 1
ATOM 2578 C CA . TYR A 1 329 ? 27.184 2.929 -20.305 1.00 94.00 329 TYR A CA 1
ATOM 2579 C C . TYR A 1 329 ? 27.493 3.190 -18.829 1.00 94.00 329 TYR A C 1
ATOM 2581 O O . TYR A 1 329 ? 27.914 2.282 -18.114 1.00 94.00 329 TYR A O 1
ATOM 2589 N N . LYS A 1 330 ? 27.235 4.415 -18.352 1.00 92.88 330 LYS A N 1
ATOM 2590 C CA . LYS A 1 330 ? 27.532 4.819 -16.967 1.00 92.88 330 LYS A CA 1
ATOM 2591 C C . LYS A 1 330 ? 26.777 3.973 -15.945 1.00 92.88 330 LYS A C 1
ATOM 2593 O O . LYS A 1 330 ? 27.388 3.474 -15.005 1.00 92.88 330 LYS A O 1
ATOM 2598 N N . SER A 1 331 ? 25.471 3.790 -16.146 1.00 93.94 331 SER A N 1
ATOM 2599 C CA . SER A 1 331 ? 24.634 3.006 -15.232 1.00 93.94 331 SER A CA 1
ATOM 2600 C C . SER A 1 331 ? 25.034 1.530 -15.214 1.00 93.94 331 SER A C 1
ATOM 2602 O O . SER A 1 331 ? 25.184 0.958 -14.138 1.00 93.94 331 SER A O 1
ATOM 2604 N N . THR A 1 332 ? 25.312 0.930 -16.375 1.00 91.38 332 THR A N 1
ATOM 2605 C CA . THR A 1 332 ? 25.776 -0.466 -16.465 1.00 91.38 332 THR A CA 1
ATOM 2606 C C . THR A 1 332 ? 27.137 -0.652 -15.792 1.00 91.38 332 THR A C 1
ATOM 2608 O O . THR A 1 332 ? 27.318 -1.596 -15.024 1.00 91.38 332 THR A O 1
ATOM 2611 N N . PHE A 1 333 ? 28.085 0.262 -16.026 1.00 89.81 333 PHE A N 1
ATOM 2612 C CA . PHE A 1 333 ? 29.411 0.232 -15.402 1.00 89.81 333 PHE A CA 1
ATOM 2613 C C . PHE A 1 333 ? 29.322 0.293 -13.873 1.00 89.81 333 PHE A C 1
ATOM 2615 O O . PHE A 1 333 ? 30.005 -0.455 -13.171 1.00 89.81 333 PHE A O 1
ATOM 2622 N N . GLU A 1 334 ? 28.465 1.167 -13.346 1.00 89.06 334 GLU A N 1
ATOM 2623 C CA . GLU A 1 334 ? 28.266 1.307 -11.906 1.00 89.06 334 GLU A CA 1
ATOM 2624 C C . GLU A 1 334 ? 27.577 0.074 -11.304 1.00 89.06 334 GLU A C 1
ATOM 2626 O O . GLU A 1 334 ? 28.040 -0.428 -10.281 1.00 89.06 334 GLU A O 1
ATOM 2631 N N . LEU A 1 335 ? 26.549 -0.476 -11.963 1.00 88.25 335 LEU A N 1
ATOM 2632 C CA . LEU A 1 335 ? 25.861 -1.697 -11.521 1.00 88.25 335 LEU A CA 1
ATOM 2633 C C . LEU A 1 335 ? 26.799 -2.911 -11.475 1.00 88.25 335 LEU A C 1
ATOM 2635 O O . LEU A 1 335 ? 26.813 -3.615 -10.468 1.00 88.25 335 LEU A O 1
ATOM 2639 N N . ILE A 1 336 ? 27.643 -3.115 -12.494 1.00 83.69 336 ILE A N 1
ATOM 2640 C CA . ILE A 1 336 ? 28.653 -4.195 -12.513 1.00 83.69 336 ILE A CA 1
ATOM 2641 C C . ILE A 1 336 ? 29.645 -4.051 -11.347 1.00 83.69 336 ILE A C 1
ATOM 2643 O O . ILE A 1 336 ? 30.125 -5.038 -10.787 1.00 83.69 336 ILE A O 1
ATOM 2647 N N . ASN A 1 337 ? 29.967 -2.816 -10.959 1.00 82.06 337 ASN A N 1
ATOM 2648 C CA . ASN A 1 337 ? 30.910 -2.552 -9.878 1.00 82.06 337 ASN A CA 1
ATOM 2649 C C . ASN A 1 337 ? 30.306 -2.653 -8.471 1.00 82.06 337 ASN A C 1
ATOM 2651 O O . ASN A 1 337 ? 31.073 -2.680 -7.502 1.00 82.06 337 ASN A O 1
ATOM 2655 N N . ARG A 1 338 ? 28.984 -2.816 -8.330 1.00 83.31 338 ARG A N 1
ATOM 2656 C CA . ARG A 1 338 ? 28.317 -3.135 -7.055 1.00 83.31 338 ARG A CA 1
ATOM 2657 C C . ARG A 1 338 ? 28.567 -4.601 -6.652 1.00 83.31 338 ARG A C 1
ATOM 2659 O O . ARG A 1 338 ? 27.647 -5.398 -6.514 1.00 83.31 338 ARG A O 1
ATOM 2666 N N . LYS A 1 339 ? 29.837 -4.958 -6.421 1.00 55.78 339 LYS A N 1
ATOM 2667 C CA . LYS A 1 339 ? 30.328 -6.321 -6.119 1.00 55.78 339 LYS A CA 1
ATOM 2668 C C . LYS A 1 339 ? 29.733 -6.988 -4.865 1.00 55.78 339 LYS A C 1
ATOM 2670 O O . LYS A 1 339 ? 29.933 -8.180 -4.686 1.00 55.78 339 LYS A O 1
ATOM 2675 N N . ALA A 1 340 ? 29.046 -6.254 -3.991 1.00 51.09 340 ALA A N 1
ATOM 2676 C CA . ALA A 1 340 ? 28.626 -6.757 -2.679 1.00 51.09 340 ALA A CA 1
ATOM 2677 C C . ALA A 1 340 ? 27.166 -7.255 -2.602 1.00 51.09 340 ALA A C 1
ATOM 2679 O O . ALA A 1 340 ? 26.773 -7.755 -1.553 1.00 51.09 340 ALA A O 1
ATOM 2680 N N . ILE A 1 341 ? 26.347 -7.097 -3.654 1.00 51.69 341 ILE A N 1
ATOM 2681 C CA . ILE A 1 341 ? 24.888 -7.331 -3.579 1.00 51.69 341 ILE A CA 1
ATOM 2682 C C . ILE A 1 341 ? 24.349 -7.927 -4.893 1.00 51.69 341 ILE A C 1
ATOM 2684 O O . ILE A 1 341 ? 23.392 -7.420 -5.462 1.00 51.69 341 ILE A O 1
ATOM 2688 N N . MET A 1 342 ? 24.967 -8.979 -5.433 1.00 59.78 342 MET A N 1
ATOM 2689 C CA . MET A 1 342 ? 24.277 -9.802 -6.436 1.00 59.78 342 MET A CA 1
ATOM 2690 C C . MET A 1 342 ? 23.628 -10.988 -5.727 1.00 59.78 342 MET A C 1
ATOM 2692 O O . MET A 1 342 ? 24.272 -11.590 -4.864 1.00 59.78 342 MET A O 1
ATOM 2696 N N . PRO A 1 343 ? 22.375 -11.333 -6.050 1.00 71.62 343 PRO A N 1
ATOM 2697 C CA . PRO A 1 343 ? 21.517 -10.773 -7.102 1.00 71.62 343 PRO A CA 1
ATOM 2698 C C . PRO A 1 343 ? 20.824 -9.459 -6.691 1.00 71.62 343 PRO A C 1
ATOM 2700 O O . PRO A 1 343 ? 20.353 -9.328 -5.560 1.00 71.62 343 PRO A O 1
ATOM 2703 N N . LEU A 1 344 ? 20.736 -8.500 -7.620 1.00 77.62 344 LEU A N 1
ATOM 2704 C CA . LEU A 1 344 ? 20.048 -7.220 -7.432 1.00 77.62 344 LEU A CA 1
ATOM 2705 C C . LEU A 1 344 ? 18.547 -7.377 -7.692 1.00 77.62 344 LEU A C 1
ATOM 2707 O O . LEU A 1 344 ? 18.138 -7.994 -8.670 1.00 77.62 344 LEU A O 1
ATOM 2711 N N . ILE A 1 345 ? 17.729 -6.770 -6.835 1.00 79.44 345 ILE A N 1
ATOM 2712 C CA . ILE A 1 345 ? 16.286 -6.626 -7.047 1.00 79.44 345 ILE A CA 1
ATOM 2713 C C . ILE A 1 345 ? 16.054 -5.211 -7.566 1.00 79.44 345 ILE A C 1
ATOM 2715 O O . ILE A 1 345 ? 16.558 -4.259 -6.968 1.00 79.44 345 ILE A O 1
ATOM 2719 N N . PHE A 1 346 ? 15.322 -5.067 -8.673 1.00 82.75 346 PHE A N 1
ATOM 2720 C CA . PHE A 1 346 ? 15.044 -3.753 -9.243 1.00 82.75 346 PHE A CA 1
ATOM 2721 C C . PHE A 1 346 ? 14.295 -2.846 -8.254 1.00 82.75 346 PHE A C 1
ATOM 2723 O O . PHE A 1 346 ? 13.167 -3.142 -7.856 1.00 82.75 346 PHE A O 1
ATOM 2730 N N . ASP A 1 347 ? 14.897 -1.700 -7.936 1.00 79.88 347 ASP A N 1
ATOM 2731 C CA . ASP A 1 347 ? 14.297 -0.627 -7.148 1.00 79.88 347 ASP A CA 1
ATOM 2732 C C . ASP A 1 347 ? 14.153 0.640 -8.008 1.00 79.88 347 ASP A C 1
ATOM 2734 O O . ASP A 1 347 ? 15.111 1.139 -8.600 1.00 79.88 347 ASP A O 1
ATOM 2738 N N . LYS A 1 348 ? 12.930 1.175 -8.072 1.00 79.12 348 LYS A N 1
ATOM 2739 C CA . LYS A 1 348 ? 12.608 2.398 -8.822 1.00 79.12 348 LYS A CA 1
ATOM 2740 C C . LYS A 1 348 ? 13.133 3.671 -8.152 1.00 79.12 348 LYS A C 1
ATOM 2742 O O . LYS A 1 348 ? 13.144 4.725 -8.790 1.00 79.12 348 LYS A O 1
ATOM 2747 N N . ASP A 1 349 ? 13.467 3.604 -6.869 1.00 78.75 349 ASP A N 1
ATOM 2748 C CA . ASP A 1 349 ? 13.987 4.733 -6.104 1.00 78.75 349 ASP A CA 1
ATOM 2749 C C . ASP A 1 349 ? 15.531 4.745 -6.125 1.00 78.75 349 ASP A C 1
ATOM 2751 O O . ASP A 1 349 ? 16.152 5.784 -5.876 1.00 78.75 349 ASP A O 1
ATOM 2755 N N . ASP A 1 350 ? 16.164 3.651 -6.575 1.00 84.12 350 ASP A N 1
ATOM 2756 C CA . ASP A 1 350 ? 17.586 3.621 -6.910 1.00 84.12 350 ASP A CA 1
ATOM 2757 C C . ASP A 1 350 ? 17.847 4.340 -8.241 1.00 84.12 350 ASP A C 1
ATOM 2759 O O . ASP A 1 350 ? 17.449 3.909 -9.330 1.00 84.12 350 ASP A O 1
ATOM 2763 N N . LYS A 1 351 ? 18.579 5.456 -8.150 1.00 88.31 351 LYS A N 1
ATOM 2764 C CA . LYS A 1 351 ? 18.912 6.302 -9.299 1.00 88.31 351 LYS A CA 1
ATOM 2765 C C . LYS A 1 351 ? 19.579 5.518 -10.432 1.00 88.31 351 LYS A C 1
ATOM 2767 O O . LYS A 1 351 ? 19.221 5.732 -11.585 1.00 88.31 351 LYS A O 1
ATOM 2772 N N . ILE A 1 352 ? 20.531 4.642 -10.120 1.00 90.75 352 ILE A N 1
ATOM 2773 C CA . ILE A 1 352 ? 21.354 3.954 -11.121 1.00 90.75 352 ILE A CA 1
ATOM 2774 C C . ILE A 1 352 ? 20.550 2.851 -11.806 1.00 90.75 352 ILE A C 1
ATOM 2776 O O . ILE A 1 352 ? 20.612 2.721 -13.029 1.00 90.75 352 ILE A O 1
ATOM 2780 N N . MET A 1 353 ? 19.748 2.100 -11.043 1.00 91.88 353 MET A N 1
ATOM 2781 C CA . MET A 1 353 ? 18.850 1.085 -11.606 1.00 91.88 353 MET A CA 1
ATOM 2782 C C . MET A 1 353 ? 17.812 1.724 -12.536 1.00 91.88 353 MET A C 1
ATOM 2784 O O . MET A 1 353 ? 17.568 1.234 -13.641 1.00 91.88 353 MET A O 1
ATOM 2788 N N . MET A 1 354 ? 17.247 2.866 -12.133 1.00 92.38 354 MET A N 1
ATOM 2789 C CA . MET A 1 354 ? 16.340 3.629 -12.988 1.00 92.38 354 MET A CA 1
ATOM 2790 C C . MET A 1 354 ? 17.023 4.216 -14.221 1.00 92.38 354 MET A C 1
ATOM 2792 O O . MET A 1 354 ? 16.425 4.195 -15.295 1.00 92.38 354 MET A O 1
ATOM 2796 N N . ASP A 1 355 ? 18.248 4.728 -14.097 1.00 94.00 355 ASP A N 1
ATOM 2797 C CA . ASP A 1 355 ? 19.007 5.281 -15.224 1.00 94.00 355 ASP A CA 1
ATOM 2798 C C . ASP A 1 355 ? 19.313 4.197 -16.272 1.00 94.00 355 ASP A C 1
ATOM 2800 O O . ASP A 1 355 ? 19.215 4.462 -17.475 1.00 94.00 355 ASP A O 1
ATOM 2804 N N . PHE A 1 356 ? 19.579 2.961 -15.834 1.00 95.12 356 PHE A N 1
ATOM 2805 C CA . PHE A 1 356 ? 19.697 1.795 -16.712 1.00 95.12 356 PHE A CA 1
ATOM 2806 C C . PHE A 1 356 ? 18.386 1.514 -17.459 1.00 95.12 356 PHE A C 1
ATOM 2808 O O . PHE A 1 356 ? 18.370 1.480 -18.690 1.00 95.12 356 PHE A O 1
ATOM 2815 N N . VAL A 1 357 ? 17.264 1.381 -16.738 1.00 93.81 357 VAL A N 1
ATOM 2816 C CA . VAL A 1 357 ? 15.959 1.077 -17.357 1.00 93.81 357 VAL A CA 1
ATOM 2817 C C . VAL A 1 357 ? 15.506 2.189 -18.309 1.00 93.81 357 VAL A C 1
ATOM 2819 O O . VAL A 1 357 ? 14.974 1.940 -19.394 1.00 93.81 357 VAL A O 1
ATOM 2822 N N . PHE A 1 358 ? 15.737 3.440 -17.928 1.00 95.06 358 PHE A N 1
ATOM 2823 C CA . PHE A 1 358 ? 15.405 4.603 -18.737 1.00 95.06 358 PHE A CA 1
ATOM 2824 C C . PHE A 1 358 ? 16.224 4.670 -20.030 1.00 95.06 358 PHE A C 1
ATOM 2826 O O . PHE A 1 358 ? 15.659 4.809 -21.115 1.00 95.06 358 PHE A O 1
ATOM 2833 N N . SER A 1 359 ? 17.546 4.545 -19.933 1.00 95.50 359 SER A N 1
ATOM 2834 C CA . SER A 1 359 ? 18.424 4.630 -21.100 1.00 95.50 359 SER A CA 1
ATOM 2835 C C . SER A 1 359 ? 18.168 3.498 -22.098 1.00 95.50 359 SER A C 1
ATOM 2837 O O . SER A 1 359 ? 17.941 3.770 -23.279 1.00 95.50 359 SER A O 1
ATOM 2839 N N . ALA A 1 360 ? 18.104 2.247 -21.634 1.00 95.12 360 ALA A N 1
ATOM 2840 C CA . ALA A 1 360 ? 17.851 1.091 -22.493 1.00 95.12 360 ALA A CA 1
ATOM 2841 C C . ALA A 1 360 ? 16.448 1.113 -23.129 1.00 95.12 360 ALA A C 1
ATOM 2843 O O . ALA A 1 360 ? 16.308 0.793 -24.314 1.00 95.12 360 ALA A O 1
ATOM 2844 N N . SER A 1 361 ? 15.412 1.554 -22.405 1.00 95.12 361 SER A N 1
ATOM 2845 C CA . SER A 1 361 ? 14.065 1.699 -22.979 1.00 95.12 361 SER A CA 1
ATOM 2846 C C . SER A 1 361 ? 13.977 2.796 -24.049 1.00 95.12 361 SER A C 1
ATOM 2848 O O . SER A 1 361 ? 13.293 2.600 -25.059 1.00 95.12 361 SER A O 1
ATOM 2850 N N . ASN A 1 362 ? 14.692 3.915 -23.890 1.00 94.94 362 ASN A N 1
ATOM 2851 C CA . ASN A 1 362 ? 14.732 4.985 -24.891 1.00 94.94 362 ASN A CA 1
ATOM 2852 C C . ASN A 1 362 ? 15.527 4.593 -26.146 1.00 94.94 362 ASN A C 1
ATOM 2854 O O . ASN A 1 362 ? 15.075 4.888 -27.254 1.00 94.94 362 ASN A O 1
ATOM 2858 N N . ILE A 1 363 ? 16.652 3.882 -26.004 1.00 95.31 363 ILE A N 1
ATOM 2859 C CA . ILE A 1 363 ? 17.401 3.346 -27.157 1.00 95.31 363 ILE A CA 1
ATOM 2860 C C . ILE A 1 363 ? 16.530 2.340 -27.919 1.00 95.31 363 ILE A C 1
ATOM 2862 O O . ILE A 1 363 ? 16.389 2.433 -29.138 1.00 95.31 363 ILE A O 1
ATOM 2866 N N . ARG A 1 364 ? 15.837 1.443 -27.205 1.00 93.62 364 ARG A N 1
ATOM 2867 C CA . ARG A 1 364 ? 14.893 0.516 -27.840 1.00 93.62 364 ARG A CA 1
ATOM 2868 C C . ARG A 1 364 ? 13.726 1.242 -28.506 1.00 93.62 364 ARG A C 1
ATOM 2870 O O . ARG A 1 364 ? 13.331 0.870 -29.603 1.00 93.62 364 ARG A O 1
ATOM 2877 N N . SER A 1 365 ? 13.195 2.299 -27.894 1.00 94.12 365 SER A N 1
ATOM 2878 C CA . SER A 1 365 ? 12.151 3.121 -28.523 1.00 94.12 365 SER A CA 1
ATOM 2879 C C . SER A 1 365 ? 12.633 3.701 -29.855 1.00 94.12 365 SER A C 1
ATOM 2881 O O . SER A 1 365 ? 11.895 3.665 -30.837 1.00 94.12 365 SER A O 1
ATOM 2883 N N . HIS A 1 366 ? 13.895 4.137 -29.929 1.00 93.44 366 HIS A N 1
ATOM 2884 C CA . HIS A 1 366 ? 14.512 4.581 -31.178 1.00 93.44 366 HIS A CA 1
ATOM 2885 C C . HIS A 1 366 ? 14.591 3.466 -32.228 1.00 93.44 366 HIS A C 1
ATOM 2887 O O . HIS A 1 366 ? 14.192 3.703 -33.367 1.00 93.44 366 HIS A O 1
ATOM 2893 N N . ASN A 1 367 ? 15.013 2.246 -31.857 1.00 93.00 367 ASN A N 1
ATOM 2894 C CA . ASN A 1 367 ? 15.059 1.119 -32.799 1.00 93.00 367 ASN A CA 1
ATOM 2895 C C . ASN A 1 367 ? 13.703 0.873 -33.476 1.00 93.00 367 ASN A C 1
ATOM 2897 O O . ASN A 1 367 ? 13.665 0.558 -34.659 1.00 93.00 367 ASN A O 1
ATOM 2901 N N . PHE A 1 368 ? 12.598 1.028 -32.745 1.00 90.94 368 PHE A N 1
ATOM 2902 C CA . PHE A 1 368 ? 11.246 0.743 -33.237 1.00 90.94 368 PHE A CA 1
ATOM 2903 C C . PHE A 1 368 ? 10.465 1.988 -33.688 1.00 90.94 368 PHE A C 1
ATOM 2905 O O . PHE A 1 368 ? 9.267 1.897 -33.943 1.00 90.94 368 PHE A O 1
ATOM 2912 N N . HIS A 1 369 ? 11.118 3.150 -33.826 1.00 91.50 369 HIS A N 1
ATOM 2913 C CA . HIS A 1 369 ? 10.478 4.421 -34.216 1.00 91.50 369 HIS A CA 1
ATOM 2914 C C . HIS A 1 369 ? 9.348 4.863 -33.265 1.00 91.50 369 HIS A C 1
ATOM 2916 O O . HIS A 1 369 ? 8.393 5.524 -33.674 1.00 91.50 369 HIS A O 1
ATOM 2922 N N . ILE A 1 370 ? 9.459 4.509 -31.985 1.00 90.81 370 ILE A N 1
ATOM 2923 C CA . ILE A 1 370 ? 8.531 4.887 -30.916 1.00 90.81 370 ILE A CA 1
ATOM 2924 C C . ILE A 1 370 ? 9.011 6.196 -30.289 1.00 90.81 370 ILE A C 1
ATOM 2926 O O . ILE A 1 370 ? 10.206 6.406 -30.077 1.00 90.81 370 ILE A O 1
ATOM 2930 N N . LYS A 1 371 ? 8.068 7.084 -29.955 1.00 90.25 371 LYS A N 1
ATOM 2931 C CA . LYS A 1 371 ? 8.381 8.349 -29.284 1.00 90.25 371 LYS A CA 1
ATOM 2932 C C . LYS A 1 371 ? 9.089 8.074 -27.940 1.00 90.25 371 LYS A C 1
ATOM 2934 O O . LYS A 1 371 ? 8.465 7.459 -27.073 1.00 90.25 371 LYS A O 1
ATOM 2939 N N . PRO A 1 372 ? 10.335 8.546 -27.740 1.00 89.50 372 PRO A N 1
ATOM 2940 C CA . PRO A 1 372 ? 11.040 8.383 -26.475 1.00 89.50 372 PRO A CA 1
ATOM 2941 C C . PRO A 1 372 ? 10.362 9.191 -25.367 1.00 89.50 372 PRO A C 1
ATOM 2943 O O . PRO A 1 372 ? 9.674 10.188 -25.622 1.00 89.50 372 PRO A O 1
ATOM 2946 N N . LEU A 1 373 ? 10.571 8.757 -24.131 1.00 90.50 373 LEU A N 1
ATOM 2947 C CA . LEU A 1 373 ? 10.017 9.396 -22.946 1.00 90.50 373 LEU A CA 1
ATOM 2948 C C . LEU A 1 373 ? 11.091 10.169 -22.181 1.00 90.50 373 LEU A C 1
ATOM 2950 O O . LEU A 1 373 ? 12.291 10.012 -22.419 1.00 90.50 373 LEU A O 1
ATOM 2954 N N . SER A 1 374 ? 10.650 11.040 -21.275 1.00 91.56 374 SER A N 1
ATOM 2955 C CA . SER A 1 374 ? 11.537 11.639 -20.281 1.00 91.56 374 SER A CA 1
ATOM 2956 C C . SER A 1 374 ? 11.880 10.621 -19.186 1.00 91.56 374 SER A C 1
ATOM 2958 O O . SER A 1 374 ? 11.183 9.613 -19.019 1.00 91.56 374 SER A O 1
ATOM 2960 N N . ARG A 1 375 ? 12.938 10.885 -18.410 1.00 89.12 375 ARG A N 1
ATOM 2961 C CA . ARG A 1 375 ? 13.312 10.041 -17.262 1.00 89.12 375 ARG A CA 1
ATOM 2962 C C . ARG A 1 375 ? 12.158 9.943 -16.264 1.00 89.12 375 ARG A C 1
ATOM 2964 O O . ARG A 1 375 ? 11.853 8.858 -15.775 1.00 89.12 375 ARG A O 1
ATOM 2971 N N . TRP A 1 376 ? 11.477 11.065 -16.036 1.00 84.31 376 TRP A N 1
ATOM 2972 C CA . TRP A 1 376 ? 10.297 11.168 -15.182 1.00 84.31 376 TRP A CA 1
ATOM 2973 C C . TRP A 1 376 ? 9.145 10.264 -15.646 1.00 84.31 376 TRP A C 1
ATOM 2975 O O . TRP A 1 376 ? 8.602 9.488 -14.858 1.00 84.31 376 TRP A O 1
ATOM 2985 N N . ASP A 1 377 ? 8.791 10.324 -16.932 1.00 85.56 377 ASP A N 1
ATOM 2986 C CA . ASP A 1 377 ? 7.707 9.506 -17.490 1.00 85.56 377 ASP A CA 1
ATOM 2987 C C . ASP A 1 377 ? 8.063 8.014 -17.464 1.00 85.56 377 ASP A C 1
ATOM 2989 O O . ASP A 1 377 ? 7.215 7.171 -17.160 1.00 85.56 377 ASP A O 1
ATOM 2993 N N . CYS A 1 378 ? 9.331 7.683 -17.730 1.00 87.25 378 CYS A N 1
ATOM 2994 C CA . CYS A 1 378 ? 9.824 6.316 -17.646 1.00 87.25 378 CYS A CA 1
ATOM 2995 C C . CYS A 1 378 ? 9.758 5.774 -16.215 1.00 87.25 378 CYS A C 1
ATOM 2997 O O . CYS A 1 378 ? 9.272 4.664 -16.019 1.00 87.25 378 CYS A O 1
ATOM 2999 N N . GLN A 1 379 ? 10.188 6.548 -15.213 1.00 84.44 379 GLN A N 1
ATOM 3000 C CA . GLN A 1 379 ? 10.094 6.167 -13.799 1.00 84.44 379 GLN A CA 1
ATOM 3001 C C . GLN A 1 379 ? 8.641 5.952 -13.369 1.00 84.44 379 GLN A C 1
ATOM 3003 O O . GLN A 1 379 ? 8.338 4.973 -12.686 1.00 84.44 379 GLN A O 1
ATOM 3008 N N . SER A 1 380 ? 7.734 6.808 -13.846 1.00 79.12 380 SER A N 1
ATOM 3009 C CA . SER A 1 380 ? 6.300 6.677 -13.597 1.00 79.12 380 SER A CA 1
ATOM 3010 C C . SER A 1 380 ? 5.735 5.352 -14.111 1.00 79.12 380 SER A C 1
ATOM 3012 O O . SER A 1 380 ? 5.039 4.641 -13.391 1.00 79.12 380 SER A O 1
ATOM 3014 N N . ILE A 1 381 ? 6.088 4.958 -15.334 1.00 80.12 381 ILE A N 1
ATOM 3015 C CA . ILE A 1 381 ? 5.614 3.702 -15.928 1.00 80.12 381 ILE A CA 1
ATOM 3016 C C . ILE A 1 381 ? 6.330 2.488 -15.317 1.00 80.12 381 ILE A C 1
ATOM 3018 O O . ILE A 1 381 ? 5.679 1.500 -14.983 1.00 80.12 381 ILE A O 1
ATOM 3022 N N . ALA A 1 382 ? 7.654 2.548 -15.153 1.00 77.62 382 ALA A N 1
ATOM 3023 C CA . ALA A 1 382 ? 8.469 1.443 -14.646 1.00 77.62 382 ALA A CA 1
ATOM 3024 C C . ALA A 1 382 ? 8.111 1.070 -13.201 1.00 77.62 382 ALA A C 1
ATOM 3026 O O . ALA A 1 382 ? 8.138 -0.112 -12.840 1.00 77.62 382 ALA A O 1
ATOM 3027 N N . GLY A 1 383 ? 7.763 2.076 -12.395 1.00 64.12 383 GLY A N 1
ATOM 3028 C CA . GLY A 1 383 ? 7.343 1.928 -11.008 1.00 64.12 383 GLY A CA 1
ATOM 3029 C C . GLY A 1 383 ? 5.836 1.777 -10.804 1.00 64.12 383 GLY A C 1
ATOM 3030 O O . GLY A 1 383 ? 5.418 1.771 -9.646 1.00 64.12 383 GLY A O 1
ATOM 3031 N N . SER A 1 384 ? 5.032 1.717 -11.880 1.00 60.66 384 SER A N 1
ATOM 3032 C CA . SER A 1 384 ? 3.561 1.786 -11.824 1.00 60.66 384 SER A CA 1
ATOM 3033 C C . SER A 1 384 ? 3.072 2.929 -10.921 1.00 60.66 384 SER A C 1
ATOM 3035 O O . SER A 1 384 ? 2.178 2.751 -10.095 1.00 60.66 384 SER A O 1
ATOM 3037 N N . ILE A 1 385 ? 3.715 4.098 -11.018 1.00 49.09 385 ILE A N 1
ATOM 3038 C CA . ILE A 1 385 ? 3.533 5.209 -10.088 1.00 49.09 385 ILE A CA 1
ATOM 3039 C C . ILE A 1 385 ? 2.143 5.794 -10.276 1.00 49.09 385 ILE A C 1
ATOM 3041 O O . ILE A 1 385 ? 1.844 6.525 -11.221 1.00 49.09 385 ILE A O 1
ATOM 3045 N N . ILE A 1 386 ? 1.299 5.509 -9.300 1.00 54.81 386 ILE A N 1
ATOM 3046 C CA . ILE A 1 386 ? 0.058 6.223 -9.106 1.00 54.81 386 ILE A CA 1
ATOM 3047 C C . ILE A 1 386 ? 0.410 7.537 -8.389 1.00 54.81 386 ILE A C 1
ATOM 3049 O O . ILE A 1 386 ? 0.982 7.497 -7.295 1.00 54.81 386 ILE A O 1
ATOM 3053 N N . PRO A 1 387 ? 0.118 8.716 -8.973 1.00 55.34 387 PRO A N 1
ATOM 3054 C CA . PRO A 1 387 ? 0.431 9.985 -8.332 1.00 55.34 387 PRO A CA 1
ATOM 3055 C C . PRO A 1 387 ? -0.288 10.073 -6.985 1.00 55.34 387 PRO A C 1
ATOM 3057 O O . PRO A 1 387 ? -1.504 9.915 -6.903 1.00 55.34 387 PRO A O 1
ATOM 3060 N N . ALA A 1 388 ? 0.469 10.327 -5.922 1.00 65.19 388 ALA A N 1
ATOM 3061 C CA . ALA A 1 388 ? -0.068 10.435 -4.576 1.00 65.19 388 ALA A CA 1
ATOM 3062 C C . ALA A 1 388 ? -0.282 11.910 -4.219 1.00 65.19 388 ALA A C 1
ATOM 3064 O O . ALA A 1 388 ? 0.675 12.681 -4.113 1.00 65.19 388 ALA A O 1
ATOM 3065 N N . ILE A 1 389 ? -1.543 12.300 -4.032 1.00 77.06 389 ILE A N 1
ATOM 3066 C CA . ILE A 1 389 ? -1.946 13.686 -3.777 1.00 77.06 389 ILE A CA 1
ATOM 3067 C C . ILE A 1 389 ? -2.317 13.835 -2.302 1.00 77.06 389 ILE A C 1
ATOM 3069 O O . ILE A 1 389 ? -3.136 13.079 -1.783 1.00 77.06 389 ILE A O 1
ATOM 3073 N N . ALA A 1 390 ? -1.718 14.820 -1.625 1.00 78.88 390 ALA A N 1
ATOM 3074 C CA . ALA A 1 390 ? -1.924 15.042 -0.192 1.00 78.88 390 ALA A CA 1
ATOM 3075 C C . ALA A 1 390 ? -3.406 15.261 0.160 1.00 78.88 390 ALA A C 1
ATOM 3077 O O . ALA A 1 390 ? -3.913 14.636 1.086 1.00 78.88 390 ALA A O 1
ATOM 3078 N N . SER A 1 391 ? -4.125 16.075 -0.623 1.00 89.50 391 SER A N 1
ATOM 3079 C CA . SER A 1 391 ? -5.556 16.323 -0.405 1.00 89.50 391 SER A CA 1
ATOM 3080 C C . SER A 1 391 ? -6.403 15.061 -0.559 1.00 89.50 391 SER A C 1
ATOM 3082 O O . SER A 1 391 ? -7.301 14.838 0.244 1.00 89.50 391 SER A O 1
ATOM 3084 N N . THR A 1 392 ? -6.106 14.206 -1.539 1.00 87.50 392 THR A N 1
ATOM 3085 C CA . THR A 1 392 ? -6.824 12.938 -1.715 1.00 87.50 392 THR A CA 1
ATOM 3086 C C . THR A 1 392 ? -6.579 11.995 -0.544 1.00 87.50 392 THR A C 1
ATOM 3088 O O . THR A 1 392 ? -7.533 11.413 -0.040 1.00 87.50 392 THR A O 1
ATOM 3091 N N . ASN A 1 393 ? -5.340 11.894 -0.053 1.00 88.56 393 ASN A N 1
ATOM 3092 C CA . ASN A 1 393 ? -5.036 11.098 1.140 1.00 88.56 393 ASN A CA 1
ATOM 3093 C C . ASN A 1 393 ? -5.788 11.610 2.376 1.00 88.56 393 ASN A C 1
ATOM 3095 O O . ASN A 1 393 ? -6.342 10.800 3.111 1.00 88.56 393 ASN A O 1
ATOM 3099 N N . ALA A 1 394 ? -5.856 12.932 2.568 1.00 94.50 394 ALA A N 1
ATOM 3100 C CA . ALA A 1 394 ? -6.590 13.543 3.675 1.00 94.50 394 ALA A CA 1
ATOM 3101 C C . ALA A 1 394 ? -8.104 13.280 3.589 1.00 94.50 394 ALA A C 1
ATOM 3103 O O . ALA A 1 394 ? -8.729 12.951 4.593 1.00 94.50 394 ALA A O 1
ATOM 3104 N N . ILE A 1 395 ? -8.697 13.365 2.391 1.00 96.50 395 ILE A N 1
ATOM 3105 C CA . ILE A 1 395 ? -10.118 13.036 2.185 1.00 96.50 395 ILE A CA 1
ATOM 3106 C C . ILE A 1 395 ? -10.368 11.551 2.477 1.00 96.50 395 ILE A C 1
ATOM 3108 O O . ILE A 1 395 ? -11.317 11.227 3.186 1.00 96.50 395 ILE A O 1
ATOM 3112 N N . VAL A 1 396 ? -9.523 10.653 1.959 1.00 96.25 396 VAL A N 1
ATOM 3113 C CA . VAL A 1 396 ? -9.643 9.203 2.190 1.00 96.25 396 VAL A CA 1
ATOM 3114 C C . VAL A 1 396 ? -9.534 8.874 3.681 1.00 96.25 396 VAL A C 1
ATOM 3116 O O . VAL A 1 396 ? -10.405 8.182 4.199 1.00 96.25 396 VAL A O 1
ATOM 3119 N N . ALA A 1 397 ? -8.531 9.410 4.382 1.00 97.31 397 ALA A N 1
ATOM 3120 C CA . ALA A 1 397 ? -8.347 9.205 5.820 1.00 97.31 397 ALA A CA 1
ATOM 3121 C C . ALA A 1 397 ? -9.532 9.736 6.646 1.00 97.31 397 ALA A C 1
ATOM 3123 O O . ALA A 1 397 ? -10.055 9.025 7.504 1.00 97.31 397 ALA A O 1
ATOM 3124 N N . GLY A 1 398 ? -10.034 10.933 6.327 1.00 97.81 398 GLY A N 1
ATOM 3125 C CA . GLY A 1 398 ? -11.205 11.492 7.000 1.00 97.81 398 GLY A CA 1
ATOM 3126 C C . GLY A 1 398 ? -12.458 10.636 6.796 1.00 97.81 398 GLY A C 1
ATOM 3127 O O . GLY A 1 398 ? -13.182 10.351 7.750 1.00 97.81 398 GLY A O 1
ATOM 3128 N N . VAL A 1 399 ? -12.696 10.155 5.570 1.00 97.88 399 VAL A N 1
ATOM 3129 C CA . VAL A 1 399 ? -13.799 9.221 5.281 1.00 97.88 399 VAL A CA 1
ATOM 3130 C C . VAL A 1 399 ? -13.601 7.891 6.018 1.00 97.88 399 VAL A C 1
ATOM 3132 O O . VAL A 1 399 ? -14.575 7.344 6.533 1.00 97.88 399 VAL A O 1
ATOM 3135 N N . GLN A 1 400 ? -12.365 7.400 6.134 1.00 97.75 400 GLN A N 1
ATOM 3136 C CA . GLN A 1 400 ? -12.027 6.189 6.887 1.00 97.75 400 GLN A CA 1
ATOM 3137 C C . GLN A 1 400 ? -12.398 6.322 8.370 1.00 97.75 400 GLN A C 1
ATOM 3139 O O . GLN A 1 400 ? -13.058 5.435 8.912 1.00 97.75 400 GLN A O 1
ATOM 3144 N N . VAL A 1 401 ? -12.083 7.456 9.008 1.00 97.56 401 VAL A N 1
ATOM 3145 C CA . VAL A 1 401 ? -12.491 7.725 10.399 1.00 97.56 401 VAL A CA 1
ATOM 3146 C C . VAL A 1 401 ? -14.008 7.880 10.529 1.00 97.56 401 VAL A C 1
ATOM 3148 O O . VAL A 1 401 ? -14.588 7.387 11.493 1.00 97.56 401 VAL A O 1
ATOM 3151 N N . VAL A 1 402 ? -14.697 8.482 9.555 1.00 95.81 402 VAL A N 1
ATOM 3152 C CA . VAL A 1 402 ? -16.171 8.533 9.569 1.00 95.81 402 VAL A CA 1
ATOM 3153 C C . VAL A 1 402 ? -16.773 7.125 9.542 1.00 95.81 402 VAL A C 1
ATOM 3155 O O . VAL A 1 402 ? -17.654 6.835 10.351 1.00 95.81 402 VAL A O 1
ATOM 3158 N N . GLN A 1 403 ? -16.282 6.232 8.676 1.00 96.06 403 GLN A N 1
ATOM 3159 C CA . GLN A 1 403 ? -16.760 4.845 8.639 1.00 96.06 403 GLN A CA 1
ATOM 3160 C C . GLN A 1 403 ? -16.450 4.092 9.940 1.00 96.06 403 GLN A C 1
ATOM 3162 O O . GLN A 1 403 ? -17.301 3.354 10.438 1.00 96.06 403 GLN A O 1
ATOM 3167 N N . LEU A 1 404 ? -15.286 4.341 10.545 1.00 96.00 404 LEU A N 1
ATOM 3168 C CA . LEU A 1 404 ? -14.931 3.812 11.862 1.00 96.00 404 LEU A CA 1
ATOM 3169 C C . LEU A 1 404 ? -15.933 4.232 12.945 1.00 96.00 404 LEU A C 1
ATOM 3171 O O . LEU A 1 404 ? -16.446 3.387 13.678 1.00 96.00 404 LEU A O 1
ATOM 3175 N N . LEU A 1 405 ? -16.265 5.522 13.022 1.00 93.88 405 LEU A N 1
ATOM 3176 C CA . LEU A 1 405 ? -17.250 6.031 13.980 1.00 93.88 405 LEU A CA 1
ATOM 3177 C C . LEU A 1 405 ? -18.633 5.398 13.763 1.00 93.88 405 LEU A C 1
ATOM 3179 O O . LEU A 1 405 ? -19.329 5.091 14.733 1.00 93.88 405 LEU A O 1
ATOM 3183 N N . MET A 1 406 ? -19.029 5.173 12.506 1.00 91.62 406 MET A N 1
ATOM 3184 C CA . MET A 1 406 ? -20.288 4.501 12.168 1.00 91.62 406 MET A CA 1
ATOM 3185 C C . MET A 1 406 ? -20.294 3.031 12.606 1.00 91.62 406 MET A C 1
ATOM 3187 O O . MET A 1 406 ? -21.303 2.573 13.149 1.00 91.62 406 MET A O 1
ATOM 3191 N N . LEU A 1 407 ? -19.181 2.306 12.445 1.00 90.50 407 LEU A N 1
ATOM 3192 C CA . LEU A 1 407 ? -19.041 0.932 12.939 1.00 90.50 407 LEU A CA 1
ATOM 3193 C C . LEU A 1 407 ? -19.117 0.864 14.469 1.00 90.50 407 LEU A C 1
ATOM 3195 O O . LEU A 1 407 ? -19.919 0.098 15.000 1.00 90.50 407 LEU A O 1
ATOM 3199 N N . LEU A 1 408 ? -18.360 1.705 15.182 1.00 91.06 408 LEU A N 1
ATOM 3200 C CA . LEU A 1 408 ? -18.381 1.743 16.651 1.00 91.06 408 LEU A CA 1
ATOM 3201 C C . LEU A 1 408 ? -19.773 2.091 17.190 1.00 91.06 408 LEU A C 1
ATOM 3203 O O . LEU A 1 408 ? -20.274 1.444 18.109 1.00 91.06 408 LEU A O 1
ATOM 3207 N N . LYS A 1 409 ? -20.448 3.066 16.571 1.00 87.50 409 LYS A N 1
ATOM 3208 C CA . LYS A 1 409 ? -21.827 3.413 16.927 1.00 87.50 409 LYS A CA 1
ATOM 3209 C C . LYS A 1 409 ? -22.787 2.241 16.704 1.00 87.50 409 LYS A C 1
ATOM 3211 O O . LYS A 1 409 ? -23.639 1.999 17.554 1.00 87.50 409 LYS A O 1
ATOM 3216 N N . SER A 1 410 ? -22.634 1.509 15.600 1.00 82.62 410 SER A N 1
ATOM 3217 C CA . SER A 1 410 ? -23.459 0.331 15.300 1.00 82.62 410 SER A CA 1
ATOM 3218 C C . SER A 1 410 ? -23.276 -0.758 16.359 1.00 82.62 410 SER A C 1
ATOM 3220 O O . SER A 1 410 ? -24.267 -1.260 16.886 1.00 82.62 410 SER A O 1
ATOM 3222 N N . LYS A 1 411 ? -22.028 -1.050 16.754 1.00 80.38 411 LYS A N 1
ATOM 3223 C CA . LYS A 1 411 ? -21.721 -2.010 17.828 1.00 80.38 411 LYS A CA 1
ATOM 3224 C C . LYS A 1 411 ? -22.379 -1.626 19.153 1.00 80.38 411 LYS A C 1
ATOM 3226 O O . LYS A 1 411 ? -22.998 -2.467 19.798 1.00 80.38 411 LYS A O 1
ATOM 3231 N N . LEU A 1 412 ? -22.296 -0.351 19.537 1.00 80.06 412 LEU A N 1
ATOM 3232 C CA . LEU A 1 412 ? -22.926 0.146 20.764 1.00 80.06 412 LEU A CA 1
ATOM 3233 C C . LEU A 1 412 ? -24.450 -0.012 20.732 1.00 80.06 412 LEU A C 1
ATOM 3235 O O . LEU A 1 412 ? -25.037 -0.457 21.718 1.00 80.06 412 LEU A O 1
ATOM 3239 N N . SER A 1 413 ? -25.092 0.308 19.605 1.00 73.56 413 SER A N 1
ATOM 3240 C CA . SER A 1 413 ? -26.532 0.094 19.428 1.00 73.56 413 SER A CA 1
ATOM 3241 C C . SER A 1 413 ? -26.908 -1.387 19.553 1.00 73.56 413 SER A C 1
ATOM 3243 O O . SER A 1 413 ? -27.837 -1.703 20.289 1.00 73.56 413 SER A O 1
ATOM 3245 N N . MET A 1 414 ? -26.135 -2.298 18.951 1.00 67.12 414 MET A N 1
ATOM 3246 C CA . MET A 1 414 ? -26.365 -3.746 19.065 1.00 67.12 414 MET A CA 1
ATOM 3247 C C . MET A 1 414 ? -26.222 -4.262 20.502 1.00 67.12 414 MET A C 1
ATOM 3249 O O . MET A 1 414 ? -27.011 -5.101 20.930 1.00 67.12 414 MET A O 1
ATOM 3253 N N . SER A 1 415 ? -25.244 -3.769 21.265 1.00 62.16 415 SER A N 1
ATOM 3254 C CA . SER A 1 415 ? -25.070 -4.145 22.676 1.00 62.16 415 SER A CA 1
ATOM 3255 C C . SER A 1 415 ? -26.239 -3.675 23.549 1.00 62.16 415 SER A C 1
ATOM 3257 O O . SER A 1 415 ? -26.665 -4.396 24.449 1.00 62.16 415 SER A O 1
ATOM 3259 N N . ILE A 1 416 ? -26.796 -2.494 23.263 1.00 58.34 416 ILE A N 1
ATOM 3260 C CA . ILE A 1 416 ? -27.983 -1.968 23.956 1.00 58.34 416 ILE A CA 1
ATOM 3261 C C . ILE A 1 416 ? -29.239 -2.758 23.570 1.00 58.34 416 ILE A C 1
ATOM 3263 O O . ILE A 1 416 ? -30.075 -3.034 24.431 1.00 58.34 416 ILE A O 1
ATOM 3267 N N . ASP A 1 417 ? -29.372 -3.142 22.302 1.00 54.41 417 ASP A N 1
ATOM 3268 C CA . ASP A 1 417 ? -30.523 -3.899 21.816 1.00 54.41 417 ASP A CA 1
ATOM 3269 C C . ASP A 1 417 ? -30.478 -5.365 22.272 1.00 54.41 417 ASP A C 1
ATOM 3271 O O . ASP A 1 417 ? -31.510 -5.897 22.666 1.00 54.41 417 ASP A O 1
ATOM 3275 N N . LYS A 1 418 ? -29.301 -5.998 22.390 1.00 51.19 418 LYS A N 1
ATOM 3276 C CA . LYS A 1 418 ? -29.155 -7.317 23.046 1.00 51.19 418 LYS A CA 1
ATOM 3277 C C . LYS A 1 418 ? -29.618 -7.320 24.508 1.00 51.19 418 LYS A C 1
ATOM 3279 O O . LYS A 1 418 ? -30.103 -8.339 24.980 1.00 51.19 418 LYS A O 1
ATOM 3284 N N . LEU A 1 419 ? -29.524 -6.189 25.213 1.00 47.78 419 LEU A N 1
ATOM 3285 C CA . LEU A 1 419 ? -30.080 -6.034 26.566 1.00 47.78 419 LEU A CA 1
ATOM 3286 C C . LEU A 1 419 ? -31.608 -5.835 26.575 1.00 47.78 419 LEU A C 1
ATOM 3288 O O . LEU A 1 419 ? -32.227 -5.921 27.633 1.00 47.78 419 LEU A O 1
ATOM 3292 N N . LYS A 1 420 ? -32.225 -5.552 25.420 1.00 43.16 420 LYS A N 1
ATOM 3293 C CA . LYS A 1 420 ? -33.673 -5.319 25.263 1.00 43.16 420 LYS A CA 1
ATOM 3294 C C . LYS A 1 420 ? -34.400 -6.434 24.504 1.00 43.16 420 LYS A C 1
ATOM 3296 O O . LYS A 1 420 ? -35.625 -6.513 24.586 1.00 43.16 420 LYS A O 1
ATOM 3301 N N . ILE A 1 421 ? -33.680 -7.282 23.774 1.00 44.16 421 ILE A N 1
ATOM 3302 C CA . ILE A 1 421 ? -34.234 -8.295 22.875 1.00 44.16 421 ILE A CA 1
ATOM 3303 C C . ILE A 1 421 ? -34.133 -9.672 23.539 1.00 44.16 421 ILE A C 1
ATOM 3305 O O . ILE A 1 421 ? -33.234 -10.459 23.279 1.00 44.16 421 ILE A O 1
ATOM 3309 N N . ASP A 1 422 ? -35.143 -9.951 24.360 1.00 41.44 422 ASP A N 1
ATOM 3310 C CA . ASP A 1 422 ? -35.677 -11.297 24.622 1.00 41.44 422 ASP A CA 1
ATOM 3311 C C . ASP A 1 422 ? -36.862 -11.588 23.663 1.00 41.44 422 ASP A C 1
ATOM 3313 O O . ASP A 1 422 ? -37.763 -12.375 23.942 1.00 41.44 422 ASP A O 1
ATOM 3317 N N . ARG A 1 423 ? -36.943 -10.866 22.530 1.00 38.53 423 ARG A N 1
ATOM 3318 C CA . ARG A 1 423 ? -38.024 -10.988 21.536 1.00 38.53 423 ARG A CA 1
ATOM 3319 C C . ARG A 1 423 ? -37.519 -10.799 20.104 1.00 38.53 423 ARG A C 1
ATOM 3321 O O . ARG A 1 423 ? -37.473 -9.685 19.598 1.00 38.53 423 ARG A O 1
ATOM 3328 N N . GLY A 1 424 ? -37.172 -11.927 19.487 1.00 39.59 424 GLY A N 1
ATOM 3329 C CA . GLY A 1 424 ? -37.094 -12.217 18.048 1.00 39.59 424 GLY A CA 1
ATOM 3330 C C . GLY A 1 424 ? -37.027 -11.061 17.044 1.00 39.59 424 GLY A C 1
ATOM 3331 O O . GLY A 1 424 ? -38.043 -10.697 16.454 1.00 39.59 424 GLY A O 1
ATOM 3332 N N . SER A 1 425 ? -35.817 -10.601 16.724 1.00 36.94 425 SER A N 1
ATOM 3333 C CA . SER A 1 425 ? -35.546 -9.916 15.455 1.00 36.94 425 SER A CA 1
ATOM 3334 C C . SER A 1 425 ? -34.236 -10.427 14.851 1.00 36.94 425 SER A C 1
ATOM 3336 O O . SER A 1 425 ? -33.155 -10.052 15.297 1.00 36.94 425 SER A O 1
ATOM 3338 N N . GLU A 1 426 ? -34.337 -11.289 13.839 1.00 39.31 426 GLU A N 1
ATOM 3339 C CA . GLU A 1 426 ? -33.203 -11.963 13.180 1.00 39.31 426 GLU A CA 1
ATOM 3340 C C . GLU A 1 426 ? -32.455 -11.114 12.134 1.00 39.31 426 GLU A C 1
ATOM 3342 O O . GLU A 1 426 ? -31.555 -11.623 11.484 1.00 39.31 426 GLU A O 1
ATOM 3347 N N . ASN A 1 427 ? -32.735 -9.815 11.988 1.00 42.25 427 ASN A N 1
ATOM 3348 C CA . ASN A 1 427 ? -32.038 -8.960 11.016 1.00 42.25 427 ASN A CA 1
ATOM 3349 C C . ASN A 1 427 ? -31.555 -7.653 11.664 1.00 42.25 427 ASN A C 1
ATOM 3351 O O . ASN A 1 427 ? -32.204 -6.616 11.538 1.00 42.25 427 ASN A O 1
ATOM 3355 N N . LEU A 1 428 ? -30.415 -7.684 12.366 1.00 45.44 428 LEU A N 1
ATOM 3356 C CA . LEU A 1 428 ? -29.696 -6.461 12.751 1.00 45.44 428 LEU A CA 1
ATOM 3357 C C . LEU A 1 428 ? -28.599 -6.167 11.718 1.00 45.44 428 LEU A C 1
ATOM 3359 O O . LEU A 1 428 ? -27.472 -6.644 11.824 1.00 45.44 428 LEU A O 1
ATOM 3363 N N . GLU A 1 429 ? -28.948 -5.385 10.697 1.00 50.50 429 GLU A N 1
ATOM 3364 C CA . GLU A 1 429 ? -28.017 -4.902 9.672 1.00 50.50 429 GLU A CA 1
ATOM 3365 C C . GLU A 1 429 ? -26.997 -3.915 10.275 1.00 50.50 429 GLU A C 1
ATOM 3367 O O . GLU A 1 429 ? -27.364 -3.018 11.039 1.00 50.50 429 GLU A O 1
ATOM 3372 N N . PHE A 1 430 ? -25.724 -4.001 9.861 1.00 57.84 430 PHE A N 1
ATOM 3373 C CA . PHE A 1 430 ? -24.695 -2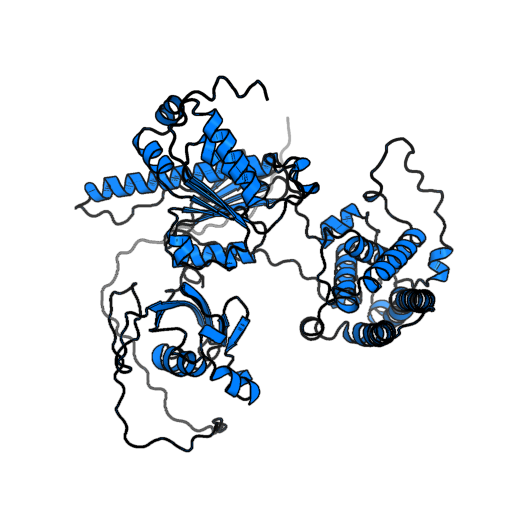.959 10.052 1.00 57.84 430 PHE A CA 1
ATOM 3374 C C . PHE A 1 430 ? -25.020 -1.721 9.191 1.00 57.84 430 PHE A C 1
ATOM 3376 O O . PHE A 1 430 ? -24.240 -1.277 8.350 1.00 57.84 430 PHE A O 1
ATOM 3383 N N . ASN A 1 431 ? -26.218 -1.165 9.374 1.00 58.16 431 ASN A N 1
ATOM 3384 C CA . ASN A 1 431 ? -26.902 -0.331 8.389 1.00 58.16 431 ASN A CA 1
ATOM 3385 C C . ASN A 1 431 ? -26.211 1.019 8.119 1.00 58.16 431 ASN A C 1
ATOM 3387 O O . ASN A 1 431 ? -26.497 1.698 7.126 1.00 58.16 431 ASN A O 1
ATOM 3391 N N . TYR A 1 432 ? -25.281 1.405 8.994 1.00 72.69 432 TYR A N 1
ATOM 3392 C CA . TYR A 1 432 ? -24.631 2.707 8.979 1.00 72.69 432 TYR A CA 1
ATOM 3393 C C . TYR A 1 432 ? -23.332 2.737 8.168 1.00 72.69 432 TYR A C 1
ATOM 3395 O O . TYR A 1 432 ? -23.102 3.726 7.478 1.00 72.69 432 TYR A O 1
ATOM 3403 N N . ALA A 1 433 ? -22.506 1.689 8.201 1.00 88.12 433 ALA A N 1
ATOM 3404 C CA . ALA A 1 433 ? -21.262 1.677 7.432 1.00 88.12 433 ALA A CA 1
ATOM 3405 C C . ALA A 1 433 ? -21.540 1.467 5.934 1.00 88.12 433 ALA A C 1
ATOM 3407 O O . ALA A 1 433 ? -22.480 0.765 5.550 1.00 88.12 433 ALA A O 1
ATOM 3408 N N . LYS A 1 434 ? -20.738 2.113 5.087 1.00 92.56 434 LYS A N 1
ATOM 3409 C CA . LYS A 1 434 ? -20.878 2.116 3.628 1.00 92.56 434 LYS A CA 1
ATOM 3410 C C . LYS A 1 434 ? -19.517 1.928 2.969 1.00 92.56 434 LYS A C 1
ATOM 3412 O O . LYS A 1 434 ? -18.513 2.442 3.462 1.00 92.56 434 LYS A O 1
ATOM 3417 N N . PHE A 1 435 ? -19.499 1.251 1.825 1.00 94.50 435 PHE A N 1
ATOM 3418 C CA . PHE A 1 435 ? -18.371 1.346 0.906 1.00 94.50 435 PHE A CA 1
ATOM 3419 C C . PHE A 1 435 ? -18.407 2.756 0.316 1.00 94.50 435 PHE A C 1
ATOM 3421 O O . PHE A 1 435 ? -19.437 3.177 -0.198 1.00 94.50 435 PHE A O 1
ATOM 3428 N N . VAL A 1 436 ? -17.325 3.525 0.391 1.00 96.62 436 VAL A N 1
ATOM 3429 C CA . VAL A 1 436 ? -17.314 4.906 -0.107 1.00 96.62 436 VAL A CA 1
ATOM 3430 C C . VAL A 1 436 ? -16.301 5.077 -1.225 1.00 96.62 436 VAL A C 1
ATOM 3432 O O . VAL A 1 436 ? -15.107 4.874 -1.023 1.00 96.62 436 VAL A O 1
ATOM 3435 N N . TRP A 1 437 ? -16.769 5.542 -2.382 1.00 95.75 437 TRP A N 1
ATOM 3436 C CA . TRP A 1 437 ? -15.925 5.968 -3.494 1.00 95.75 437 TRP A CA 1
ATOM 3437 C C . TRP A 1 437 ? -15.683 7.475 -3.458 1.00 95.75 437 TRP A C 1
ATOM 3439 O O . TRP A 1 437 ? -16.617 8.262 -3.317 1.00 95.75 437 TRP A O 1
ATOM 3449 N N . ILE A 1 438 ? -14.438 7.885 -3.669 1.00 95.38 438 ILE A N 1
ATOM 3450 C CA . ILE A 1 438 ? -14.026 9.274 -3.874 1.00 95.38 438 ILE A CA 1
ATOM 3451 C C . ILE A 1 438 ? -13.576 9.397 -5.326 1.00 95.38 438 ILE A C 1
ATOM 3453 O O . ILE A 1 438 ? -12.679 8.679 -5.772 1.00 95.38 438 ILE A O 1
ATOM 3457 N N . ARG A 1 439 ? -14.217 10.285 -6.084 1.00 90.12 439 ARG A N 1
ATOM 3458 C CA . ARG A 1 439 ? -14.017 10.402 -7.532 1.00 90.12 439 ARG A CA 1
ATOM 3459 C C . ARG A 1 439 ? -13.529 11.789 -7.917 1.00 90.12 439 ARG A C 1
ATOM 3461 O O . ARG A 1 439 ? -13.886 12.786 -7.298 1.00 90.12 439 ARG A O 1
ATOM 3468 N N . ASN A 1 440 ? -12.752 11.846 -8.991 1.00 86.00 440 ASN A N 1
ATOM 3469 C CA . ASN A 1 440 ? -12.305 13.089 -9.613 1.00 86.00 440 ASN A CA 1
ATOM 3470 C C . ASN A 1 440 ? -13.370 13.719 -10.525 1.00 86.00 440 ASN A C 1
ATOM 3472 O O . ASN A 1 440 ? -13.367 14.929 -10.738 1.00 86.00 440 ASN A O 1
ATOM 3476 N N . ILE A 1 441 ? -14.267 12.893 -11.064 1.00 85.00 441 ILE A N 1
ATOM 3477 C CA . ILE A 1 441 ? -15.387 13.282 -11.916 1.00 85.00 441 ILE A CA 1
ATOM 3478 C C . ILE A 1 441 ? -16.671 12.890 -11.177 1.00 85.00 441 ILE A C 1
ATOM 3480 O O . ILE A 1 441 ? -16.800 11.731 -10.769 1.00 85.00 441 ILE A O 1
ATOM 3484 N N . PRO A 1 442 ? -17.614 13.827 -10.983 1.00 85.44 442 PRO A N 1
ATOM 3485 C CA . PRO A 1 442 ? -18.830 13.546 -10.240 1.00 85.44 442 PRO A CA 1
ATOM 3486 C C . PRO A 1 442 ? -19.730 12.565 -10.997 1.00 85.44 442 PRO A C 1
ATOM 3488 O O . PRO A 1 442 ? -19.882 12.655 -12.217 1.00 85.44 442 PRO A O 1
ATOM 3491 N N . ILE A 1 443 ? -20.388 11.669 -10.261 1.00 83.31 443 ILE A N 1
ATOM 3492 C CA . ILE A 1 443 ? -21.523 10.894 -10.772 1.00 83.31 443 ILE A CA 1
ATOM 3493 C C . ILE A 1 443 ? -22.787 11.671 -10.414 1.00 83.31 443 ILE A C 1
ATOM 3495 O O . ILE A 1 443 ? -23.148 11.823 -9.244 1.00 83.31 443 ILE A O 1
ATOM 3499 N N . GLY A 1 444 ? -23.435 12.243 -11.428 1.00 88.38 444 GLY A N 1
ATOM 3500 C CA . GLY A 1 444 ? -24.499 13.218 -11.213 1.00 88.38 444 GLY A CA 1
ATOM 3501 C C . GLY A 1 444 ? -23.957 14.459 -10.498 1.00 88.38 444 GLY A C 1
ATOM 3502 O O . GLY A 1 444 ? -23.266 15.271 -11.106 1.00 88.38 444 GLY A O 1
ATOM 3503 N N . LYS A 1 445 ? -24.270 14.606 -9.206 1.00 89.81 445 LYS A N 1
ATOM 3504 C CA . LYS A 1 445 ? -23.824 15.734 -8.363 1.00 89.81 445 LYS A CA 1
ATOM 3505 C C . LYS A 1 445 ? -22.854 15.324 -7.249 1.00 89.81 445 LYS A C 1
ATOM 3507 O O . LYS A 1 445 ? -22.473 16.171 -6.446 1.00 89.81 445 LYS A O 1
ATOM 3512 N N . PHE A 1 446 ? -22.473 14.049 -7.175 1.00 90.69 446 PHE A N 1
ATOM 3513 C CA . PHE A 1 446 ? -21.716 13.502 -6.050 1.00 90.69 446 PHE A CA 1
AT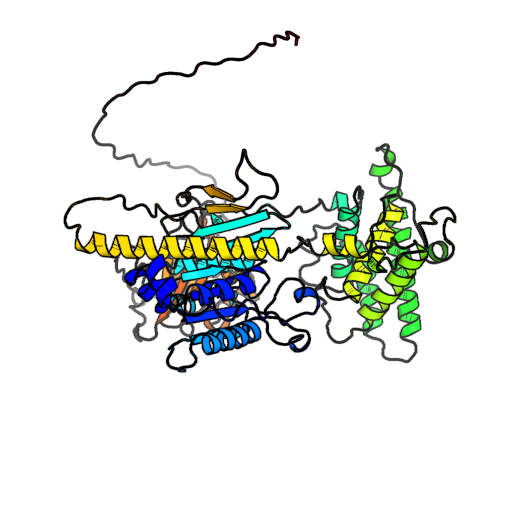OM 3514 C C . PHE A 1 446 ? -20.276 13.171 -6.453 1.00 90.69 446 PHE A C 1
ATOM 3516 O O . PHE A 1 446 ? -20.045 12.458 -7.427 1.00 90.69 446 PHE A O 1
ATOM 3523 N N . LEU A 1 447 ? -19.311 13.692 -5.688 1.00 91.94 447 LEU A N 1
ATOM 3524 C CA . LEU A 1 447 ? -17.892 13.306 -5.761 1.00 91.94 447 LEU A CA 1
ATOM 3525 C C . LEU A 1 447 ? -17.548 12.203 -4.750 1.00 91.94 447 LEU A C 1
ATOM 3527 O O . LEU A 1 447 ? -16.685 11.372 -5.017 1.00 91.94 447 LEU A O 1
ATOM 3531 N N . ILE A 1 448 ? -18.241 12.194 -3.608 1.00 95.38 448 ILE A N 1
ATOM 3532 C CA . ILE A 1 448 ? -18.172 11.149 -2.586 1.00 95.38 448 ILE A CA 1
ATOM 3533 C C . ILE A 1 448 ? -19.449 10.322 -2.717 1.00 95.38 448 ILE A C 1
ATOM 3535 O O . ILE A 1 448 ? -20.545 10.847 -2.519 1.00 95.38 448 ILE A O 1
ATOM 3539 N N . CYS A 1 449 ? -19.306 9.058 -3.096 1.00 94.69 449 CYS A N 1
ATOM 3540 C CA . CYS A 1 449 ? -20.410 8.167 -3.436 1.00 94.69 449 CYS A CA 1
ATOM 3541 C C . CYS A 1 449 ? -20.416 6.981 -2.457 1.00 94.69 449 CYS A C 1
ATOM 3543 O O . CYS A 1 449 ? -19.627 6.054 -2.647 1.00 94.69 449 CYS A O 1
ATOM 3545 N N . PRO A 1 450 ? -21.233 7.025 -1.389 1.00 93.12 450 PRO A N 1
ATOM 3546 C CA . PRO A 1 450 ? -21.420 5.893 -0.494 1.00 93.12 450 PRO A CA 1
ATOM 3547 C C . PRO A 1 450 ? -22.370 4.858 -1.110 1.00 93.12 450 PRO A C 1
ATOM 3549 O O . PRO A 1 450 ? -23.418 5.203 -1.654 1.00 93.12 450 PRO A O 1
ATOM 3552 N N . GLU A 1 451 ? -22.027 3.591 -0.955 1.00 91.31 451 GLU A N 1
ATOM 3553 C CA . GLU A 1 451 ? -22.757 2.418 -1.417 1.00 91.31 451 GLU A CA 1
ATOM 3554 C C . GLU A 1 451 ? -22.993 1.477 -0.221 1.00 91.31 451 GLU A C 1
ATOM 3556 O O . GLU A 1 451 ? -22.181 1.439 0.714 1.00 91.31 451 GLU A O 1
ATOM 3561 N N . PRO A 1 452 ? -24.124 0.751 -0.171 1.00 89.31 452 PRO A N 1
ATOM 3562 C CA . PRO A 1 452 ? -24.314 -0.317 0.806 1.00 89.31 452 PRO A CA 1
ATOM 3563 C C . PRO A 1 452 ? -23.156 -1.318 0.7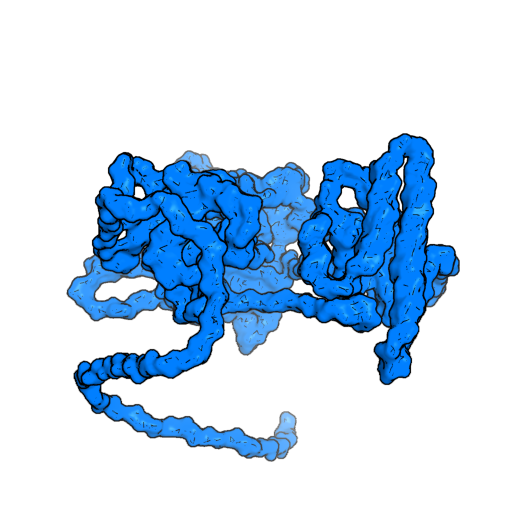64 1.00 89.31 452 PRO A C 1
ATOM 3565 O O . PRO A 1 452 ? -22.559 -1.532 -0.286 1.00 89.31 452 PRO A O 1
ATOM 3568 N N . LEU A 1 453 ? -22.839 -1.922 1.908 1.00 88.88 453 LEU A N 1
ATOM 3569 C CA . LEU A 1 453 ? -21.892 -3.030 1.934 1.00 88.88 453 LEU A CA 1
ATOM 3570 C C . LEU A 1 453 ? -22.548 -4.256 1.297 1.00 88.88 453 LEU A C 1
ATOM 3572 O O . LEU A 1 453 ? -23.642 -4.646 1.707 1.00 88.88 453 LEU A O 1
ATOM 3576 N N . ASP A 1 454 ? -21.873 -4.854 0.321 1.00 87.88 454 ASP A N 1
ATOM 3577 C CA . ASP A 1 454 ? -22.309 -6.113 -0.273 1.00 87.88 454 ASP A CA 1
ATOM 3578 C C . ASP A 1 454 ? -22.177 -7.254 0.741 1.00 87.88 454 ASP A C 1
ATOM 3580 O O . ASP A 1 454 ? -21.314 -7.227 1.620 1.00 87.88 454 ASP A O 1
ATOM 3584 N N . SER A 1 455 ? -23.018 -8.280 0.622 1.00 85.44 455 SER A N 1
ATOM 3585 C CA . SER A 1 455 ? -22.893 -9.502 1.424 1.00 85.44 455 SER A CA 1
ATOM 3586 C C . SER A 1 455 ? -21.647 -10.317 1.023 1.00 85.44 455 SER A C 1
ATOM 3588 O O . SER A 1 455 ? -21.144 -10.171 -0.096 1.00 85.44 455 SER A O 1
ATOM 3590 N N . PRO A 1 456 ? -21.138 -11.212 1.895 1.00 84.69 456 PRO A N 1
ATOM 3591 C CA . PRO A 1 456 ? -20.024 -12.091 1.559 1.00 84.69 456 PRO A CA 1
ATOM 3592 C C . PRO A 1 456 ? -20.328 -12.912 0.302 1.00 84.69 456 PRO A C 1
ATOM 3594 O O . PRO A 1 456 ? -21.397 -13.509 0.185 1.00 84.69 456 PRO A O 1
ATOM 3597 N N . ASN A 1 457 ? -19.378 -12.971 -0.633 1.00 81.19 457 ASN A N 1
ATOM 3598 C CA . ASN A 1 457 ? -19.507 -13.815 -1.816 1.00 81.19 457 ASN A CA 1
ATOM 3599 C C . ASN A 1 457 ? -19.414 -15.289 -1.377 1.00 81.19 457 ASN A C 1
ATOM 3601 O O . ASN A 1 457 ? -18.363 -15.664 -0.862 1.00 81.19 457 ASN A O 1
ATOM 3605 N N . PRO A 1 458 ? -20.429 -16.148 -1.615 1.00 77.69 458 PRO A N 1
ATOM 3606 C CA . PRO A 1 458 ? -20.413 -17.555 -1.194 1.00 77.69 458 PRO A CA 1
ATOM 3607 C C . PRO A 1 458 ? -19.281 -18.405 -1.793 1.00 77.69 458 PRO A C 1
ATOM 3609 O O . PRO A 1 458 ? -19.011 -19.499 -1.304 1.00 77.69 458 PRO A O 1
ATOM 3612 N N . ARG A 1 459 ? -18.612 -17.922 -2.845 1.00 74.56 459 ARG A N 1
ATOM 3613 C CA . ARG A 1 459 ? -17.466 -18.585 -3.490 1.00 74.56 459 ARG A CA 1
ATOM 3614 C C . ARG A 1 459 ? -16.109 -17.987 -3.105 1.00 74.56 459 ARG A C 1
ATOM 3616 O O . ARG A 1 459 ? -15.093 -18.416 -3.634 1.00 74.56 459 ARG A O 1
ATOM 3623 N N . CYS A 1 460 ? -16.074 -16.963 -2.253 1.00 72.38 460 CYS A N 1
ATOM 3624 C CA . CYS A 1 460 ? -14.820 -16.332 -1.856 1.00 72.38 460 CYS A CA 1
ATOM 3625 C C . CYS A 1 460 ? -14.005 -17.245 -0.934 1.00 72.38 460 CYS A C 1
ATOM 3627 O O . CYS A 1 460 ? -14.366 -17.443 0.222 1.00 72.38 460 CYS A O 1
ATOM 3629 N N . LEU A 1 461 ? -12.846 -17.702 -1.403 1.00 68.56 461 LEU A N 1
ATOM 3630 C CA . LEU A 1 461 ? -11.974 -18.603 -0.645 1.00 68.56 461 LEU A CA 1
ATOM 3631 C C . LEU A 1 461 ? -11.541 -18.031 0.721 1.00 68.56 461 LEU A C 1
ATOM 3633 O O . LEU A 1 461 ? -11.335 -18.779 1.664 1.00 68.56 461 LEU A O 1
ATOM 3637 N N . ALA A 1 462 ? -11.481 -16.704 0.876 1.00 69.62 462 ALA A N 1
ATOM 3638 C CA . ALA A 1 462 ? -11.076 -16.090 2.142 1.00 69.62 462 ALA A CA 1
ATOM 3639 C C . ALA A 1 462 ? -12.206 -15.957 3.179 1.00 69.62 462 ALA A C 1
ATOM 3641 O O . ALA A 1 462 ? -11.948 -16.093 4.371 1.00 69.62 462 ALA A O 1
ATOM 3642 N N . CYS A 1 463 ? -13.443 -15.636 2.772 1.00 74.44 463 CYS A N 1
ATOM 3643 C CA . CYS A 1 463 ? -14.531 -15.346 3.725 1.00 74.44 463 CYS A CA 1
ATOM 3644 C C . CYS A 1 463 ? -15.772 -16.231 3.594 1.00 74.44 463 CYS A C 1
ATOM 3646 O O . CYS A 1 463 ? -16.650 -16.157 4.454 1.00 74.44 463 CYS A O 1
ATOM 3648 N N . SER A 1 464 ? -15.881 -17.024 2.527 1.00 65.62 464 SER A N 1
ATOM 3649 C CA . SER A 1 464 ? -16.956 -18.004 2.347 1.00 65.62 464 SER A CA 1
ATOM 3650 C C . SER A 1 464 ? -16.577 -19.379 2.869 1.00 65.62 464 SER A C 1
ATOM 3652 O O . SER A 1 464 ? -17.449 -20.177 3.216 1.00 65.62 464 SER A O 1
ATOM 3654 N N . GLN A 1 465 ? -15.277 -19.645 2.957 1.00 54.31 465 GLN A N 1
ATOM 3655 C CA . GLN A 1 465 ? -14.789 -20.895 3.487 1.00 54.31 465 GLN A CA 1
ATOM 3656 C C . GLN A 1 465 ? -14.880 -20.901 4.995 1.00 54.31 465 GLN A C 1
ATOM 3658 O O . GLN A 1 465 ? -14.540 -19.936 5.683 1.00 54.31 465 GLN A O 1
ATOM 3663 N N . LYS A 1 466 ? -15.335 -22.040 5.510 1.00 55.09 466 LYS A N 1
ATOM 3664 C CA . LYS A 1 466 ? -15.080 -22.419 6.889 1.00 55.09 466 LYS A CA 1
ATOM 3665 C C . LYS A 1 466 ? -13.561 -22.540 7.006 1.00 55.09 466 LYS A C 1
ATOM 3667 O O . LYS A 1 466 ? -13.012 -23.571 6.644 1.00 55.09 466 LYS A O 1
ATOM 3672 N N . MET A 1 467 ? -12.881 -21.465 7.409 1.00 56.34 467 MET A N 1
ATOM 3673 C CA . MET A 1 467 ? -11.475 -21.566 7.788 1.00 56.34 467 MET A CA 1
ATOM 3674 C C . MET A 1 467 ? -11.393 -22.591 8.908 1.00 56.34 467 MET A C 1
ATOM 3676 O O . MET A 1 467 ? -11.975 -22.397 9.978 1.00 56.34 467 MET A O 1
ATOM 3680 N N . PHE A 1 468 ? -10.718 -23.699 8.633 1.00 64.06 468 PHE A N 1
ATOM 3681 C CA . PHE A 1 468 ? -10.532 -24.740 9.623 1.00 64.06 468 PHE A CA 1
ATOM 3682 C C . PHE A 1 468 ? -9.426 -24.289 10.567 1.00 64.06 468 PHE A C 1
ATOM 3684 O O . PHE A 1 468 ? -8.363 -23.849 10.129 1.00 64.06 468 PHE A O 1
ATOM 3691 N N . ARG A 1 469 ? -9.677 -24.371 11.873 1.00 65.94 469 ARG A N 1
ATOM 3692 C CA . ARG A 1 469 ? -8.628 -24.203 12.876 1.00 65.94 469 ARG A CA 1
ATOM 3693 C C . ARG A 1 469 ? -8.179 -25.581 13.327 1.00 65.94 469 ARG A C 1
ATOM 3695 O O . ARG A 1 469 ? -8.996 -26.384 13.773 1.00 65.94 469 ARG A O 1
ATOM 3702 N N . ILE A 1 470 ? -6.881 -25.809 13.213 1.00 77.00 470 ILE A N 1
ATOM 3703 C CA . ILE A 1 470 ? -6.190 -26.998 13.680 1.00 77.00 470 ILE A CA 1
ATOM 3704 C C . ILE A 1 470 ? -5.329 -26.584 14.863 1.00 77.00 470 ILE A C 1
ATOM 3706 O O . ILE A 1 470 ? -4.461 -25.725 14.725 1.00 77.00 470 ILE A O 1
ATOM 3710 N N . THR A 1 471 ? -5.522 -27.231 16.008 1.00 74.69 471 THR A N 1
ATOM 3711 C CA . THR A 1 471 ? -4.610 -27.084 17.147 1.00 74.69 471 THR A CA 1
ATOM 3712 C C . THR A 1 471 ? -3.857 -28.389 17.361 1.00 74.69 471 THR A C 1
ATOM 3714 O O . THR A 1 471 ? -4.472 -29.433 17.596 1.00 74.69 471 THR A O 1
ATOM 3717 N N . ILE A 1 472 ? -2.528 -28.325 17.297 1.00 77.06 472 ILE A N 1
ATOM 3718 C CA . ILE A 1 472 ? -1.625 -29.442 17.589 1.00 77.06 472 ILE A CA 1
ATOM 3719 C C . ILE A 1 472 ? -0.934 -29.245 18.944 1.00 77.06 472 ILE A C 1
ATOM 3721 O O . ILE A 1 472 ? -0.875 -28.138 19.469 1.00 77.06 472 ILE A O 1
ATOM 3725 N N . SER A 1 473 ? -0.383 -30.316 19.516 1.00 75.12 473 SER A N 1
ATOM 3726 C CA . SER A 1 473 ? 0.301 -30.249 20.817 1.00 75.12 473 SER A CA 1
ATOM 3727 C C . SER A 1 473 ? 1.566 -29.385 20.791 1.00 75.12 473 SER A C 1
ATOM 3729 O O . SER A 1 473 ? 1.783 -28.577 21.682 1.00 75.12 473 SER A O 1
ATOM 3731 N N . SER A 1 474 ? 2.407 -29.529 19.763 1.00 79.38 474 SER A N 1
ATOM 3732 C CA . SER A 1 474 ? 3.597 -28.696 19.561 1.00 79.38 474 SER A CA 1
ATOM 3733 C C . SER A 1 474 ? 4.130 -28.834 18.137 1.00 79.38 474 SER A C 1
ATOM 3735 O O . SER A 1 474 ? 4.163 -29.941 17.592 1.00 79.38 474 SER A O 1
ATOM 3737 N N . PHE A 1 475 ? 4.635 -27.738 17.563 1.00 83.38 475 PHE A N 1
ATOM 3738 C CA . PHE A 1 475 ? 5.339 -27.753 16.274 1.00 83.38 475 PHE A CA 1
ATOM 3739 C C . PHE A 1 475 ? 6.646 -28.568 16.302 1.00 83.38 475 PHE A C 1
ATOM 3741 O O . PHE A 1 475 ? 7.169 -28.923 15.245 1.00 83.38 475 PHE A O 1
ATOM 3748 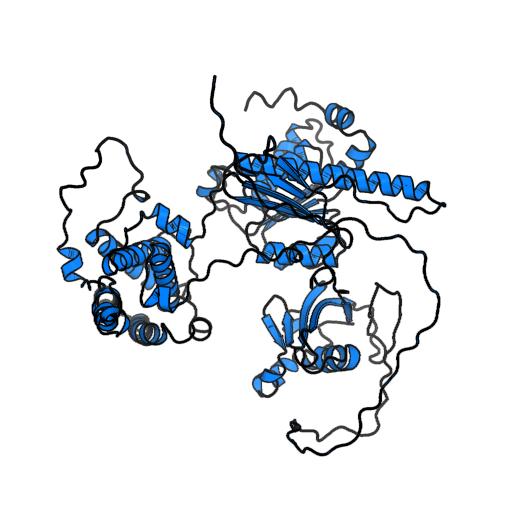N N . GLU A 1 476 ? 7.175 -28.900 17.485 1.00 80.19 476 GLU A N 1
ATOM 3749 C CA . GLU A 1 476 ? 8.359 -29.759 17.621 1.00 80.19 476 GLU A CA 1
ATOM 3750 C C . GLU A 1 476 ? 8.042 -31.258 17.557 1.00 80.19 476 GLU A C 1
ATOM 3752 O O . GLU A 1 476 ? 8.914 -32.055 17.207 1.00 80.19 476 GLU A O 1
ATOM 3757 N N . ASN A 1 477 ? 6.806 -31.646 17.879 1.00 76.81 477 ASN A N 1
ATOM 3758 C CA . ASN A 1 477 ? 6.398 -33.051 17.995 1.00 76.81 477 ASN A CA 1
ATOM 3759 C C . ASN A 1 477 ? 5.830 -33.627 16.690 1.00 76.81 477 ASN A C 1
ATOM 3761 O O . ASN A 1 477 ? 5.609 -34.835 16.582 1.00 76.81 477 ASN A O 1
ATOM 3765 N N . TRP A 1 478 ? 5.592 -32.768 15.702 1.00 79.38 478 TRP A N 1
ATOM 3766 C CA . TRP A 1 478 ? 5.030 -33.129 14.408 1.00 79.38 478 TRP A CA 1
ATOM 3767 C C . TRP A 1 478 ? 6.079 -32.980 13.311 1.00 79.38 478 TRP A C 1
ATOM 3769 O O . TRP A 1 478 ? 6.723 -31.937 13.199 1.00 79.38 478 TRP A O 1
ATOM 3779 N N . SER A 1 479 ? 6.236 -34.015 12.482 1.00 84.69 479 SER A N 1
ATOM 3780 C CA . SER A 1 479 ? 6.911 -33.884 11.189 1.00 84.69 479 SER A CA 1
ATOM 3781 C C . SER A 1 479 ? 5.932 -33.367 10.139 1.00 84.69 479 SER A C 1
ATOM 3783 O O . SER A 1 479 ? 4.724 -33.592 10.254 1.00 84.69 479 SER A O 1
ATOM 3785 N N . LEU A 1 480 ? 6.449 -32.727 9.086 1.00 87.62 480 LEU A N 1
ATOM 3786 C CA . LEU A 1 480 ? 5.616 -32.274 7.969 1.00 87.62 480 LEU A CA 1
ATOM 3787 C C . LEU A 1 480 ? 4.852 -33.442 7.329 1.00 87.62 480 LEU A C 1
ATOM 3789 O O . LEU A 1 480 ? 3.641 -33.379 7.185 1.00 87.62 480 LEU A O 1
ATOM 3793 N N . SER A 1 481 ? 5.533 -34.550 7.044 1.00 84.81 481 SER A N 1
ATOM 3794 C CA . SER A 1 481 ? 4.924 -35.787 6.526 1.00 84.81 481 SER A CA 1
ATOM 3795 C C . SER A 1 481 ? 3.760 -36.293 7.376 1.00 84.81 481 SER A C 1
ATOM 3797 O O . SER A 1 481 ? 2.709 -36.616 6.834 1.00 84.81 481 SER A O 1
ATOM 3799 N N . ARG A 1 482 ? 3.918 -36.333 8.703 1.00 81.50 482 ARG A N 1
ATOM 3800 C CA . ARG A 1 482 ? 2.854 -36.774 9.613 1.00 81.50 482 ARG A CA 1
ATOM 3801 C C . ARG A 1 482 ? 1.693 -35.786 9.624 1.00 81.50 482 ARG A C 1
ATOM 3803 O O . ARG A 1 482 ? 0.542 -36.201 9.648 1.00 81.50 482 ARG A O 1
ATOM 3810 N N . PHE A 1 483 ? 1.987 -34.490 9.600 1.00 84.44 483 PHE A N 1
ATOM 3811 C CA . PHE A 1 483 ? 0.964 -33.456 9.506 1.00 84.44 483 PHE A CA 1
ATOM 3812 C C . PHE A 1 483 ? 0.159 -33.599 8.208 1.00 84.44 483 PHE A C 1
ATOM 3814 O O . PHE A 1 483 ? -1.060 -33.625 8.253 1.00 84.44 483 PHE A O 1
ATOM 3821 N N . VAL A 1 484 ? 0.801 -33.798 7.059 1.00 84.88 484 VAL A N 1
ATOM 3822 C CA . VAL A 1 484 ? 0.068 -33.909 5.791 1.00 84.88 484 VAL A CA 1
ATOM 3823 C C . VAL A 1 484 ? -0.667 -35.240 5.663 1.00 84.88 484 VAL A C 1
ATOM 3825 O O . VAL A 1 484 ? -1.879 -35.250 5.481 1.00 84.88 484 VAL A O 1
ATOM 3828 N N . LEU A 1 485 ? 0.025 -36.368 5.811 1.00 79.56 485 LEU A N 1
ATOM 3829 C CA . LEU A 1 485 ? -0.573 -37.678 5.554 1.00 79.56 485 LEU A CA 1
ATOM 3830 C C . LEU A 1 485 ? -1.655 -38.020 6.584 1.00 79.56 485 LEU A C 1
ATOM 3832 O O . LEU A 1 485 ? -2.762 -38.402 6.214 1.00 79.56 485 LEU A O 1
ATOM 3836 N N . ASN A 1 486 ? -1.367 -37.839 7.875 1.00 74.06 486 ASN A N 1
ATOM 3837 C CA . ASN A 1 486 ? -2.299 -38.253 8.919 1.00 74.06 486 ASN A CA 1
ATOM 3838 C C . ASN A 1 486 ? -3.360 -37.205 9.227 1.00 74.06 486 ASN A C 1
ATOM 3840 O O . ASN A 1 486 ? -4.456 -37.575 9.617 1.00 74.06 486 ASN A O 1
ATOM 3844 N N . LEU A 1 487 ? -3.080 -35.908 9.098 1.00 75.19 487 LEU A N 1
ATOM 3845 C CA . LEU A 1 487 ? -4.087 -34.891 9.408 1.00 75.19 487 LEU A CA 1
ATOM 3846 C C . LEU A 1 487 ? -4.842 -34.457 8.156 1.00 75.19 487 LEU A C 1
ATOM 3848 O O . LEU A 1 487 ? -6.066 -34.446 8.136 1.00 75.19 487 LEU A O 1
ATOM 3852 N N . ILE A 1 488 ? -4.126 -34.114 7.093 1.00 76.94 488 ILE A N 1
ATOM 3853 C CA . ILE A 1 488 ? -4.747 -33.528 5.907 1.00 76.94 488 ILE A CA 1
ATOM 3854 C C . ILE A 1 488 ? -5.341 -34.632 5.023 1.00 76.94 488 ILE A C 1
ATOM 3856 O O . ILE A 1 488 ? -6.541 -34.617 4.761 1.00 76.94 488 ILE A O 1
ATOM 3860 N N . CYS A 1 489 ? -4.569 -35.644 4.631 1.00 71.81 489 CYS A N 1
ATOM 3861 C CA . CYS A 1 489 ? -5.085 -36.706 3.764 1.00 71.81 489 CYS A CA 1
ATOM 3862 C C . CYS A 1 489 ? -6.078 -37.622 4.496 1.00 71.81 489 CYS A C 1
ATOM 3864 O O . CYS A 1 489 ? -7.197 -37.836 4.031 1.00 71.81 489 CYS A O 1
ATOM 3866 N N . GLU A 1 490 ? -5.715 -38.145 5.671 1.00 66.38 490 GLU A N 1
ATOM 3867 C CA . GLU A 1 490 ? -6.574 -39.098 6.385 1.00 66.38 490 GLU A CA 1
ATOM 3868 C C . GLU A 1 490 ? -7.825 -38.457 7.009 1.00 66.38 490 GLU A C 1
ATOM 3870 O O . GLU A 1 490 ? -8.890 -39.082 6.951 1.00 66.38 490 GLU A O 1
ATOM 3875 N N . HIS A 1 491 ? -7.740 -37.247 7.586 1.00 62.53 491 HIS A N 1
ATOM 3876 C CA . HIS A 1 491 ? -8.891 -36.627 8.269 1.00 62.53 491 HIS A CA 1
ATOM 3877 C C . HIS A 1 491 ? -9.675 -35.664 7.388 1.00 62.53 491 HIS A C 1
ATOM 3879 O O . HIS A 1 491 ? -10.903 -35.740 7.387 1.00 62.53 491 HIS A O 1
ATOM 3885 N N . LEU A 1 492 ? -9.009 -34.799 6.613 1.00 64.44 492 LEU A N 1
ATOM 3886 C CA . LEU A 1 492 ? -9.711 -33.914 5.671 1.00 64.44 492 LEU A CA 1
ATOM 3887 C C . LEU A 1 492 ? -10.108 -34.630 4.371 1.00 64.44 492 LEU A C 1
ATOM 3889 O O . LEU A 1 492 ? -10.814 -34.041 3.558 1.00 64.44 492 LEU A O 1
ATOM 3893 N N . LYS A 1 493 ? -9.715 -35.903 4.201 1.00 65.81 493 LYS A N 1
ATOM 3894 C CA . LYS A 1 493 ? -10.052 -36.759 3.046 1.00 65.81 493 LYS A CA 1
ATOM 3895 C C . LYS A 1 493 ? -9.595 -36.181 1.700 1.00 65.81 493 LYS A C 1
ATOM 3897 O O . LYS A 1 493 ? -10.203 -36.464 0.667 1.00 65.81 493 LYS A O 1
ATOM 3902 N N . LEU A 1 494 ? -8.507 -35.410 1.721 1.00 72.00 494 LEU A N 1
ATOM 3903 C CA . LEU A 1 494 ? -7.850 -34.871 0.528 1.00 72.00 494 LEU A CA 1
ATOM 3904 C C . LEU A 1 494 ? -6.903 -35.922 -0.070 1.00 72.00 494 LEU A C 1
ATOM 3906 O O . LEU A 1 494 ? -6.205 -36.616 0.671 1.00 72.00 494 LEU A O 1
ATOM 3910 N N . LEU A 1 495 ? -6.901 -36.065 -1.395 1.00 72.19 495 LEU A N 1
ATOM 3911 C CA . LEU A 1 495 ? -6.131 -37.098 -2.101 1.00 72.19 495 LEU A CA 1
ATOM 3912 C C . LEU A 1 495 ? -4.746 -36.584 -2.488 1.00 72.19 495 LEU A C 1
ATOM 3914 O O . LEU A 1 495 ? -3.750 -37.213 -2.139 1.00 72.19 495 LEU A O 1
ATOM 3918 N N . GLU A 1 496 ? -4.684 -35.427 -3.147 1.00 82.00 496 GLU A N 1
ATOM 3919 C CA . GLU A 1 496 ? -3.442 -34.841 -3.664 1.00 82.00 496 GLU A CA 1
ATOM 3920 C C . GLU A 1 496 ? -3.315 -33.369 -3.224 1.00 82.00 496 GLU A C 1
ATOM 3922 O O . GLU A 1 496 ? -3.368 -32.455 -4.049 1.00 82.00 496 GLU A O 1
ATOM 3927 N N . PRO A 1 497 ? -3.170 -33.099 -1.908 1.00 85.31 497 PRO A N 1
ATOM 3928 C CA . PRO A 1 497 ? -3.099 -31.733 -1.409 1.00 85.31 497 PRO A CA 1
ATOM 3929 C C . PRO A 1 497 ? -1.739 -31.100 -1.715 1.00 85.31 497 PRO A C 1
ATOM 3931 O O . PRO A 1 497 ? -0.710 -31.616 -1.294 1.00 85.31 497 PRO A O 1
ATOM 3934 N N . ILE A 1 498 ? -1.739 -29.936 -2.352 1.00 87.75 498 ILE A N 1
ATOM 3935 C CA . ILE A 1 498 ? -0.631 -28.981 -2.420 1.00 87.75 498 ILE A CA 1
ATOM 3936 C C . ILE A 1 498 ? -0.780 -28.015 -1.245 1.00 87.75 498 ILE A C 1
ATOM 3938 O O . ILE A 1 498 ? -1.856 -27.459 -1.030 1.00 87.75 498 ILE A O 1
ATOM 3942 N N . ILE A 1 499 ? 0.278 -27.809 -0.464 1.00 89.81 499 ILE A N 1
ATOM 3943 C CA . ILE A 1 499 ? 0.233 -26.972 0.737 1.00 89.81 499 ILE A CA 1
ATOM 3944 C C . ILE A 1 499 ? 1.249 -25.851 0.622 1.00 89.81 499 ILE A C 1
ATOM 3946 O O . ILE A 1 499 ? 2.450 -26.086 0.469 1.00 89.81 499 ILE A O 1
ATOM 3950 N N . GLU A 1 500 ? 0.761 -24.630 0.790 1.00 89.12 500 GLU A N 1
ATOM 3951 C CA . GLU A 1 500 ? 1.556 -23.416 0.826 1.00 89.12 500 GLU A CA 1
ATOM 3952 C C . GLU A 1 500 ? 1.527 -22.793 2.223 1.00 89.12 500 GLU A C 1
ATOM 3954 O O . GLU A 1 500 ? 0.472 -22.654 2.838 1.00 89.12 500 GLU A O 1
ATOM 3959 N N . LEU A 1 501 ? 2.693 -22.377 2.714 1.00 86.06 501 LEU A N 1
ATOM 3960 C CA . LEU A 1 501 ? 2.848 -21.577 3.928 1.00 86.06 501 LEU A CA 1
ATOM 3961 C C . LEU A 1 501 ? 3.553 -20.274 3.547 1.00 86.06 501 LEU A C 1
ATOM 3963 O O . LEU A 1 501 ? 4.640 -20.308 2.970 1.00 86.06 501 LEU A O 1
ATOM 3967 N N . ASP A 1 502 ? 2.930 -19.131 3.839 1.00 78.19 502 ASP A N 1
ATOM 3968 C CA . ASP A 1 502 ? 3.446 -17.795 3.498 1.00 78.19 502 ASP A CA 1
ATOM 3969 C C . ASP A 1 502 ? 3.829 -17.640 2.002 1.00 78.19 502 ASP A C 1
ATOM 3971 O O . ASP A 1 502 ? 4.807 -16.978 1.651 1.00 78.19 502 ASP A O 1
ATOM 3975 N N . GLY A 1 503 ? 3.070 -18.286 1.103 1.00 67.12 503 GLY A N 1
ATOM 3976 C CA . GLY A 1 503 ? 3.304 -18.274 -0.351 1.00 67.12 503 GLY A CA 1
ATOM 3977 C C . GLY A 1 503 ? 4.460 -19.161 -0.828 1.00 67.12 503 GLY A C 1
ATOM 3978 O O . GLY A 1 503 ? 4.857 -19.090 -1.990 1.00 67.12 503 GLY A O 1
ATOM 3979 N N . ARG A 1 504 ? 5.028 -19.989 0.057 1.00 81.00 504 ARG A N 1
ATOM 3980 C CA . ARG A 1 504 ? 5.996 -21.031 -0.290 1.00 81.00 504 ARG A CA 1
ATOM 3981 C C . ARG A 1 504 ? 5.298 -22.385 -0.301 1.00 81.00 504 ARG A C 1
ATOM 3983 O O . ARG A 1 504 ? 4.772 -22.795 0.730 1.00 81.00 504 ARG A O 1
ATOM 3990 N N . CYS A 1 505 ? 5.393 -23.117 -1.409 1.00 85.62 505 CYS A N 1
ATOM 3991 C CA . CYS A 1 505 ? 4.994 -24.521 -1.444 1.00 85.62 505 CYS A CA 1
ATOM 3992 C C . CYS A 1 505 ? 5.880 -25.337 -0.484 1.00 85.62 505 CYS A C 1
ATOM 3994 O O . CYS A 1 505 ? 7.107 -25.391 -0.634 1.00 85.62 505 CYS A O 1
ATOM 3996 N N . ILE A 1 506 ? 5.260 -25.896 0.555 1.00 88.88 506 ILE A N 1
ATOM 3997 C CA . ILE A 1 506 ? 5.906 -26.764 1.547 1.00 88.88 506 ILE A CA 1
ATOM 3998 C C . ILE A 1 506 ? 5.606 -28.236 1.281 1.00 88.88 506 ILE A C 1
ATOM 4000 O O . ILE A 1 506 ? 6.392 -29.090 1.685 1.00 88.88 506 ILE A O 1
ATOM 4004 N N . TRP A 1 507 ? 4.507 -28.537 0.590 1.00 89.06 507 TRP A N 1
ATOM 4005 C CA . TRP A 1 507 ? 4.156 -29.891 0.199 1.00 89.06 507 TRP A CA 1
ATOM 4006 C C . TRP A 1 507 ? 3.504 -29.916 -1.175 1.00 89.06 507 TRP A C 1
ATOM 4008 O O . TRP A 1 507 ? 2.540 -29.194 -1.402 1.00 89.06 507 TRP A O 1
ATOM 4018 N N . ASP A 1 508 ? 4.005 -30.783 -2.047 1.00 86.94 508 ASP A N 1
ATOM 4019 C CA . ASP A 1 508 ? 3.464 -31.023 -3.380 1.00 86.94 508 ASP A CA 1
ATOM 4020 C C . ASP A 1 508 ? 3.512 -32.534 -3.664 1.00 86.94 508 ASP A C 1
ATOM 4022 O O . ASP A 1 508 ? 4.604 -33.113 -3.588 1.00 86.94 508 ASP A O 1
ATOM 4026 N N . PRO A 1 509 ? 2.374 -33.190 -3.956 1.00 79.56 509 PRO A N 1
ATOM 4027 C CA . PRO A 1 509 ? 2.322 -34.607 -4.298 1.00 79.56 509 PRO A CA 1
ATOM 4028 C C . PRO A 1 509 ? 3.284 -34.992 -5.429 1.00 79.56 509 PRO A C 1
ATOM 4030 O O . PRO A 1 509 ? 3.939 -36.032 -5.325 1.00 79.56 509 PRO A O 1
ATOM 4033 N N . ASP A 1 510 ? 3.469 -34.138 -6.438 1.00 77.69 510 ASP A N 1
ATOM 4034 C CA . ASP A 1 510 ? 4.322 -34.431 -7.596 1.00 77.69 510 ASP A CA 1
ATOM 4035 C C . ASP A 1 510 ? 5.812 -34.443 -7.217 1.00 77.69 510 ASP A C 1
ATOM 4037 O O . ASP A 1 510 ? 6.600 -35.255 -7.716 1.00 77.69 510 ASP A O 1
ATOM 4041 N N . LEU A 1 511 ? 6.194 -33.604 -6.250 1.00 71.25 511 LEU A N 1
ATOM 4042 C CA . LEU A 1 511 ? 7.562 -33.518 -5.729 1.00 71.25 511 LEU A CA 1
ATOM 4043 C C . LEU A 1 511 ? 7.868 -34.597 -4.677 1.00 71.25 511 LEU A C 1
ATOM 4045 O O . LEU A 1 511 ? 9.031 -34.807 -4.326 1.00 71.25 511 LEU A O 1
ATOM 4049 N N . THR A 1 512 ? 6.862 -35.330 -4.180 1.00 61.09 512 THR A N 1
ATOM 4050 C CA . THR A 1 512 ? 7.068 -36.352 -3.133 1.00 61.09 512 THR A CA 1
ATOM 4051 C C . THR A 1 512 ? 7.854 -37.576 -3.599 1.00 61.09 512 THR A C 1
ATOM 4053 O O . THR A 1 512 ? 8.371 -38.338 -2.772 1.00 61.09 512 THR A O 1
ATOM 4056 N N . SER A 1 513 ? 7.981 -37.765 -4.913 1.00 60.28 513 SER A N 1
ATOM 4057 C CA . SER A 1 513 ? 8.723 -38.883 -5.499 1.00 60.28 513 SER A CA 1
ATOM 4058 C C . SER A 1 513 ? 10.248 -38.723 -5.366 1.00 60.28 513 SER A C 1
ATOM 4060 O O . SER A 1 513 ? 10.961 -39.731 -5.311 1.00 60.28 513 SER A O 1
ATOM 4062 N N . GLU A 1 514 ? 10.743 -37.492 -5.193 1.00 70.19 514 GLU A N 1
ATOM 4063 C CA . GLU A 1 514 ? 12.166 -37.174 -5.061 1.00 70.19 514 GLU A CA 1
ATOM 4064 C C . GLU A 1 514 ? 12.739 -37.503 -3.667 1.00 70.19 514 GLU A C 1
ATOM 4066 O O . GLU A 1 514 ? 12.199 -37.128 -2.621 1.00 70.19 514 GLU A O 1
ATOM 4071 N N . ASP A 1 515 ? 13.907 -38.150 -3.621 1.00 67.12 515 ASP A N 1
ATOM 4072 C CA . ASP A 1 515 ? 14.540 -38.567 -2.357 1.00 67.12 515 ASP A CA 1
ATOM 4073 C C . ASP A 1 515 ? 14.978 -37.390 -1.467 1.00 67.12 515 ASP A C 1
ATOM 4075 O O . ASP A 1 515 ? 14.989 -37.497 -0.234 1.00 67.12 515 ASP A O 1
ATOM 4079 N N . GLN A 1 516 ? 15.297 -36.238 -2.065 1.00 66.31 516 GLN A N 1
ATOM 4080 C CA . GLN A 1 516 ? 15.582 -35.012 -1.312 1.00 66.31 516 GLN A CA 1
ATOM 4081 C C . GLN A 1 516 ? 14.332 -34.497 -0.591 1.00 66.31 516 GLN A C 1
ATOM 4083 O O . GLN A 1 516 ? 14.404 -34.134 0.590 1.00 66.31 516 GLN A O 1
ATOM 4088 N N . PHE A 1 517 ? 13.177 -34.537 -1.261 1.00 72.69 517 PHE A N 1
ATOM 4089 C CA . PHE A 1 517 ? 11.913 -34.105 -0.684 1.00 72.69 517 PHE A CA 1
ATOM 4090 C C . PHE A 1 517 ? 11.489 -35.027 0.466 1.00 72.69 517 PHE A C 1
ATOM 4092 O O . PHE A 1 517 ? 11.231 -34.534 1.566 1.00 72.69 517 PHE A O 1
ATOM 4099 N N . LYS A 1 518 ? 11.548 -36.356 0.294 1.00 67.69 518 LYS A N 1
ATOM 4100 C CA . LYS A 1 518 ? 11.228 -37.331 1.363 1.00 67.69 518 LYS A CA 1
ATOM 4101 C C . LYS A 1 518 ? 12.040 -37.116 2.639 1.00 67.69 518 LYS A C 1
ATOM 4103 O O . LYS A 1 518 ? 11.520 -37.279 3.744 1.00 67.69 518 LYS A O 1
ATOM 4108 N N . ASN A 1 519 ? 13.311 -36.741 2.507 1.00 72.12 519 ASN A N 1
ATOM 4109 C CA . ASN A 1 519 ? 14.158 -36.432 3.657 1.00 72.12 519 ASN A CA 1
ATOM 4110 C C . ASN A 1 519 ? 13.764 -35.109 4.327 1.00 72.12 519 ASN A C 1
ATOM 4112 O O . ASN A 1 519 ? 13.736 -35.029 5.555 1.00 72.12 519 ASN A O 1
ATOM 4116 N N . SER A 1 520 ? 13.402 -34.087 3.550 1.00 76.81 520 SER A N 1
ATOM 4117 C CA . SER A 1 520 ? 12.906 -32.814 4.088 1.00 76.81 520 SER A CA 1
ATOM 4118 C C . SER A 1 520 ? 11.525 -32.932 4.752 1.00 76.81 520 SER A C 1
ATOM 4120 O O . SER A 1 520 ? 11.292 -32.320 5.793 1.00 76.81 520 SER A O 1
ATOM 4122 N N . ALA A 1 521 ? 10.645 -33.791 4.236 1.00 79.19 521 ALA A N 1
ATOM 4123 C CA . ALA A 1 521 ? 9.315 -34.054 4.782 1.00 79.19 521 ALA A CA 1
ATOM 4124 C C . ALA A 1 521 ? 9.344 -34.729 6.168 1.00 79.19 521 ALA A C 1
ATOM 4126 O O . ALA A 1 521 ? 8.359 -34.696 6.909 1.00 79.19 521 ALA A O 1
ATOM 4127 N N . LYS A 1 522 ? 10.470 -35.340 6.557 1.00 82.31 522 LYS A N 1
ATOM 4128 C CA . LYS A 1 522 ? 10.677 -35.898 7.905 1.00 82.31 522 LYS A CA 1
ATOM 4129 C C . LYS A 1 522 ? 11.050 -34.838 8.948 1.00 82.31 522 LYS A C 1
ATOM 4131 O O . LYS A 1 522 ? 10.990 -35.137 10.139 1.00 82.31 522 LYS A O 1
ATOM 4136 N N . LYS A 1 523 ? 11.420 -33.624 8.524 1.00 86.50 523 LYS A N 1
ATOM 4137 C CA . LYS A 1 523 ? 11.748 -32.511 9.428 1.00 86.50 523 LYS A CA 1
ATOM 4138 C C . LYS A 1 523 ? 10.524 -32.044 10.212 1.00 86.50 523 LYS A C 1
ATOM 4140 O O . LYS A 1 523 ? 9.384 -32.220 9.766 1.00 86.50 523 LYS A O 1
ATOM 4145 N N . ARG A 1 524 ? 10.773 -31.446 11.379 1.00 87.38 524 ARG A N 1
ATOM 4146 C CA . ARG A 1 524 ? 9.732 -30.932 12.281 1.00 87.38 524 ARG A CA 1
ATOM 4147 C C . ARG A 1 524 ? 9.025 -29.719 11.681 1.00 87.38 524 ARG A C 1
ATOM 4149 O O . ARG A 1 524 ? 9.639 -28.965 10.929 1.00 87.38 524 ARG A O 1
ATOM 4156 N N . LEU A 1 525 ? 7.766 -29.478 12.048 1.00 86.69 525 LEU A N 1
ATOM 4157 C CA . LEU A 1 525 ? 7.024 -28.294 11.590 1.00 86.69 525 LEU A CA 1
ATOM 4158 C C . LEU A 1 525 ? 7.722 -26.980 11.985 1.00 86.69 525 LEU A C 1
ATOM 4160 O O . LEU A 1 525 ? 7.726 -26.028 11.206 1.00 86.69 525 LEU A O 1
ATOM 4164 N N . SER A 1 526 ? 8.396 -26.942 13.138 1.00 84.25 526 SER A N 1
ATOM 4165 C CA . SER A 1 526 ? 9.211 -25.788 13.547 1.00 84.25 526 SER A CA 1
ATOM 4166 C C . SER A 1 526 ? 10.366 -25.485 12.579 1.00 84.25 526 SER A C 1
ATOM 4168 O O . SER A 1 526 ? 10.668 -24.321 12.320 1.00 84.25 526 SER A O 1
ATOM 4170 N N . GLU A 1 527 ? 10.974 -26.505 11.966 1.00 85.19 527 GLU A N 1
ATOM 4171 C CA . GLU A 1 527 ? 12.027 -26.337 10.948 1.00 85.19 527 GLU A CA 1
ATOM 4172 C C . GLU A 1 527 ? 11.474 -25.804 9.618 1.00 85.19 527 GLU A C 1
ATOM 4174 O O . GLU A 1 527 ? 12.198 -25.174 8.843 1.00 85.19 527 GLU A O 1
ATOM 4179 N N . TRP A 1 528 ? 10.180 -26.016 9.373 1.00 85.31 528 TRP A N 1
ATOM 4180 C CA . TRP A 1 528 ? 9.431 -25.448 8.253 1.00 85.31 528 TRP A CA 1
ATOM 4181 C C . TRP A 1 528 ? 8.874 -24.050 8.545 1.00 85.31 528 TRP A C 1
ATOM 4183 O O . TRP A 1 528 ? 8.182 -23.490 7.701 1.00 85.31 528 TRP A O 1
ATOM 4193 N N . LYS A 1 529 ? 9.243 -23.456 9.690 1.00 86.62 529 LYS A N 1
ATOM 4194 C CA . LYS A 1 529 ? 8.813 -22.128 10.150 1.00 86.62 529 LYS A CA 1
ATOM 4195 C C . LYS A 1 529 ? 7.311 -22.018 10.419 1.00 86.62 529 LYS A C 1
ATOM 4197 O O . LYS A 1 529 ? 6.757 -20.932 10.291 1.00 86.62 529 LYS A O 1
ATOM 4202 N N . PHE A 1 530 ? 6.662 -23.105 10.833 1.00 86.94 530 PHE A N 1
ATOM 4203 C CA . PHE A 1 530 ? 5.333 -22.988 11.431 1.00 86.94 530 PHE A CA 1
ATOM 4204 C C . PHE A 1 530 ? 5.423 -22.182 12.732 1.00 86.94 530 PHE A C 1
ATOM 4206 O O . PHE A 1 530 ? 6.364 -22.342 13.514 1.00 86.94 530 PHE A O 1
ATOM 4213 N N . TYR A 1 531 ? 4.435 -21.325 12.956 1.00 85.50 531 TYR A N 1
ATOM 4214 C CA . TYR A 1 531 ? 4.285 -20.522 14.164 1.00 85.50 531 TYR A CA 1
ATOM 4215 C C . TYR A 1 531 ? 2.818 -20.496 14.584 1.00 85.50 531 TYR A C 1
ATOM 4217 O O . TYR A 1 531 ? 1.931 -20.868 13.815 1.00 85.50 531 TYR A O 1
ATOM 4225 N N . ASP A 1 532 ? 2.566 -20.087 15.823 1.00 82.06 532 ASP A N 1
ATOM 4226 C CA . ASP A 1 532 ? 1.209 -20.068 16.356 1.00 82.06 532 ASP A CA 1
ATOM 4227 C C . ASP A 1 532 ? 0.312 -19.106 15.566 1.00 82.06 532 ASP A C 1
ATOM 4229 O O . ASP A 1 532 ? 0.676 -17.948 15.337 1.00 82.06 532 ASP A O 1
ATOM 4233 N N . GLY A 1 533 ? -0.834 -19.596 15.091 1.00 77.50 533 GLY A N 1
ATOM 4234 C CA . GLY A 1 533 ? -1.737 -18.824 14.244 1.00 77.50 533 GLY A CA 1
ATOM 4235 C C . GLY A 1 533 ? -1.261 -18.648 12.803 1.00 77.50 533 GLY A C 1
ATOM 4236 O O . GLY A 1 533 ? -1.778 -17.761 12.118 1.00 77.50 533 GLY A O 1
ATOM 4237 N N . CYS A 1 534 ? -0.292 -19.444 12.332 1.00 85.38 534 CYS A N 1
ATOM 4238 C CA . CYS A 1 534 ? 0.094 -19.440 10.921 1.00 85.38 534 CYS A CA 1
ATOM 4239 C C . CYS A 1 534 ? -1.050 -19.952 10.035 1.00 85.38 534 CYS A C 1
ATOM 4241 O O . CYS A 1 534 ? -1.854 -20.793 10.447 1.00 85.38 534 CYS A O 1
ATOM 4243 N N . ILE A 1 535 ? -1.132 -19.420 8.816 1.00 83.56 535 ILE A N 1
ATOM 4244 C CA . ILE A 1 535 ? -2.158 -19.791 7.840 1.00 83.56 535 ILE A CA 1
ATOM 4245 C C . ILE A 1 535 ? -1.480 -20.586 6.733 1.00 83.56 535 ILE A C 1
ATOM 4247 O O . ILE A 1 535 ? -0.583 -20.073 6.063 1.00 83.56 535 ILE A O 1
ATOM 4251 N N . ILE A 1 536 ? -1.928 -21.823 6.541 1.00 88.31 536 ILE A N 1
ATOM 4252 C CA . ILE A 1 536 ? -1.566 -22.632 5.380 1.00 88.31 536 ILE A CA 1
ATOM 4253 C C . ILE A 1 536 ? -2.706 -22.602 4.369 1.00 88.31 536 ILE A C 1
ATOM 4255 O O . ILE A 1 536 ? -3.876 -22.672 4.745 1.00 88.31 536 ILE A O 1
ATOM 4259 N N . THR A 1 537 ? -2.366 -22.526 3.091 1.00 84.12 537 THR A N 1
ATOM 4260 C CA . THR A 1 537 ? -3.315 -22.705 1.995 1.00 84.12 537 THR A CA 1
ATOM 4261 C C . THR A 1 537 ? -3.150 -24.122 1.467 1.00 84.12 537 THR A C 1
ATOM 4263 O O . THR A 1 537 ? -2.062 -24.508 1.053 1.00 84.12 537 THR A O 1
ATOM 4266 N N . ILE A 1 538 ? -4.220 -24.906 1.509 1.00 85.50 538 ILE A N 1
ATOM 4267 C CA . ILE A 1 538 ? -4.281 -26.272 0.995 1.00 85.50 538 ILE A CA 1
ATOM 4268 C C . ILE A 1 538 ? -5.066 -26.242 -0.311 1.00 85.50 538 ILE A C 1
ATOM 4270 O O . ILE A 1 538 ? -6.175 -25.727 -0.336 1.00 85.50 538 ILE A O 1
ATOM 4274 N N . THR A 1 539 ? -4.532 -26.806 -1.382 1.00 83.38 539 THR A N 1
ATOM 4275 C CA . THR A 1 539 ? -5.200 -26.896 -2.685 1.00 83.38 539 THR A CA 1
ATOM 4276 C C . THR A 1 539 ? -5.207 -28.346 -3.133 1.00 83.38 539 THR A C 1
ATOM 4278 O O . THR A 1 539 ? -4.166 -28.980 -3.101 1.00 83.38 539 THR A O 1
ATOM 4281 N N . ASP A 1 540 ? -6.346 -28.892 -3.537 1.00 77.44 540 ASP A N 1
ATOM 4282 C CA . ASP A 1 540 ? -6.446 -30.254 -4.065 1.00 77.44 540 ASP A CA 1
ATOM 4283 C C . ASP A 1 540 ? -7.235 -30.212 -5.376 1.00 77.44 540 ASP A C 1
ATOM 4285 O O . ASP A 1 540 ? -8.448 -30.001 -5.374 1.00 77.44 540 ASP A O 1
ATOM 4289 N N . TYR A 1 541 ? -6.530 -30.386 -6.496 1.00 74.38 541 TYR A N 1
ATOM 4290 C CA . TYR A 1 541 ? -7.126 -30.381 -7.834 1.00 74.38 541 TYR A CA 1
ATOM 4291 C C . TYR A 1 541 ? -7.704 -31.743 -8.244 1.00 74.38 541 TYR A C 1
ATOM 4293 O O . TYR A 1 541 ? -8.488 -31.825 -9.194 1.00 74.38 541 TYR A O 1
ATOM 4301 N N . SER A 1 542 ? -7.338 -32.818 -7.541 1.00 65.75 542 SER A N 1
ATOM 4302 C CA . SER A 1 542 ? -7.723 -34.190 -7.895 1.00 65.75 542 SER A CA 1
ATOM 4303 C C . SER A 1 542 ? -9.210 -34.469 -7.646 1.00 65.75 542 SER A C 1
ATOM 4305 O O . SER A 1 542 ? -9.810 -35.317 -8.307 1.00 65.75 542 SER A O 1
ATOM 4307 N N . GLN A 1 543 ? -9.834 -33.709 -6.738 1.00 48.94 543 GLN A N 1
ATOM 4308 C CA . GLN A 1 543 ? -11.261 -33.793 -6.405 1.00 48.94 543 GLN A CA 1
ATOM 4309 C C . GLN A 1 543 ? -12.087 -32.595 -6.923 1.00 48.94 543 GLN A C 1
ATOM 4311 O O . GLN A 1 543 ? -13.202 -32.357 -6.454 1.00 48.94 543 GLN A O 1
ATOM 4316 N N . GLY A 1 544 ? -11.570 -31.843 -7.901 1.00 53.88 544 GLY A N 1
ATOM 4317 C CA . GLY A 1 544 ? -12.174 -30.608 -8.422 1.00 53.88 544 GLY A CA 1
ATOM 4318 C C . GLY A 1 544 ? -11.379 -29.361 -8.028 1.00 53.88 544 GLY A C 1
ATOM 4319 O O . GLY A 1 544 ? -10.244 -29.466 -7.599 1.00 53.88 544 GLY A O 1
ATOM 4320 N N . GLU A 1 545 ? -11.941 -28.157 -8.174 1.00 59.06 545 GLU A N 1
ATOM 4321 C CA . GLU A 1 545 ? -11.274 -26.915 -7.731 1.00 59.06 545 GLU A CA 1
ATOM 4322 C C . GLU A 1 545 ? -11.446 -26.716 -6.212 1.00 59.06 545 GLU A C 1
ATOM 4324 O O . GLU A 1 545 ? -12.176 -25.826 -5.763 1.00 59.06 545 GLU A O 1
ATOM 4329 N N . PHE A 1 546 ? -10.821 -27.581 -5.404 1.00 63.62 546 PHE A N 1
ATOM 4330 C CA . PHE A 1 546 ? -10.795 -27.431 -3.952 1.00 63.62 546 PHE A CA 1
ATOM 4331 C C . PHE A 1 546 ? -9.556 -26.643 -3.524 1.00 63.62 546 PHE A C 1
ATOM 4333 O O . PHE A 1 546 ? -8.425 -27.001 -3.829 1.00 63.62 546 PHE A O 1
ATOM 4340 N N . GLN A 1 547 ? -9.771 -25.576 -2.767 1.00 73.75 547 GLN A N 1
ATOM 4341 C CA . GLN A 1 547 ? -8.720 -24.830 -2.083 1.00 73.75 547 GLN A CA 1
ATOM 4342 C C . GLN A 1 547 ? -9.256 -24.458 -0.708 1.00 73.75 547 GLN A C 1
ATOM 4344 O O . GLN A 1 547 ? -10.436 -24.156 -0.629 1.00 73.75 547 GLN A O 1
ATOM 4349 N N . CYS A 1 548 ? -8.470 -24.472 0.364 1.00 70.44 548 CYS A N 1
ATOM 4350 C CA . CYS A 1 548 ? -8.871 -23.921 1.650 1.00 70.44 548 CYS A CA 1
ATOM 4351 C C . CYS A 1 548 ? -7.723 -23.318 2.453 1.00 70.44 548 CYS A C 1
ATOM 4353 O O . CYS A 1 548 ? -6.603 -23.815 2.426 1.00 70.44 548 CYS A O 1
ATOM 4355 N N . ASP A 1 549 ? -8.018 -22.250 3.193 1.00 74.81 549 ASP A N 1
ATOM 4356 C CA . ASP A 1 549 ? -7.087 -21.687 4.171 1.00 74.81 549 ASP A CA 1
ATOM 4357 C C . ASP A 1 549 ? -7.350 -22.320 5.554 1.00 74.81 549 ASP A C 1
ATOM 4359 O O . ASP A 1 549 ? -8.489 -22.382 6.033 1.00 74.81 549 ASP A O 1
ATOM 4363 N N . VAL A 1 550 ? -6.286 -22.801 6.200 1.00 78.50 550 VAL A N 1
ATOM 4364 C CA . VAL A 1 550 ? -6.312 -23.476 7.505 1.00 78.50 550 VAL A CA 1
ATOM 4365 C C . VAL A 1 550 ? -5.392 -22.746 8.477 1.00 78.50 550 VAL A C 1
ATOM 4367 O O . VAL A 1 550 ? -4.229 -22.489 8.176 1.00 78.50 550 VAL A O 1
ATOM 4370 N N . ILE A 1 551 ? -5.907 -22.430 9.664 1.00 78.12 551 ILE A N 1
ATOM 4371 C CA . ILE A 1 551 ? -5.141 -21.804 10.747 1.00 78.12 551 ILE A CA 1
ATOM 4372 C C . ILE A 1 551 ? -4.549 -22.909 11.614 1.00 78.12 551 ILE A C 1
ATOM 4374 O O . ILE A 1 551 ? -5.300 -23.741 12.130 1.00 78.12 551 ILE A O 1
ATOM 4378 N N . VAL A 1 552 ? -3.234 -22.898 11.815 1.00 85.38 552 VAL A N 1
ATOM 4379 C CA . VAL A 1 552 ? -2.535 -23.894 12.632 1.00 85.38 552 VAL A CA 1
ATOM 4380 C C . VAL A 1 552 ? -1.996 -23.251 13.908 1.00 85.38 552 VAL A C 1
ATOM 4382 O O . VAL A 1 552 ? -1.169 -22.342 13.865 1.00 85.38 552 VAL A O 1
ATOM 4385 N N . ASN A 1 553 ? -2.445 -23.766 15.050 1.00 80.94 553 ASN A N 1
ATOM 4386 C CA . ASN A 1 553 ? -2.034 -23.345 16.386 1.00 80.94 553 ASN A CA 1
ATOM 4387 C C . ASN A 1 553 ? -1.305 -24.481 17.113 1.00 80.94 553 ASN A C 1
ATOM 4389 O O . ASN A 1 553 ? -1.522 -25.664 16.839 1.00 80.94 553 ASN A O 1
ATOM 4393 N N . SER A 1 554 ? -0.498 -24.117 18.098 1.00 83.06 554 SER A N 1
ATOM 4394 C CA . SER A 1 554 ? 0.146 -25.015 19.047 1.00 83.06 554 SER A CA 1
ATOM 4395 C C . SER A 1 554 ? -0.374 -24.772 20.462 1.00 83.06 554 SER A C 1
ATOM 4397 O O . SER A 1 554 ? -0.517 -23.638 20.907 1.00 83.06 554 SER A O 1
ATOM 4399 N N . ASN A 1 555 ? -0.649 -25.841 21.204 1.00 75.69 555 ASN A N 1
ATOM 4400 C CA . ASN A 1 555 ? -0.976 -25.736 22.620 1.00 75.69 555 ASN A CA 1
ATOM 4401 C C . ASN A 1 555 ? -0.299 -26.861 23.409 1.00 75.69 555 ASN A C 1
ATOM 4403 O O . ASN A 1 555 ? -0.718 -28.015 23.352 1.00 75.69 555 ASN A O 1
ATOM 4407 N N . ASN A 1 556 ? 0.717 -26.490 24.192 1.00 65.38 556 ASN A N 1
ATOM 4408 C CA . ASN A 1 556 ? 1.522 -27.417 24.991 1.00 65.38 556 ASN A CA 1
ATOM 4409 C C . ASN A 1 556 ? 0.750 -28.060 26.163 1.00 65.38 556 ASN A C 1
ATOM 4411 O O . ASN A 1 556 ? 1.229 -29.036 26.736 1.00 65.38 556 ASN A O 1
ATOM 4415 N N . GLU A 1 557 ? -0.422 -27.534 26.540 1.00 59.31 557 GLU A N 1
ATOM 4416 C CA . GLU A 1 557 ? -1.285 -28.123 27.580 1.00 59.31 557 GLU A CA 1
ATOM 4417 C C . GLU A 1 557 ? -2.080 -29.336 27.069 1.00 59.31 557 GLU A C 1
ATOM 4419 O O . GLU A 1 557 ? -2.632 -30.110 27.854 1.00 59.31 557 GLU A O 1
ATOM 4424 N N . ILE A 1 558 ? -2.107 -29.537 25.749 1.00 56.16 558 ILE A N 1
ATOM 4425 C CA . ILE A 1 558 ? -2.670 -30.713 25.092 1.00 56.16 558 ILE A CA 1
ATOM 4426 C C . ILE A 1 558 ? -1.668 -31.877 25.287 1.00 56.16 558 ILE A C 1
ATOM 4428 O O . ILE A 1 558 ? -0.630 -31.946 24.629 1.00 56.16 558 ILE A O 1
ATOM 4432 N N . GLY A 1 559 ? -1.942 -32.724 26.290 1.00 44.47 559 GLY A N 1
ATOM 4433 C CA . GLY A 1 559 ? -0.962 -33.499 27.069 1.00 44.47 559 GLY A CA 1
ATOM 4434 C C . GLY A 1 559 ? -0.121 -34.588 26.377 1.00 44.47 559 GLY A C 1
ATOM 4435 O O . GLY A 1 559 ? -0.359 -35.010 25.253 1.00 44.47 559 GLY A O 1
ATOM 4436 N N . ASN A 1 560 ? 0.860 -35.108 27.127 1.00 39.75 560 ASN A N 1
ATOM 4437 C CA . ASN A 1 560 ? 1.902 -36.075 26.723 1.00 39.75 560 ASN A CA 1
ATOM 4438 C C . ASN A 1 560 ? 1.430 -37.502 26.339 1.00 39.75 560 ASN A C 1
ATOM 4440 O O . ASN A 1 560 ? 2.270 -38.382 26.145 1.00 39.75 560 ASN A O 1
ATOM 4444 N N . ASN A 1 561 ? 0.124 -37.759 26.216 1.00 39.31 561 ASN A N 1
ATOM 4445 C CA . ASN A 1 561 ? -0.399 -39.032 25.713 1.00 39.31 561 ASN A CA 1
ATOM 4446 C C . ASN A 1 561 ? -0.717 -38.909 24.219 1.00 39.31 561 ASN A C 1
ATOM 4448 O O . ASN A 1 561 ? -1.572 -38.138 23.809 1.00 39.31 561 ASN A O 1
ATOM 4452 N N . ILE A 1 562 ? -0.021 -39.703 23.405 1.00 42.59 562 ILE A N 1
ATOM 4453 C CA . ILE A 1 562 ? -0.037 -39.669 21.929 1.00 42.59 562 ILE A CA 1
ATOM 4454 C C . ILE A 1 562 ? -1.362 -40.220 21.333 1.00 42.59 562 ILE A C 1
ATOM 4456 O O . ILE A 1 562 ? -1.532 -40.233 20.117 1.00 42.59 562 ILE A O 1
ATOM 4460 N N . SER A 1 563 ? -2.299 -40.668 22.177 1.00 36.88 563 SER A N 1
ATOM 4461 C CA . SER A 1 563 ? -3.591 -41.283 21.817 1.00 36.88 563 SER A CA 1
ATOM 4462 C C . SER A 1 563 ? -4.811 -40.366 21.971 1.00 36.88 563 SER A C 1
ATOM 4464 O O . SER A 1 563 ? -5.924 -40.762 21.653 1.00 36.88 563 SER A O 1
ATOM 4466 N N . GLU A 1 564 ? -4.618 -39.157 22.474 1.00 41.22 564 GLU A N 1
ATOM 4467 C CA . GLU A 1 564 ? -5.587 -38.064 22.401 1.00 41.22 564 GLU A CA 1
ATOM 4468 C C . GLU A 1 564 ? -4.887 -36.948 21.600 1.00 41.22 564 GLU A C 1
ATOM 4470 O O . GLU A 1 564 ? -3.697 -37.090 21.333 1.00 41.22 564 GLU A O 1
ATOM 4475 N N . ASN A 1 565 ? -5.548 -35.848 21.219 1.00 47.69 565 ASN A N 1
ATOM 4476 C CA . ASN A 1 565 ? -4.914 -34.590 20.741 1.00 47.69 565 ASN A CA 1
ATOM 4477 C C . ASN A 1 565 ? -4.997 -34.249 19.242 1.00 47.69 565 ASN A C 1
ATOM 4479 O O . ASN A 1 565 ? -3.982 -33.949 18.610 1.00 47.69 565 ASN A O 1
ATOM 4483 N N . ILE A 1 566 ? -6.210 -34.153 18.697 1.00 52.09 566 ILE A N 1
ATOM 4484 C CA . ILE A 1 566 ? -6.476 -33.277 17.547 1.00 52.09 566 ILE A CA 1
ATOM 4485 C C . ILE A 1 566 ? -7.777 -32.526 17.844 1.00 52.09 566 ILE A C 1
ATOM 4487 O O . ILE A 1 566 ? -8.808 -33.153 18.067 1.00 52.09 566 ILE A O 1
ATOM 4491 N N . PHE A 1 567 ? -7.731 -31.193 17.893 1.00 44.81 567 PHE A N 1
ATOM 4492 C CA . PHE A 1 567 ? -8.928 -30.360 18.048 1.00 44.81 567 PHE A CA 1
ATOM 4493 C C . PHE A 1 567 ? -9.308 -29.776 16.685 1.00 44.81 567 PHE A C 1
ATOM 4495 O O . PHE A 1 567 ? -8.509 -29.048 16.093 1.00 44.81 567 PHE A O 1
ATOM 4502 N N . PHE A 1 568 ? -10.517 -30.091 16.210 1.00 47.56 568 PHE A N 1
ATOM 4503 C CA . PHE A 1 568 ? -11.142 -29.458 15.050 1.00 47.56 568 PHE A CA 1
ATOM 4504 C C . PHE A 1 568 ? -12.417 -28.726 15.481 1.00 47.56 568 PHE A C 1
ATOM 4506 O O . PHE A 1 568 ? -13.298 -29.309 16.099 1.00 47.56 568 PHE A O 1
ATOM 4513 N N . ASP A 1 569 ? -12.484 -27.463 15.070 1.00 42.81 569 ASP A N 1
ATOM 4514 C CA . ASP A 1 569 ? -13.668 -26.614 14.935 1.00 42.81 569 ASP A CA 1
ATOM 4515 C C . ASP A 1 569 ? -14.336 -25.996 16.191 1.00 42.81 569 ASP A C 1
ATOM 4517 O O . ASP A 1 569 ? -15.221 -26.562 16.829 1.00 42.81 569 ASP A O 1
ATOM 4521 N N . GLU A 1 570 ? -14.014 -24.721 16.451 1.00 39.78 570 GLU A N 1
ATOM 4522 C CA . GLU A 1 570 ? -14.812 -23.821 17.307 1.00 39.78 570 GLU A CA 1
ATOM 4523 C C . GLU A 1 570 ? -16.136 -23.375 16.642 1.00 39.78 570 GLU A C 1
ATOM 4525 O O . GLU A 1 570 ? -16.991 -22.797 17.311 1.00 39.78 570 GLU A O 1
ATOM 4530 N N . TYR A 1 571 ? -16.339 -23.613 15.339 1.00 38.25 571 TYR A N 1
ATOM 4531 C CA . TYR A 1 571 ? -17.503 -23.130 14.587 1.00 38.25 571 TYR A CA 1
ATOM 4532 C C . TYR A 1 571 ? -18.770 -23.972 14.804 1.00 38.25 571 TYR A C 1
ATOM 4534 O O . TYR A 1 571 ? -19.866 -23.422 14.716 1.00 38.25 571 TYR A O 1
ATOM 4542 N N . ASN A 1 572 ? -18.643 -25.268 15.122 1.00 35.44 572 ASN A N 1
ATOM 4543 C CA . ASN A 1 572 ? -19.782 -26.170 15.378 1.00 35.44 572 ASN A CA 1
ATOM 4544 C C . ASN A 1 572 ? -19.806 -26.793 16.788 1.00 35.44 572 ASN A C 1
ATOM 4546 O O . ASN A 1 572 ? -20.770 -27.474 17.124 1.00 35.44 572 ASN A O 1
ATOM 4550 N N . ASN A 1 573 ? -18.803 -26.530 17.637 1.00 34.34 573 ASN A N 1
ATOM 4551 C CA . ASN A 1 573 ? -18.726 -27.065 19.005 1.00 34.34 573 ASN A CA 1
ATOM 4552 C C . ASN A 1 573 ? -18.766 -28.615 19.063 1.00 34.34 573 ASN A C 1
ATOM 4554 O O . ASN A 1 573 ? -19.288 -29.191 20.020 1.00 34.34 573 ASN A O 1
ATOM 4558 N N . GLU A 1 574 ? -18.230 -29.295 18.044 1.00 33.78 574 GLU A N 1
ATOM 4559 C CA . GLU A 1 574 ? -18.175 -30.760 17.971 1.00 33.78 574 GLU A CA 1
ATOM 4560 C C . GLU A 1 574 ? -16.767 -31.268 18.312 1.00 33.78 574 GLU A C 1
ATOM 4562 O O . GLU A 1 574 ? -15.773 -30.855 17.722 1.00 33.78 574 GLU A O 1
ATOM 4567 N N . LYS A 1 575 ? -16.673 -32.177 19.290 1.00 36.00 575 LYS A N 1
ATOM 4568 C CA . LYS A 1 575 ? -15.415 -32.797 19.726 1.00 36.00 575 LYS A CA 1
ATOM 4569 C C . LYS A 1 575 ? -15.272 -34.164 19.059 1.00 36.00 575 LYS A C 1
ATOM 4571 O O . LYS A 1 575 ? -16.103 -35.035 19.301 1.00 36.00 575 LYS A O 1
ATOM 4576 N N . PHE A 1 576 ? -14.195 -34.385 18.308 1.00 39.19 576 PHE A N 1
ATOM 4577 C CA . PHE A 1 576 ? -13.881 -35.695 17.730 1.00 39.19 576 PHE A CA 1
ATOM 4578 C C . PHE A 1 576 ? -12.538 -36.215 18.249 1.00 39.19 576 PHE A C 1
ATOM 4580 O O . PHE A 1 576 ? -11.554 -35.482 18.302 1.00 39.19 576 PHE A O 1
ATOM 4587 N N . VAL A 1 577 ? -12.520 -37.480 18.674 1.00 34.16 577 VAL A N 1
ATOM 4588 C CA . VAL A 1 577 ? -11.336 -38.199 19.167 1.00 34.16 577 VAL A CA 1
ATOM 4589 C C . VAL A 1 577 ? -10.946 -39.235 18.119 1.00 34.16 577 VAL A C 1
ATOM 4591 O O . VAL A 1 577 ? -11.807 -39.944 17.604 1.00 34.16 577 VAL A O 1
ATOM 4594 N N . VAL A 1 578 ? -9.656 -39.318 17.811 1.00 34.56 578 VAL A N 1
ATOM 4595 C CA . VAL A 1 578 ? -9.093 -40.300 16.881 1.00 34.56 578 VAL A CA 1
ATOM 4596 C C . VAL A 1 578 ? -8.478 -41.415 17.713 1.00 34.56 578 VAL A C 1
ATOM 4598 O O . VAL A 1 578 ? -7.484 -41.187 18.400 1.00 34.56 578 VAL A O 1
ATOM 4601 N N . GLU A 1 579 ? -9.063 -42.610 17.686 1.00 24.94 579 GLU A N 1
ATOM 4602 C CA . GLU A 1 579 ? -8.466 -43.778 18.336 1.00 24.94 579 GLU A CA 1
ATOM 4603 C C . GLU A 1 579 ? -7.323 -44.332 17.476 1.00 24.94 579 GLU A C 1
ATOM 4605 O O . GLU A 1 579 ? -7.498 -44.634 16.296 1.00 24.94 579 GLU A O 1
ATOM 4610 N N . MET A 1 580 ? -6.141 -44.499 18.073 1.00 30.55 580 MET A N 1
ATOM 4611 C CA . MET A 1 580 ? -5.097 -45.337 17.487 1.00 30.55 580 MET A CA 1
ATOM 4612 C C . MET A 1 580 ? -5.404 -46.804 17.790 1.00 30.55 580 MET A C 1
ATOM 4614 O O . MET A 1 580 ? -5.366 -47.215 18.953 1.00 30.55 580 MET A O 1
ATOM 4618 N N . GLU A 1 581 ? -5.602 -47.626 16.757 1.00 26.09 581 GLU A N 1
ATOM 4619 C CA . GLU A 1 581 ? -5.457 -49.072 16.918 1.00 26.09 581 GLU A CA 1
ATOM 4620 C C . GLU A 1 581 ? -4.019 -49.383 17.359 1.00 26.09 581 GLU A C 1
ATOM 4622 O O . GLU A 1 581 ? -3.025 -49.099 16.683 1.00 26.09 581 GLU A O 1
ATOM 4627 N N . THR A 1 582 ? -3.897 -49.959 18.550 1.00 26.09 582 THR A N 1
ATOM 4628 C CA . THR A 1 582 ? -2.616 -50.368 19.116 1.00 26.09 582 THR A CA 1
ATOM 4629 C C . THR A 1 582 ? -2.128 -51.644 18.428 1.00 26.09 582 THR A C 1
ATOM 4631 O O . THR A 1 582 ? -2.694 -52.717 18.590 1.00 26.09 582 THR A O 1
ATOM 4634 N N . LYS A 1 583 ? -1.045 -51.504 17.651 1.00 32.34 583 LYS A N 1
ATOM 4635 C CA . LYS A 1 583 ? -0.113 -52.542 17.163 1.00 32.34 583 LYS A CA 1
ATOM 4636 C C . LYS A 1 583 ? -0.624 -53.998 17.173 1.00 32.34 583 LYS A C 1
ATOM 4638 O O . LYS A 1 583 ? -0.427 -54.721 18.150 1.00 32.34 583 LYS A O 1
ATOM 4643 N N . LYS A 1 584 ? -0.974 -54.498 15.986 1.00 25.84 584 LYS A N 1
ATOM 4644 C CA . LYS A 1 584 ? -0.485 -55.801 15.501 1.00 25.84 584 LYS A CA 1
ATOM 4645 C C . LYS A 1 584 ? -0.049 -55.675 14.037 1.00 25.84 584 LYS A C 1
ATOM 4647 O O . LYS A 1 584 ? -0.870 -55.471 13.159 1.00 25.84 584 LYS A O 1
ATOM 4652 N N . SER A 1 585 ? 1.269 -55.783 13.840 1.00 28.28 585 SER A N 1
ATOM 4653 C CA . SER A 1 585 ? 1.973 -56.094 12.583 1.00 28.28 585 SER A CA 1
ATOM 4654 C C . SER A 1 585 ? 1.567 -55.319 11.324 1.00 28.28 585 SER A C 1
ATOM 4656 O O . SER A 1 585 ? 0.730 -55.803 10.585 1.00 28.28 585 SER A O 1
ATOM 4658 N N . PHE A 1 586 ? 2.236 -54.203 11.028 1.00 26.03 586 PHE A N 1
ATOM 4659 C CA . PHE A 1 586 ? 2.574 -53.782 9.655 1.00 26.03 586 PHE A CA 1
ATOM 4660 C C . PHE A 1 586 ? 3.651 -52.687 9.749 1.00 26.03 586 PHE A C 1
ATOM 4662 O O . PHE A 1 586 ? 3.395 -51.495 9.624 1.00 26.03 586 PHE A O 1
ATOM 4669 N N . VAL A 1 587 ? 4.874 -53.099 10.078 1.00 29.52 587 VAL A N 1
ATOM 4670 C CA . VAL A 1 587 ? 6.081 -52.345 9.722 1.00 29.52 587 VAL A CA 1
ATOM 4671 C C . VAL A 1 587 ? 6.845 -53.256 8.774 1.00 29.52 587 VAL A C 1
ATOM 4673 O O . VAL A 1 587 ? 6.892 -54.461 9.012 1.00 29.52 587 VAL A O 1
ATOM 4676 N N . GLU A 1 588 ? 7.428 -52.633 7.755 1.00 27.05 588 GLU A N 1
ATOM 4677 C CA . GLU A 1 588 ? 8.266 -53.194 6.689 1.00 27.05 588 GLU A CA 1
ATOM 4678 C C . GLU A 1 588 ? 7.481 -53.607 5.432 1.00 27.05 588 GLU A C 1
ATOM 4680 O O . GLU A 1 588 ? 6.658 -54.516 5.443 1.00 27.05 588 GLU A O 1
ATOM 4685 N N . ASN A 1 589 ? 7.783 -52.905 4.333 1.00 25.47 589 ASN A N 1
ATOM 4686 C CA . ASN A 1 589 ? 7.348 -53.132 2.950 1.00 25.47 589 ASN A CA 1
ATOM 4687 C C . ASN A 1 589 ? 5.967 -52.597 2.549 1.00 25.47 589 ASN A C 1
ATOM 4689 O O . ASN A 1 589 ? 5.056 -53.349 2.212 1.00 25.47 589 ASN A O 1
ATOM 4693 N N . ARG A 1 590 ? 5.867 -51.271 2.432 1.00 24.36 590 ARG A N 1
ATOM 4694 C CA . ARG A 1 590 ? 5.348 -50.688 1.189 1.00 24.36 590 ARG A CA 1
ATOM 4695 C C . ARG A 1 590 ? 6.285 -49.579 0.755 1.00 24.36 590 ARG A C 1
ATOM 4697 O O . ARG A 1 590 ? 6.228 -48.457 1.252 1.00 24.36 590 ARG A O 1
ATOM 4704 N N . ASP A 1 591 ? 7.182 -49.962 -0.141 1.00 25.89 591 ASP A N 1
ATOM 4705 C CA . ASP A 1 591 ? 7.742 -49.045 -1.111 1.00 25.89 591 ASP A CA 1
ATOM 4706 C C . ASP A 1 591 ? 6.612 -48.281 -1.805 1.00 25.89 591 ASP A C 1
ATOM 4708 O O . ASP A 1 591 ? 5.465 -48.730 -1.888 1.00 25.89 591 ASP A O 1
ATOM 4712 N N . ILE A 1 592 ? 6.961 -47.091 -2.270 1.00 30.38 592 ILE A N 1
ATOM 4713 C CA . ILE A 1 592 ? 6.130 -46.241 -3.109 1.00 30.38 592 ILE A CA 1
ATOM 4714 C C . ILE A 1 592 ? 5.931 -46.985 -4.435 1.00 30.38 592 ILE A C 1
ATOM 4716 O O . ILE A 1 592 ? 6.686 -46.795 -5.384 1.00 30.38 592 ILE A O 1
ATOM 4720 N N . GLU A 1 593 ? 4.946 -47.876 -4.492 1.00 23.81 593 GLU A N 1
ATOM 4721 C CA . GLU A 1 593 ? 4.406 -48.383 -5.747 1.00 23.81 593 GLU A CA 1
ATOM 4722 C C . GLU A 1 593 ? 3.193 -47.537 -6.117 1.00 23.81 593 GLU A C 1
ATOM 4724 O O . GLU A 1 593 ? 2.105 -47.634 -5.549 1.00 23.81 593 GLU A O 1
ATOM 4729 N N . ILE A 1 594 ? 3.447 -46.659 -7.082 1.00 27.02 594 ILE A N 1
ATOM 4730 C CA . ILE A 1 594 ? 2.458 -45.950 -7.880 1.00 27.02 594 ILE A CA 1
ATOM 4731 C C . ILE A 1 594 ? 1.519 -46.999 -8.483 1.00 27.02 594 ILE A C 1
ATOM 4733 O O . ILE A 1 594 ? 1.967 -47.886 -9.212 1.00 27.02 594 ILE A O 1
ATOM 4737 N N . ILE A 1 595 ? 0.217 -46.884 -8.207 1.00 26.23 595 ILE A N 1
ATOM 4738 C CA . ILE A 1 595 ? -0.827 -47.639 -8.906 1.00 26.23 595 ILE A CA 1
ATOM 4739 C C . ILE A 1 595 ? -0.868 -47.124 -10.351 1.00 26.23 595 ILE A C 1
ATOM 4741 O O . ILE A 1 595 ? -1.617 -46.218 -10.699 1.00 26.23 595 ILE A O 1
ATOM 4745 N N . ASN A 1 596 ? -0.021 -47.705 -11.193 1.00 28.31 596 ASN A N 1
ATOM 4746 C CA . ASN A 1 596 ? -0.193 -47.738 -12.633 1.00 28.31 596 ASN A CA 1
ATOM 4747 C C . ASN A 1 596 ? -0.849 -49.074 -12.966 1.00 28.31 596 ASN A C 1
ATOM 4749 O O . ASN A 1 596 ? -0.154 -50.056 -13.195 1.00 28.31 596 ASN A O 1
ATOM 4753 N N . ASP A 1 597 ? -2.178 -49.109 -13.023 1.00 25.78 597 ASP A N 1
ATOM 4754 C CA . ASP A 1 597 ? -2.826 -50.084 -13.892 1.00 25.78 597 ASP A CA 1
ATOM 4755 C C . ASP A 1 597 ? -4.149 -49.540 -14.432 1.00 25.78 597 ASP A C 1
ATOM 4757 O O . ASP A 1 597 ? -5.197 -49.536 -13.786 1.00 25.78 597 ASP A O 1
ATOM 4761 N N . ARG A 1 598 ? -4.066 -49.045 -15.671 1.00 32.22 598 ARG A N 1
ATOM 4762 C CA . ARG A 1 598 ? -5.213 -48.908 -16.560 1.00 32.22 598 ARG A CA 1
ATOM 4763 C C . ARG A 1 598 ? -5.636 -50.315 -16.953 1.00 32.22 598 ARG A C 1
ATOM 4765 O O . ARG A 1 598 ? -4.948 -50.945 -17.747 1.00 32.22 598 ARG A O 1
ATOM 4772 N N . ASN A 1 599 ? -6.793 -50.761 -16.487 1.00 26.09 599 ASN A N 1
ATOM 4773 C CA . ASN A 1 599 ? -7.569 -51.749 -17.221 1.00 26.09 599 ASN A CA 1
ATOM 4774 C C . ASN A 1 599 ? -9.053 -51.400 -17.138 1.00 26.09 599 ASN A C 1
ATOM 4776 O O . ASN A 1 599 ? -9.696 -51.553 -16.103 1.00 26.09 599 ASN A O 1
ATOM 4780 N N . ASP A 1 600 ? -9.565 -50.934 -18.277 1.00 32.06 600 ASP A N 1
ATOM 4781 C CA . ASP A 1 600 ? -10.975 -50.986 -18.638 1.00 32.06 600 ASP A CA 1
ATOM 4782 C C . ASP A 1 600 ? -11.536 -52.382 -18.338 1.00 32.06 600 ASP A C 1
ATOM 4784 O O . ASP A 1 600 ? -11.035 -53.374 -18.880 1.00 32.06 600 ASP A O 1
ATOM 4788 N N . LYS A 1 601 ? -12.584 -52.439 -17.507 1.00 27.72 601 LYS A N 1
ATOM 4789 C CA . LYS A 1 601 ? -13.758 -53.321 -17.644 1.00 27.72 601 LYS A CA 1
ATOM 4790 C C . LYS A 1 601 ? -14.747 -53.086 -16.497 1.00 27.72 601 LYS A C 1
ATOM 4792 O O . LYS A 1 601 ? -14.474 -53.430 -15.357 1.00 27.72 601 LYS A O 1
ATOM 4797 N N . ASP A 1 602 ? -15.869 -52.482 -16.881 1.00 26.75 602 ASP A N 1
ATOM 4798 C CA . ASP A 1 602 ? -17.251 -52.595 -16.395 1.00 26.75 602 ASP A CA 1
ATOM 4799 C C . ASP A 1 602 ? -17.576 -53.051 -14.950 1.00 26.75 602 ASP A C 1
ATOM 4801 O O . ASP A 1 602 ? -17.116 -54.090 -14.481 1.00 26.75 602 ASP A O 1
ATOM 4805 N N . ILE A 1 603 ? -18.608 -52.363 -14.410 1.00 24.09 603 ILE A N 1
ATOM 4806 C CA . ILE A 1 603 ? -19.657 -52.759 -13.423 1.00 24.09 603 ILE A CA 1
ATOM 4807 C C . ILE A 1 603 ? -19.562 -52.022 -12.056 1.00 24.09 603 ILE A C 1
ATOM 4809 O O . ILE A 1 603 ? -18.511 -52.068 -11.428 1.00 24.09 603 ILE A O 1
ATOM 4813 N N . PRO A 1 604 ? -20.660 -51.488 -11.462 1.00 24.12 604 PRO A N 1
ATOM 4814 C CA . PRO A 1 604 ? -21.794 -50.729 -12.004 1.00 24.12 604 PRO A CA 1
ATOM 4815 C C . PRO A 1 604 ? -22.014 -49.376 -11.267 1.00 24.12 604 PRO A C 1
ATOM 4817 O O . PRO A 1 604 ? -21.662 -49.187 -10.106 1.00 24.12 604 PRO A O 1
ATOM 4820 N N . VAL A 1 605 ? -22.693 -48.436 -11.926 1.00 27.33 605 VAL A N 1
ATOM 4821 C CA . VAL A 1 605 ? -23.210 -47.206 -11.301 1.00 27.33 605 VAL A CA 1
ATOM 4822 C C . VAL A 1 605 ? -24.440 -47.556 -10.461 1.00 27.33 605 VAL A C 1
ATOM 4824 O O . VAL A 1 605 ? -25.492 -47.860 -11.024 1.00 27.33 605 VAL A O 1
ATOM 4827 N N . GLU A 1 606 ? -24.332 -47.484 -9.131 1.00 22.98 606 GLU A N 1
ATOM 4828 C CA . GLU A 1 606 ? -25.495 -47.486 -8.240 1.00 22.98 606 GLU A CA 1
ATOM 4829 C C . GLU A 1 606 ? -25.772 -46.090 -7.673 1.00 22.98 606 GLU A C 1
ATOM 4831 O O . GLU A 1 606 ? -24.920 -45.391 -7.129 1.00 22.98 606 GLU A O 1
ATOM 4836 N N . VAL A 1 607 ? -27.017 -45.689 -7.889 1.00 24.78 607 VAL A N 1
ATOM 4837 C CA . VAL A 1 607 ? -27.614 -44.385 -7.643 1.00 24.78 607 VAL A CA 1
ATOM 4838 C C . VAL A 1 607 ? -28.107 -44.314 -6.194 1.00 24.78 607 VAL A C 1
ATOM 4840 O O . VAL A 1 607 ? -29.034 -45.037 -5.837 1.00 24.78 607 VAL A O 1
ATOM 4843 N N . CYS A 1 608 ? -27.600 -43.372 -5.397 1.00 22.41 608 CYS A N 1
ATOM 4844 C CA . CYS A 1 608 ? -28.301 -42.854 -4.211 1.00 22.41 608 CYS A CA 1
ATOM 4845 C C . CYS A 1 608 ? -28.865 -41.471 -4.569 1.00 22.41 608 CYS A C 1
ATOM 4847 O O . CYS A 1 608 ? -28.167 -40.466 -4.512 1.00 22.41 608 CYS A O 1
ATOM 4849 N N . LYS A 1 609 ? -30.024 -41.399 -5.234 1.00 23.39 609 LYS A N 1
ATOM 4850 C CA . LYS A 1 609 ? -31.364 -41.251 -4.632 1.00 23.39 609 LYS A CA 1
ATOM 4851 C C . LYS A 1 609 ? -31.417 -40.204 -3.518 1.00 23.39 609 LYS A C 1
ATOM 4853 O O . LYS A 1 609 ? -31.211 -40.478 -2.342 1.00 23.39 609 LYS A O 1
ATOM 4858 N N . THR A 1 610 ? -31.769 -39.007 -3.971 1.00 23.67 610 THR A N 1
ATOM 4859 C CA . THR A 1 610 ? -32.604 -38.015 -3.298 1.00 23.67 610 THR A CA 1
ATOM 4860 C C . THR A 1 610 ? -33.613 -38.625 -2.319 1.00 23.67 610 THR A C 1
ATOM 4862 O O . THR A 1 610 ? -34.401 -39.498 -2.682 1.00 23.67 610 THR A O 1
ATOM 4865 N N . ILE A 1 611 ? -33.650 -38.079 -1.103 1.00 24.30 611 ILE A N 1
ATOM 4866 C CA . ILE A 1 611 ? -34.847 -38.084 -0.260 1.00 24.30 611 ILE A CA 1
ATOM 4867 C C . ILE A 1 611 ? -35.503 -36.714 -0.442 1.00 24.30 611 ILE A C 1
ATOM 4869 O O . ILE A 1 611 ? -35.062 -35.714 0.118 1.00 24.30 611 ILE A O 1
ATOM 4873 N N . GLU A 1 612 ? -36.542 -36.676 -1.274 1.00 25.25 612 GLU A N 1
ATOM 4874 C CA . GLU A 1 612 ? -37.586 -35.657 -1.200 1.00 25.25 612 GLU A CA 1
ATOM 4875 C C . GLU A 1 612 ? -38.596 -36.045 -0.114 1.00 25.25 612 GLU A C 1
ATOM 4877 O O . GLU A 1 612 ? -39.033 -37.192 -0.041 1.00 25.25 612 GLU A O 1
ATOM 4882 N N . SER A 1 613 ? -39.000 -35.075 0.704 1.00 23.91 613 SER A N 1
ATOM 4883 C CA . SER A 1 613 ? -40.380 -34.821 1.168 1.00 23.91 613 SER A CA 1
ATOM 4884 C C . SER A 1 613 ? -40.308 -33.751 2.267 1.00 23.91 613 SER A C 1
ATOM 4886 O O . SER A 1 613 ? -39.402 -33.779 3.086 1.00 23.91 613 SER A O 1
ATOM 4888 N N . THR A 1 614 ? -41.155 -32.732 2.388 1.00 23.44 614 THR A N 1
ATOM 4889 C CA . THR A 1 614 ? -42.418 -32.343 1.743 1.00 23.44 614 THR A CA 1
ATOM 4890 C C . THR A 1 614 ? -42.748 -30.943 2.278 1.00 23.44 614 THR A C 1
ATOM 4892 O O . THR A 1 614 ? -42.809 -30.783 3.494 1.00 23.44 614 THR A O 1
ATOM 4895 N N . ASN A 1 615 ? -42.994 -29.945 1.422 1.00 24.97 615 ASN A N 1
ATOM 4896 C CA . ASN A 1 615 ? -44.281 -29.228 1.362 1.00 24.97 615 ASN A CA 1
ATOM 4897 C C . ASN A 1 615 ? -44.234 -27.984 0.455 1.00 24.97 615 ASN A C 1
ATOM 4899 O O . ASN A 1 615 ? -43.403 -27.091 0.567 1.00 24.97 615 ASN A O 1
ATOM 4903 N N . THR A 1 616 ? -45.197 -28.004 -0.455 1.00 25.22 616 THR A N 1
ATOM 4904 C CA . THR A 1 616 ? -45.499 -27.176 -1.628 1.00 25.22 616 THR A CA 1
ATOM 4905 C C . THR A 1 616 ? -46.161 -25.810 -1.289 1.00 25.22 616 THR A C 1
ATOM 4907 O O . THR A 1 616 ? -46.314 -25.491 -0.113 1.00 25.22 616 THR A O 1
ATOM 4910 N N . PRO A 1 617 ? -46.541 -24.948 -2.269 1.00 33.19 617 PRO A N 1
ATOM 4911 C CA . PRO A 1 617 ? -46.107 -23.550 -2.331 1.00 33.19 617 PRO A CA 1
ATOM 4912 C C . PRO A 1 617 ? -47.236 -22.512 -2.160 1.00 33.19 617 PRO A C 1
ATOM 4914 O O . PRO A 1 617 ? -48.419 -22.813 -2.328 1.00 33.19 617 PRO A O 1
ATOM 4917 N N . ALA A 1 618 ? -46.868 -21.237 -1.996 1.00 23.58 618 ALA A N 1
ATOM 4918 C CA . ALA A 1 618 ? -47.772 -20.107 -2.219 1.00 23.58 618 ALA A CA 1
ATOM 4919 C C . ALA A 1 618 ? -47.305 -19.245 -3.408 1.00 23.58 618 ALA A C 1
ATOM 4921 O O . ALA A 1 618 ? -46.260 -18.604 -3.386 1.00 23.58 618 ALA A O 1
ATOM 4922 N N . LYS A 1 619 ? -48.128 -19.260 -4.461 1.00 25.53 619 LYS A N 1
ATOM 4923 C CA . LYS A 1 619 ? -48.042 -18.484 -5.708 1.00 25.53 619 LYS A CA 1
ATOM 4924 C C . LYS A 1 619 ? -48.001 -16.964 -5.484 1.00 25.53 619 LYS A C 1
ATOM 4926 O O . LYS A 1 619 ? -48.827 -16.449 -4.736 1.00 25.53 619 LYS A O 1
ATOM 4931 N N . ARG A 1 620 ? -47.234 -16.249 -6.319 1.00 24.50 620 ARG A N 1
ATOM 4932 C CA . ARG A 1 620 ? -47.610 -14.972 -6.987 1.00 24.50 620 ARG A CA 1
ATOM 4933 C C . ARG A 1 620 ? -46.620 -14.711 -8.138 1.00 24.50 620 ARG A C 1
ATOM 4935 O O . ARG A 1 620 ? -45.466 -14.409 -7.893 1.00 24.50 620 ARG A O 1
ATOM 4942 N N . LYS A 1 621 ? -46.962 -15.162 -9.351 1.00 24.91 621 LYS A N 1
ATOM 4943 C CA . LYS A 1 621 ? -47.428 -14.361 -10.508 1.00 24.91 621 LYS A CA 1
ATOM 4944 C C . LYS A 1 621 ? -46.392 -13.360 -11.049 1.00 24.91 621 LYS A C 1
ATOM 4946 O O . LYS A 1 621 ? -46.173 -12.310 -10.459 1.00 24.91 621 LYS A O 1
ATOM 4951 N N . GLU A 1 622 ? -45.859 -13.719 -12.220 1.00 26.22 622 GLU A N 1
ATOM 4952 C CA . GLU A 1 622 ? -45.313 -12.853 -13.275 1.00 26.22 622 GLU A CA 1
ATOM 4953 C C . GLU A 1 622 ? -46.096 -11.544 -13.405 1.00 26.22 622 GLU A C 1
ATOM 4955 O O . GLU A 1 622 ? -47.321 -11.637 -13.388 1.00 26.22 622 GLU A O 1
ATOM 4960 N N . ILE A 1 623 ? -45.428 -10.399 -13.644 1.00 25.23 623 ILE A N 1
ATOM 4961 C CA . ILE A 1 623 ? -45.740 -9.515 -14.787 1.00 25.23 623 ILE A CA 1
ATOM 4962 C C . ILE A 1 623 ? -44.520 -8.640 -15.197 1.00 25.23 623 ILE A C 1
ATOM 4964 O O . ILE A 1 623 ? -43.871 -8.034 -14.350 1.00 25.23 623 ILE A O 1
ATOM 4968 N N . TYR A 1 624 ? -44.319 -8.534 -16.520 1.00 23.91 624 TYR A N 1
ATOM 4969 C CA . TYR A 1 624 ? -43.610 -7.512 -17.323 1.00 23.91 624 TYR A CA 1
ATOM 4970 C C . TYR A 1 624 ? -42.114 -7.666 -17.658 1.00 23.91 624 TYR A C 1
ATOM 4972 O O . TYR A 1 624 ? -41.253 -6.938 -17.175 1.00 23.91 624 TYR A O 1
ATOM 4980 N N . HIS A 1 625 ? -41.858 -8.469 -18.698 1.00 23.80 625 HIS A N 1
ATOM 4981 C CA . HIS A 1 625 ? -41.067 -8.001 -19.840 1.00 23.80 625 HIS A CA 1
ATOM 4982 C C . HIS A 1 625 ? -41.960 -7.136 -20.745 1.00 23.80 625 HIS A C 1
ATOM 4984 O O . HIS A 1 625 ? -42.967 -7.624 -21.253 1.00 23.80 625 HIS A O 1
ATOM 4990 N N . THR A 1 626 ? -41.553 -5.899 -21.027 1.00 25.69 626 THR A N 1
ATOM 4991 C CA . THR A 1 626 ? -41.894 -5.248 -22.300 1.00 25.69 626 THR A CA 1
ATOM 4992 C C . THR A 1 626 ? -40.728 -4.392 -22.768 1.00 25.69 626 THR A C 1
ATOM 4994 O O . THR A 1 626 ? -40.249 -3.502 -22.074 1.00 25.69 626 THR A O 1
ATOM 4997 N N . SER A 1 627 ? -40.279 -4.743 -23.968 1.00 26.36 627 SER A N 1
ATOM 4998 C CA . SER A 1 627 ? -39.432 -4.003 -24.894 1.00 26.36 627 SER A CA 1
ATOM 4999 C C . SER A 1 627 ? -39.752 -2.515 -24.980 1.00 26.36 627 SER A C 1
ATOM 5001 O O . SER A 1 627 ? -40.920 -2.166 -24.872 1.00 26.36 627 SER A O 1
ATOM 5003 N N . LEU A 1 628 ? -38.775 -1.703 -25.395 1.00 26.02 628 LEU A N 1
ATOM 5004 C CA . LEU A 1 628 ? -38.979 -0.714 -26.462 1.00 26.02 628 LEU A CA 1
ATOM 5005 C C . LEU A 1 628 ? -37.629 -0.324 -27.094 1.00 26.02 628 LEU A C 1
ATOM 5007 O O . LEU A 1 628 ? -36.810 0.384 -26.514 1.00 26.02 628 LEU A O 1
ATOM 5011 N N . LYS A 1 629 ? -37.419 -0.828 -28.315 1.00 25.30 629 LYS A N 1
ATOM 5012 C CA . LYS A 1 629 ? -36.547 -0.237 -29.334 1.00 25.30 629 LYS A CA 1
ATOM 5013 C C . LYS A 1 629 ? -37.295 0.938 -29.976 1.00 25.30 629 LYS A C 1
ATOM 5015 O O . LYS A 1 629 ? -38.453 0.768 -30.331 1.00 25.30 629 LYS A O 1
ATOM 5020 N N . GLY A 1 630 ? -36.565 2.026 -30.234 1.00 24.50 630 GLY A N 1
ATOM 5021 C CA . GLY A 1 630 ? -36.788 2.954 -31.350 1.00 24.50 630 GLY A CA 1
ATOM 5022 C C . GLY A 1 630 ? -37.839 4.049 -31.153 1.00 24.50 630 GLY A C 1
ATOM 5023 O O . GLY A 1 630 ? -39.023 3.771 -31.091 1.00 24.50 630 GLY A O 1
ATOM 5024 N N . GLU A 1 631 ? -37.421 5.315 -31.172 1.00 26.44 631 GLU A N 1
ATOM 5025 C CA . GLU A 1 631 ? -37.503 6.128 -32.394 1.00 26.44 631 GLU A CA 1
ATOM 5026 C C . GLU A 1 631 ? -36.934 7.537 -32.186 1.00 26.44 631 GLU A C 1
ATOM 5028 O O . GLU A 1 631 ? -37.144 8.215 -31.183 1.00 26.44 631 GLU A O 1
ATOM 5033 N N . SER A 1 632 ? -36.203 7.975 -33.204 1.00 27.72 632 SER A N 1
ATOM 5034 C CA . SER A 1 632 ? -35.767 9.343 -33.429 1.00 27.72 632 SER A CA 1
ATOM 5035 C C . SER A 1 632 ? -36.949 10.275 -33.694 1.00 27.72 632 SER A C 1
ATOM 5037 O O . SER A 1 632 ? -37.778 9.960 -34.545 1.00 27.72 632 SER A O 1
ATOM 5039 N N . LYS A 1 633 ? -36.929 11.493 -33.140 1.00 27.42 633 LYS A N 1
ATOM 5040 C CA . LYS A 1 633 ? -37.494 12.674 -33.815 1.00 27.42 633 LYS A CA 1
ATOM 5041 C C . LYS A 1 633 ? -36.818 13.964 -33.344 1.00 27.42 633 LYS A C 1
ATOM 5043 O O . LYS A 1 633 ? -36.883 14.349 -32.184 1.00 27.42 633 LYS A O 1
ATOM 5048 N N . ARG A 1 634 ? -36.167 14.626 -34.304 1.00 30.81 634 ARG A N 1
ATOM 5049 C CA . ARG A 1 634 ? -35.800 16.049 -34.292 1.00 30.81 634 ARG A CA 1
ATOM 5050 C C . ARG A 1 634 ? -37.068 16.911 -34.234 1.00 30.81 634 ARG A C 1
ATOM 5052 O O . ARG A 1 634 ? -37.955 16.693 -35.053 1.00 30.81 634 ARG A O 1
ATOM 5059 N N . SER A 1 635 ? -37.045 18.005 -33.472 1.00 26.80 635 SER A N 1
ATOM 5060 C CA . SER A 1 635 ? -37.530 19.306 -33.961 1.00 26.80 635 SER A CA 1
ATOM 5061 C C . SER A 1 635 ? -36.872 20.471 -33.218 1.00 26.80 635 SER A C 1
ATOM 5063 O O . SER A 1 635 ? -36.664 20.426 -32.012 1.00 26.80 635 SER A O 1
ATOM 5065 N N . LYS A 1 636 ? -36.522 21.484 -34.009 1.00 31.44 636 LYS A N 1
ATOM 5066 C CA . LYS A 1 636 ? -35.825 22.740 -33.707 1.00 31.44 636 LYS A CA 1
ATOM 5067 C C . LYS A 1 636 ? -36.659 23.743 -32.883 1.00 31.44 636 LYS A C 1
ATOM 5069 O O . LYS A 1 636 ? -37.872 23.594 -32.780 1.00 31.44 636 LYS A O 1
ATOM 5074 N N . THR A 1 637 ? -35.971 24.845 -32.532 1.00 36.88 637 THR A N 1
ATOM 5075 C CA . THR A 1 637 ? -36.426 26.215 -32.164 1.00 36.88 637 THR A CA 1
ATOM 5076 C C . THR A 1 637 ? -37.018 26.370 -30.760 1.00 36.88 637 THR A C 1
ATOM 5078 O O . THR A 1 637 ? -37.873 25.588 -30.377 1.00 36.88 637 THR A O 1
ATOM 5081 N N . LYS A 1 638 ? -36.609 27.338 -29.931 1.00 35.72 638 LYS A N 1
ATOM 5082 C CA . LYS A 1 638 ? -36.032 28.680 -30.149 1.00 35.72 638 LYS A CA 1
ATOM 5083 C C . LYS A 1 638 ? -34.782 28.916 -29.309 1.00 35.72 638 LYS A C 1
ATOM 5085 O O . LYS A 1 638 ? -34.715 28.326 -28.211 1.00 35.72 638 LYS A O 1
#

Foldseek 3Di:
DVVPQPVLDDPVVLCVVLNDVLLVLQQPFAEEEEDLALLNQLQLVLSVSNNHFHYEYEDADFDDPVRVQRRVLDDPVRGRPRRQQSSQVVSVVVNCSSDVVPPDHGHRYGHHDQPLVDFLVVVLVGQAYEYPDDDPVSLVSVQLSCLVNQHKYWYKDDFAQKIWIATDGFQFFATPLLDPPDPDDDDPVCCLQQNPDALLSLLVVLLLVLCLQFNDPPPSPPVSPPDCVVVSVVLVVLLVVLLPDDDDCNVVSLLVSLQVNLCCVQAVSLVVSCPDCVVVVDPADRFDGDHPVNLLPDDDPPPPPDDPDDCDPQQQDFDRSNVLSVLLSVLSSVSSVPSPDGRDDQDLVPPSSLSNSLSSSQSVCNRRVHDRGGSVVSSCSSVVDRDDDNVSSSVRSNVNVVLVSLQSVLVVVVVVVVVVPPDDDPDSHSARHFIWIAAPDDDPPDRIDTHHGHRYDCPRQSRNDPAKEKEFADLQVDFQLCCCVVPPCVPVVADFKFKDFPNDTLDGSVCCVDPVNVVNSRDGSVVVVDDANTWMWIAGPPVHGDIHIYTYHHHNVQDDDPQFTIDIDPPPPDDDGDGDDPDDDDDDDDDPDDPPDDDDDDDDDDDDDDDDDDDDDDDDDDDDDDDDDDDDDDDDDD

pLDDT: mean 71.94, std 22.01, range [22.41, 98.69]

InterPro domains:
  IPR000594 THIF-type NAD/FAD binding fold [PF00899] (13-411)
  IPR019572 Ubiquitin-activating enzyme, SCCH domain [PF10585] (299-377)
  IPR028077 Ubiquitin/SUMO-activating enzyme ubiquitin-like domain [PF14732] (474-556)
  IPR030661 SUMO-activating enzyme subunit Uba2 [PIRSF039133] (10-613)
  IPR035985 Ubiquitin-activating enzyme-like [SSF69572] (18-544)
  IPR042063 Ubiquitin-activating enzyme E1, SCCH domain [G3DSA:1.10.10.2660] (181-386)
  IPR045886 ThiF/MoeB/HesA family [PTHR10953] (7-464)

Mean predicted aligned error: 18.81 Å

Solvent-accessible surface area (backbone atoms on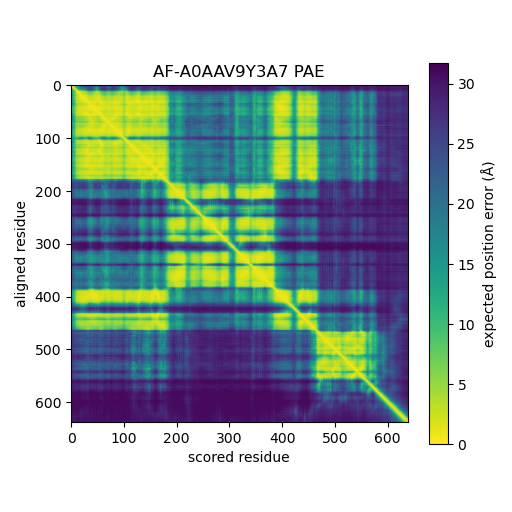ly — not comparable to full-atom values): 37226 Å² total; per-residue (Å²): 127,85,87,62,72,73,80,62,72,42,72,65,56,55,35,69,73,62,31,67,67,55,45,53,50,43,43,66,43,31,35,37,35,40,26,51,41,46,32,22,41,38,31,55,49,51,40,49,76,73,47,41,28,32,39,39,27,35,19,72,51,54,31,50,79,88,43,51,83,38,23,81,82,52,50,85,90,41,54,71,39,47,32,16,46,51,45,22,54,53,50,52,54,52,53,52,69,67,37,84,81,73,75,80,82,68,48,64,40,41,40,81,40,63,70,89,80,57,39,37,69,68,56,68,72,35,69,33,37,36,42,28,54,92,49,68,67,63,51,50,50,52,43,45,43,26,45,74,60,66,31,38,34,34,43,38,46,72,48,39,64,28,29,34,29,40,64,25,38,56,89,59,22,31,47,72,72,54,54,74,74,81,76,76,87,76,74,58,66,62,41,42,74,76,55,49,83,48,62,68,30,27,37,52,41,23,49,53,48,46,42,60,76,41,26,60,83,86,62,61,63,73,79,45,67,84,74,53,56,75,58,38,56,56,54,45,57,58,49,58,64,57,74,75,59,91,60,99,63,52,65,65,53,49,51,53,48,51,50,50,51,47,26,39,63,40,21,53,47,40,56,54,55,55,71,36,62,69,51,73,76,41,100,54,83,68,59,50,57,46,40,62,71,60,35,70,67,57,71,80,72,85,81,76,76,77,69,94,82,65,93,69,59,76,46,68,44,66,70,53,61,30,57,24,52,53,38,28,48,53,22,49,55,52,58,70,64,51,77,88,55,79,58,41,77,95,44,75,86,41,66,52,58,36,39,30,30,38,18,48,15,36,52,48,19,55,27,55,75,37,76,64,59,22,50,51,58,40,49,34,61,73,55,67,57,64,55,84,40,44,68,38,22,41,52,38,21,53,52,44,52,52,41,49,54,32,46,54,52,46,54,54,52,50,60,57,44,62,76,68,53,94,64,92,75,97,77,83,72,73,78,69,39,41,31,31,41,36,43,76,66,57,63,90,88,36,41,67,48,72,38,78,63,50,61,51,42,80,82,20,64,72,72,45,45,82,63,46,44,40,42,38,40,41,47,78,80,34,28,43,46,54,49,43,53,58,46,40,30,65,66,69,65,41,87,47,51,32,32,26,47,89,86,39,80,77,40,46,62,85,55,54,78,39,73,68,45,52,59,57,32,64,39,33,30,46,80,73,66,60,48,67,40,34,59,34,40,39,33,26,67,84,87,42,99,44,64,46,47,32,35,37,33,59,38,75,81,52,61,98,52,91,62,60,76,58,51,58,42,88,88,76,75,53,90,64,85,66,81,69,86,79,84,79,86,88,79,87,87,80,72,94,73,78,91,82,74,93,70,94,75,90,88,79,93,80,83,83,76,83,86,84,86,86,87,86,88,86,90,81,80,89,89,82,90,77,88,84,83,87,82,89,79,89,81,83,87,132

Secondary structure (DSSP, 8-state):
-GGGSSTT--HHHHHHHH-HHHHHHHHH-EEEEE--SHHHHHHHHHHHHHT--EEEEEE-PBP-GGGTTT-TT--GGGTTSBHHHHHHHHHHHHHHHH-TT-----EEEEEES-GGG--HHHHHT-SEEEE----HHHHHHHHHHHHHHT--EEEEEEEBTEEEEEEE-TTTS--GGGSPPPPP-PPPHHHHHT---SHHHHHHHHHHHHHHHHS-TTTTTTTTTTSSHHHHHHHHHHHHHHHT--STTHHHHHHHHHHHHHHIIIIIHHHHHHTSHHHHHS-PPPPPP--HHHHHH----TT----TTS---GGGSPPPHHHHHHHHHHHHHHHHH-TT-PSPPP-SS-HHHHHHHHHHHHHHHHHTTPPP--HHHHHHHHTT---B-HHHHHHHHHHHHHHHHHHHHHHHHHHHHHTT-SS-------TT-EEEEEEEEEETTEEEEEEEPPPPPTT-TTTTS--EEEEES-TTT-BHHHIIIIIIIHHH--SSEEEEETTEEEE-TGGGGSHHHHHHHTSBGGGGT--TTEEEEEEE-TTSSEEEEEEEEE-TTS-S-TTS--EE-TTTT-----PPP---S--S--------------------------------------------------